Protein AF-A0A1Y4QBM7-F1 (afdb_monomer)

Sequence (518 aa):
MKKLLVIIVGLFSLLMVYLSVKEVNIIQGTNLYLADYTIADYFNEKNYSLSISGNNFKTIYNALVEFAGNEEITYVYSYEKNDDQLMYTILNRYIFSSRDDVMEAFDINIKDEIDFSCLDTDAYYSSAADDQSSGRIMILDNHFFDQYLQIFNFKTFNKIEECKSIDHYIHIVCKEKVFNKFIEFLYDYDESISVSNHTGNINEITILNESEGIIAQGKKLLQFNVIVFAVIIISMILKQNRNYMIRRMMGTSTIKIFINEFGKLFALLFGEFALINVLSFFILVKQESVTKWKVLGDIIKFDGYFLIILLGIGIISCLFIRLVGHVKYLNSHNQLSKLYYIQAIIKVIITVVLLVPFVNAYNYGKPYLINYLNVRAMKDEVGNLYSIDSNPEKSKEIFYEYIDKAVYCDFQTYFDNVDMLRYDDVSKDDVYPYPMIRTNAVYLKDHDIRDLDGNKIDIEKIKEDTILVPEEFKNGDLAKYQKRNEPVIYIKNNGKFYNYKLWQPYALDNPILYIQRT

Mean predicted aligned error: 12.13 Å

pLDDT: mean 83.06, std 10.23, range [50.31, 96.75]

Radius of gyration: 32.1 Å; Cα contacts (8 Å, |Δi|>4): 708; chains: 1; bounding box: 82×44×95 Å

Secondary structure (DSSP, 8-state):
-HHHHHHHHHHHHHHHHHHHHHHHHHHHHHHHHTHHHHHHHHHT-EEEEEEEE-S-HHHHHHHHHHHHTTS--EEEEEEEEE-TTSSSEEEEEEEEES-TTGGGGS-EEESS---TT-SS---EEESS--TTSSEEE--S-THHHHHHTEEEEEEEGGGGGG---SEEEEEEEE-HHHHHHHHHHHHHH-TT-EEEE-GGGS---PPPPHHHHHHHHHHHHHHHHHHHHHHHHHHHHHHTHHHHHHHHHTT--HHHHHIIIIIHHHHHHHHHHHHHHHHHHHHH--S--TTHHHHHHHHHHHHHHHHHHHHHHHHHHHHHHHHHT-GGGTT-HHHHHHHHHHHHHHHHHHHHHHHHHHHHHHHHHHHHHHHHHHHHHTHHHHTT--B-----TT-HHHHHHHTTTSB-EE-HHHHHHHHHTTSTT--TTTS-SS-EEEE-HHHHTT---BBTTSPBP-GGG--S-EEEEEGGGTTS--TTT-SS---EEEES---EEE---TTS--EEES-EEEE---

Structure (mmCIF, N/CA/C/O backbone):
data_AF-A0A1Y4QBM7-F1
#
_entry.id   AF-A0A1Y4QBM7-F1
#
loop_
_atom_site.group_PDB
_atom_site.id
_atom_site.type_symbol
_atom_site.label_atom_id
_atom_site.label_alt_id
_atom_site.label_comp_id
_atom_site.label_asym_id
_atom_site.label_entity_id
_atom_site.label_seq_id
_atom_site.pdbx_PDB_ins_code
_atom_site.Cartn_x
_atom_site.Cartn_y
_atom_site.Cartn_z
_atom_site.occupancy
_atom_site.B_iso_or_equiv
_atom_site.auth_seq_id
_atom_site.auth_comp_id
_atom_site.auth_asym_id
_atom_site.auth_atom_id
_atom_site.pdbx_PDB_model_num
ATOM 1 N N . MET A 1 1 ? -27.188 -5.589 26.157 1.00 75.50 1 MET A N 1
ATOM 2 C CA . MET A 1 1 ? -26.511 -4.272 26.120 1.00 75.50 1 MET A CA 1
ATOM 3 C C . MET A 1 1 ? -25.084 -4.364 26.646 1.00 75.50 1 MET A C 1
ATOM 5 O O . MET A 1 1 ? -24.206 -4.221 25.821 1.00 75.50 1 MET A O 1
ATOM 9 N N . LYS A 1 2 ? -24.821 -4.724 27.920 1.00 80.56 2 LYS A N 1
ATOM 10 C CA . LYS A 1 2 ? -23.434 -4.911 28.424 1.00 80.56 2 LYS A CA 1
ATOM 11 C C . LYS A 1 2 ? -22.604 -5.902 27.585 1.00 80.56 2 LYS A C 1
ATOM 13 O O . LYS A 1 2 ? -21.575 -5.521 27.061 1.00 80.56 2 LYS A O 1
ATOM 18 N N . LYS A 1 3 ? -23.111 -7.127 27.371 1.00 84.12 3 LYS A N 1
ATOM 19 C CA . LYS A 1 3 ? -22.447 -8.148 26.527 1.00 84.12 3 LYS A CA 1
ATOM 20 C C . LYS A 1 3 ? -22.224 -7.704 25.074 1.00 84.12 3 LYS A C 1
ATOM 22 O O . LYS A 1 3 ? -21.223 -8.051 24.480 1.00 84.12 3 LYS A O 1
ATOM 27 N N . LEU A 1 4 ? -23.164 -6.935 24.520 1.00 79.19 4 LEU A N 1
ATOM 28 C CA . LEU A 1 4 ? -23.049 -6.411 23.158 1.00 79.19 4 LEU A CA 1
ATOM 29 C C . LEU A 1 4 ? -21.914 -5.382 23.069 1.00 79.19 4 LEU A C 1
ATOM 31 O O . LEU A 1 4 ? -21.162 -5.402 22.111 1.00 79.19 4 LEU A O 1
ATOM 35 N N . LEU A 1 5 ? -21.779 -4.519 24.080 1.00 83.81 5 LEU A N 1
ATOM 36 C CA . LEU A 1 5 ? -20.723 -3.508 24.150 1.00 83.81 5 LEU A CA 1
ATOM 37 C C . LEU A 1 5 ? -19.325 -4.140 24.199 1.00 83.81 5 LEU A C 1
ATOM 39 O O . LEU A 1 5 ? -18.445 -3.698 23.481 1.00 83.81 5 LEU A O 1
ATOM 43 N N . VAL A 1 6 ? -19.172 -5.194 25.005 1.00 87.25 6 VAL A N 1
ATOM 44 C CA . VAL A 1 6 ? -17.959 -6.028 25.118 1.00 87.25 6 VAL A CA 1
ATOM 45 C C . VAL A 1 6 ? -17.570 -6.592 23.746 1.00 87.25 6 VAL A C 1
ATOM 47 O O . VAL A 1 6 ? -16.527 -6.244 23.210 1.00 87.25 6 VAL A O 1
ATOM 50 N N . ILE A 1 7 ? -18.491 -7.312 23.088 1.00 85.94 7 ILE A N 1
ATOM 51 C CA . ILE A 1 7 ? -18.264 -7.867 21.739 1.00 85.94 7 ILE A CA 1
ATOM 52 C C . ILE A 1 7 ? -17.868 -6.777 20.733 1.00 85.94 7 ILE A C 1
ATOM 54 O O . ILE A 1 7 ? -16.952 -6.965 19.940 1.00 85.94 7 ILE A O 1
ATOM 58 N N . ILE A 1 8 ? -18.557 -5.634 20.760 1.00 85.88 8 ILE A N 1
ATOM 59 C CA . ILE A 1 8 ? -18.278 -4.513 19.860 1.00 85.88 8 ILE A CA 1
ATOM 60 C C . ILE A 1 8 ? -16.867 -3.954 20.096 1.00 85.88 8 ILE A C 1
ATOM 62 O O . ILE A 1 8 ? -16.145 -3.719 19.130 1.00 85.88 8 ILE A O 1
ATOM 66 N N . VAL A 1 9 ? -16.454 -3.759 21.352 1.00 87.88 9 VAL A N 1
ATOM 67 C CA . VAL A 1 9 ? -15.099 -3.288 21.687 1.00 87.88 9 VAL A CA 1
ATOM 68 C C . VAL A 1 9 ? -14.044 -4.283 21.240 1.00 87.88 9 VAL A C 1
ATOM 70 O O . VAL A 1 9 ? -13.056 -3.861 20.642 1.00 87.88 9 VAL A O 1
ATOM 73 N N . GLY A 1 10 ? -14.268 -5.578 21.462 1.00 89.62 10 GLY A N 1
ATOM 74 C CA . GLY A 1 10 ? -13.336 -6.605 21.014 1.00 89.62 10 GLY A CA 1
ATOM 75 C C . GLY A 1 10 ? -13.174 -6.637 19.495 1.00 89.62 10 GLY A C 1
ATOM 76 O O . GLY A 1 10 ? -12.050 -6.670 19.000 1.00 89.62 10 GLY A O 1
ATOM 77 N N . LEU A 1 11 ? -14.273 -6.521 18.741 1.00 89.31 11 LEU A N 1
ATOM 78 C CA . LEU A 1 11 ? -14.218 -6.410 17.279 1.00 89.31 11 LEU A CA 1
ATOM 79 C C . LEU A 1 11 ? -13.486 -5.142 16.821 1.00 89.31 11 LEU A C 1
ATOM 81 O O . LEU A 1 11 ? -12.701 -5.207 15.878 1.00 89.31 11 LEU A O 1
ATOM 85 N N . PHE A 1 12 ? -13.708 -4.000 17.480 1.00 87.50 12 PHE A N 1
ATOM 86 C CA . PHE A 1 12 ? -13.003 -2.759 17.146 1.00 87.50 12 PHE A CA 1
ATOM 87 C C . PHE A 1 12 ? -11.510 -2.824 17.429 1.00 87.50 12 PHE A C 1
ATOM 89 O O . PHE A 1 12 ? -10.729 -2.338 16.619 1.00 87.50 12 PHE A O 1
ATOM 96 N N . SER A 1 13 ? -11.127 -3.408 18.561 1.00 90.50 13 SER A N 1
ATOM 97 C CA . SER A 1 13 ? -9.729 -3.630 18.925 1.00 90.50 13 SER A CA 1
ATOM 98 C C . SER A 1 13 ? -9.035 -4.507 17.879 1.00 90.50 13 SER A C 1
ATOM 100 O O . SER A 1 13 ? -8.034 -4.092 17.300 1.00 90.50 13 SER A O 1
ATOM 102 N N . LEU A 1 14 ? -9.640 -5.647 17.525 1.00 92.25 14 LEU A N 1
ATOM 103 C CA . LEU A 1 14 ? -9.122 -6.536 16.484 1.00 92.25 14 LEU A CA 1
ATOM 104 C C . LEU A 1 14 ? -8.983 -5.823 15.129 1.00 92.25 14 LEU A C 1
ATOM 106 O O . LEU A 1 14 ? -7.936 -5.909 14.493 1.00 92.25 14 LEU A O 1
ATOM 110 N N . LEU A 1 15 ? -10.025 -5.103 14.693 1.00 90.81 15 LEU A N 1
ATOM 111 C CA . LEU A 1 15 ? -10.011 -4.350 13.434 1.00 90.81 15 LEU A CA 1
ATOM 112 C C . LEU A 1 15 ? -8.943 -3.256 13.425 1.00 90.81 15 LEU A C 1
ATOM 114 O O . LEU A 1 15 ? -8.306 -3.046 12.397 1.00 90.81 15 LEU A O 1
ATOM 118 N N . MET A 1 16 ? -8.744 -2.566 14.549 1.00 89.25 16 MET A N 1
ATOM 119 C CA . MET A 1 16 ? -7.734 -1.519 14.673 1.00 89.25 16 MET A CA 1
ATOM 120 C C . MET A 1 16 ? -6.331 -2.089 14.498 1.00 89.25 16 MET A C 1
ATOM 122 O O . MET A 1 16 ? -5.576 -1.559 13.685 1.00 89.25 16 MET A O 1
ATOM 126 N N . VAL A 1 17 ? -6.008 -3.194 15.176 1.00 91.88 17 VAL A N 1
ATOM 127 C CA . VAL A 1 17 ? -4.703 -3.846 15.010 1.00 91.88 17 VAL A CA 1
ATOM 128 C C . VAL A 1 17 ? -4.534 -4.371 13.590 1.00 91.88 17 VAL A C 1
ATOM 130 O O . VAL A 1 17 ? -3.514 -4.098 12.967 1.00 91.88 17 VAL A O 1
ATOM 133 N N . TYR A 1 18 ? -5.535 -5.071 13.052 1.00 91.31 18 TYR A N 1
ATOM 134 C CA . TYR A 1 18 ? -5.472 -5.625 11.699 1.00 91.31 18 TYR A CA 1
ATOM 135 C C . TYR A 1 18 ? -5.220 -4.545 10.639 1.00 91.31 18 TYR A C 1
ATOM 137 O O . TYR A 1 18 ? -4.326 -4.691 9.808 1.00 91.31 18 TYR A O 1
ATOM 145 N N . LEU A 1 19 ? -5.978 -3.445 10.683 1.00 89.38 19 LEU A N 1
ATOM 146 C CA . LEU A 1 19 ? -5.816 -2.342 9.735 1.00 89.38 19 LEU A CA 1
ATOM 147 C C . LEU A 1 19 ? -4.486 -1.612 9.931 1.00 89.38 19 LEU A C 1
ATOM 149 O O . LEU A 1 19 ? -3.863 -1.251 8.942 1.00 89.38 19 LEU A O 1
ATOM 153 N N . SER A 1 20 ? -4.031 -1.447 11.175 1.00 89.69 20 SER A N 1
ATOM 154 C CA . SER A 1 20 ? -2.734 -0.826 11.473 1.00 89.69 20 SER A CA 1
ATOM 155 C C . SER A 1 20 ? -1.570 -1.657 10.932 1.00 89.69 20 SER A C 1
ATOM 157 O O . SER A 1 20 ? -0.719 -1.120 10.237 1.00 89.69 20 SER A O 1
ATOM 159 N N . VAL A 1 21 ? -1.558 -2.971 11.184 1.00 90.00 21 VAL A N 1
ATOM 160 C CA . VAL A 1 21 ? -0.526 -3.887 10.661 1.00 90.00 21 VAL A CA 1
ATOM 161 C C . VAL A 1 21 ? -0.531 -3.888 9.132 1.00 90.00 21 VAL A C 1
ATOM 163 O O . VAL A 1 21 ? 0.525 -3.807 8.512 1.00 90.00 21 VAL A O 1
ATOM 166 N N . LYS A 1 22 ? -1.718 -3.927 8.511 1.00 89.38 22 LYS A N 1
ATOM 167 C CA . LYS A 1 22 ? -1.847 -3.862 7.052 1.00 89.38 22 LYS A CA 1
ATOM 168 C C . LYS A 1 22 ? -1.290 -2.555 6.481 1.00 89.38 22 LYS A C 1
ATOM 170 O O . LYS A 1 22 ? -0.563 -2.601 5.497 1.00 89.38 22 LYS A O 1
ATOM 175 N N . GLU A 1 23 ? -1.634 -1.418 7.081 1.00 88.38 23 GLU A N 1
ATOM 176 C CA . GLU A 1 23 ? -1.151 -0.099 6.654 1.00 88.38 23 GLU A CA 1
ATOM 177 C C . GLU A 1 23 ? 0.375 -0.011 6.753 1.00 88.38 23 GLU A C 1
ATOM 179 O O . GLU A 1 23 ? 1.024 0.416 5.804 1.00 88.38 23 GLU A O 1
ATOM 184 N N . VAL A 1 24 ? 0.958 -0.483 7.860 1.00 90.38 24 VAL A N 1
ATOM 185 C CA . VAL A 1 24 ? 2.417 -0.499 8.040 1.00 90.38 24 VAL A CA 1
ATOM 186 C C . VAL A 1 24 ? 3.101 -1.354 6.976 1.00 90.38 24 VAL A C 1
ATOM 188 O O . VAL A 1 24 ? 4.071 -0.898 6.385 1.00 90.38 24 VAL A O 1
ATOM 191 N N . ASN A 1 25 ? 2.579 -2.545 6.670 1.00 90.50 25 ASN A N 1
ATOM 192 C CA . ASN A 1 25 ? 3.136 -3.375 5.598 1.00 90.50 25 ASN A CA 1
ATOM 193 C C . ASN A 1 25 ? 3.062 -2.689 4.227 1.00 90.50 25 ASN A C 1
ATOM 195 O O . ASN A 1 25 ? 4.013 -2.778 3.457 1.00 90.50 25 ASN A O 1
ATOM 199 N N . ILE A 1 26 ? 1.963 -1.984 3.927 1.00 88.81 26 ILE A N 1
ATOM 200 C CA . ILE A 1 26 ? 1.839 -1.200 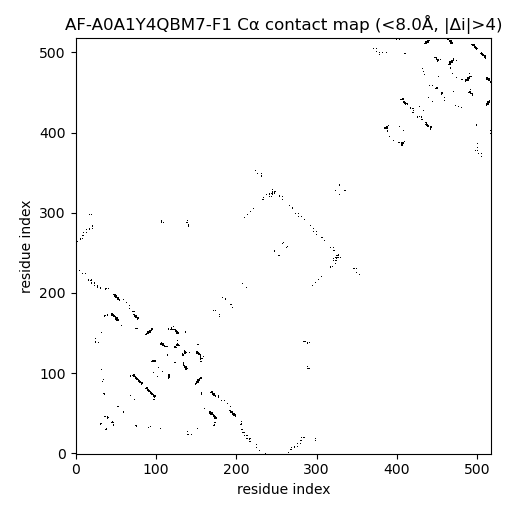2.688 1.00 88.81 26 ILE A CA 1
ATOM 201 C C . ILE A 1 26 ? 2.903 -0.100 2.652 1.00 88.81 26 ILE A C 1
ATOM 203 O O . ILE A 1 26 ? 3.574 0.052 1.635 1.00 88.81 26 ILE A O 1
ATOM 207 N N . ILE A 1 27 ? 3.079 0.639 3.749 1.00 89.06 27 ILE A N 1
ATOM 208 C CA . ILE A 1 27 ? 4.086 1.702 3.862 1.00 89.06 27 ILE A CA 1
ATOM 209 C C . ILE A 1 27 ? 5.495 1.132 3.659 1.00 89.06 27 ILE A C 1
ATOM 211 O O . ILE A 1 27 ? 6.222 1.601 2.791 1.00 89.06 27 ILE A O 1
ATOM 215 N N . GLN A 1 28 ? 5.859 0.078 4.389 1.00 89.94 28 GLN A N 1
ATOM 216 C CA . GLN A 1 28 ? 7.179 -0.547 4.290 1.00 89.94 28 GLN A CA 1
ATOM 217 C C . GLN A 1 28 ? 7.428 -1.146 2.896 1.00 89.94 28 GLN A C 1
ATOM 219 O O . GLN A 1 28 ? 8.493 -0.935 2.323 1.00 89.94 28 GLN A O 1
ATOM 224 N N . GLY A 1 29 ? 6.438 -1.820 2.302 1.00 90.81 29 GLY A N 1
ATOM 225 C CA . GLY A 1 29 ? 6.522 -2.317 0.926 1.00 90.81 29 GLY A CA 1
ATOM 226 C C . GLY A 1 29 ? 6.676 -1.194 -0.107 1.00 90.81 29 GLY A C 1
ATOM 227 O O . GLY A 1 29 ? 7.450 -1.329 -1.052 1.00 90.81 29 GLY A O 1
ATOM 228 N N . THR A 1 30 ? 6.002 -0.058 0.099 1.00 89.12 30 THR A N 1
ATOM 229 C CA . THR A 1 30 ? 6.149 1.137 -0.752 1.00 89.12 30 THR A CA 1
ATOM 230 C C . THR A 1 30 ? 7.552 1.731 -0.619 1.00 89.12 30 THR A C 1
ATOM 232 O O . THR A 1 30 ? 8.160 2.072 -1.629 1.00 89.12 30 THR A O 1
ATOM 235 N N . ASN A 1 31 ? 8.104 1.793 0.595 1.00 90.06 31 ASN A N 1
ATOM 236 C CA . ASN A 1 31 ? 9.461 2.289 0.837 1.00 90.06 31 ASN A CA 1
ATOM 237 C C . ASN A 1 31 ? 10.526 1.392 0.175 1.00 90.06 31 ASN A C 1
ATOM 239 O O . ASN A 1 31 ? 11.492 1.901 -0.386 1.00 90.06 31 ASN A O 1
ATOM 243 N N . LEU A 1 32 ? 10.323 0.068 0.142 1.00 92.38 32 LEU A N 1
ATOM 244 C CA . LEU A 1 32 ? 11.177 -0.848 -0.631 1.00 92.38 32 LEU A CA 1
ATOM 245 C C . LEU A 1 32 ? 11.059 -0.625 -2.145 1.00 92.38 32 LEU A C 1
ATOM 247 O O . LEU A 1 32 ? 12.052 -0.696 -2.869 1.00 92.38 32 LEU A O 1
ATOM 251 N N . TYR A 1 33 ? 9.848 -0.353 -2.638 1.00 90.25 33 TYR A N 1
ATOM 252 C CA . TYR A 1 33 ? 9.627 -0.023 -4.045 1.00 90.25 33 TYR A CA 1
ATOM 253 C C . TYR A 1 33 ? 10.329 1.282 -4.439 1.00 90.25 33 TYR A C 1
ATOM 255 O O . TYR A 1 33 ? 10.947 1.332 -5.506 1.00 90.25 33 TYR A O 1
ATOM 263 N N . LEU A 1 34 ? 10.296 2.277 -3.551 1.00 90.19 34 LEU A N 1
ATOM 264 C CA . LEU A 1 34 ? 10.933 3.593 -3.656 1.00 90.19 34 LEU A CA 1
ATOM 265 C C . LEU A 1 34 ? 12.261 3.639 -2.878 1.00 90.19 34 LEU A C 1
ATOM 267 O O . LEU A 1 34 ? 12.489 4.534 -2.058 1.00 90.19 34 LEU A O 1
ATOM 271 N N . ALA A 1 35 ? 13.115 2.633 -3.083 1.00 92.81 35 ALA A N 1
ATOM 272 C CA . ALA A 1 35 ? 14.360 2.470 -2.331 1.00 92.81 35 ALA A CA 1
ATOM 273 C C . ALA A 1 35 ? 15.262 3.716 -2.400 1.00 92.81 35 ALA A C 1
ATOM 275 O O . ALA A 1 35 ? 15.826 4.132 -1.394 1.00 92.81 35 ALA A O 1
ATOM 276 N N . ASP A 1 36 ? 15.341 4.350 -3.565 1.00 92.00 36 ASP A N 1
ATOM 277 C CA . ASP A 1 36 ? 16.053 5.601 -3.816 1.00 92.00 36 ASP A CA 1
ATOM 278 C C . ASP A 1 36 ? 15.576 6.751 -2.914 1.00 92.00 36 ASP A C 1
ATOM 280 O O . ASP A 1 36 ? 16.389 7.406 -2.261 1.00 92.00 36 ASP A O 1
ATOM 284 N N . TYR A 1 37 ? 14.262 6.960 -2.798 1.00 91.25 37 TYR A N 1
ATOM 285 C CA . TYR A 1 37 ? 13.712 7.984 -1.905 1.00 91.25 37 TYR A CA 1
ATOM 286 C C . TYR A 1 37 ? 13.898 7.627 -0.428 1.00 91.25 37 TYR A C 1
ATOM 288 O O . TYR A 1 37 ? 14.143 8.517 0.383 1.00 91.25 37 TYR A O 1
ATOM 296 N N . THR A 1 38 ? 13.813 6.342 -0.075 1.00 92.12 38 THR A N 1
ATOM 297 C CA . THR A 1 38 ? 14.016 5.881 1.309 1.00 92.12 38 THR A CA 1
ATOM 298 C C . THR A 1 38 ? 15.459 6.112 1.760 1.00 92.12 38 THR A C 1
ATOM 300 O O . THR A 1 38 ? 15.690 6.610 2.860 1.00 92.12 38 THR A O 1
ATOM 303 N N . ILE A 1 39 ? 16.433 5.831 0.889 1.00 93.69 39 ILE A N 1
ATOM 304 C CA . ILE A 1 39 ? 17.850 6.124 1.138 1.00 93.69 39 ILE A CA 1
ATOM 305 C C . ILE A 1 39 ? 18.065 7.641 1.259 1.00 93.69 39 ILE A C 1
ATOM 307 O O . ILE A 1 39 ? 18.751 8.094 2.175 1.00 93.69 39 ILE A O 1
ATOM 311 N N . ALA A 1 40 ? 17.462 8.436 0.369 1.00 92.00 40 ALA A N 1
ATOM 312 C CA . ALA A 1 40 ? 17.577 9.894 0.410 1.00 92.00 40 ALA A CA 1
ATOM 313 C C . ALA A 1 40 ? 17.037 10.493 1.718 1.00 92.00 40 ALA A C 1
ATOM 315 O O . ALA A 1 40 ? 17.695 11.352 2.303 1.00 92.00 40 ALA A O 1
ATOM 316 N N . ASP A 1 41 ? 15.889 10.015 2.204 1.00 90.94 41 ASP A N 1
ATOM 317 C CA . ASP A 1 41 ? 15.310 10.446 3.482 1.00 90.94 41 ASP A CA 1
ATOM 318 C C . ASP A 1 41 ? 16.213 10.070 4.669 1.00 90.94 41 ASP A C 1
ATOM 320 O O . ASP A 1 41 ? 16.520 10.927 5.500 1.00 90.94 41 ASP A O 1
ATOM 324 N N . TYR A 1 42 ? 16.731 8.834 4.697 1.00 91.56 42 TYR A N 1
ATOM 325 C CA . TYR A 1 42 ? 17.622 8.351 5.762 1.00 91.56 42 TYR A CA 1
ATOM 326 C C . TYR A 1 42 ? 18.880 9.219 5.918 1.00 91.56 42 TYR A C 1
ATOM 328 O O . TYR A 1 42 ? 19.243 9.602 7.032 1.00 91.56 42 TYR A O 1
ATOM 336 N N . PHE A 1 43 ? 19.516 9.588 4.802 1.00 91.88 43 PHE A N 1
ATOM 337 C CA . PHE A 1 43 ? 20.730 10.412 4.805 1.00 91.88 43 PHE A CA 1
ATOM 338 C C . PHE A 1 43 ? 20.467 11.926 4.765 1.00 91.88 43 PHE A C 1
ATOM 340 O O . PHE A 1 43 ? 21.420 12.711 4.813 1.00 91.88 43 PHE A O 1
ATOM 347 N N . ASN A 1 44 ? 19.200 12.358 4.716 1.00 90.75 44 ASN A N 1
ATOM 348 C CA . ASN A 1 44 ? 18.800 13.757 4.529 1.00 90.75 44 ASN A CA 1
ATOM 349 C C . ASN A 1 44 ? 19.446 14.385 3.272 1.00 90.75 44 ASN A C 1
ATOM 351 O O . ASN A 1 44 ? 20.080 15.447 3.310 1.00 90.75 44 ASN A O 1
ATOM 355 N N . GLU A 1 45 ? 19.295 13.691 2.146 1.00 91.31 45 GLU A N 1
ATOM 356 C CA . GLU A 1 45 ? 19.829 14.046 0.832 1.00 91.31 45 GLU A CA 1
ATOM 357 C C . GLU A 1 45 ? 18.727 14.185 -0.218 1.00 91.31 45 GLU A C 1
ATOM 359 O O . GLU A 1 45 ? 17.545 13.965 0.043 1.00 91.31 45 GLU A O 1
ATOM 364 N N . LYS A 1 46 ? 19.111 14.605 -1.427 1.00 90.50 46 LYS A N 1
ATOM 365 C CA . LYS A 1 46 ? 18.187 14.709 -2.555 1.00 90.50 46 LYS A CA 1
ATOM 366 C C . LYS A 1 46 ? 18.363 13.505 -3.469 1.00 90.50 46 LYS A C 1
ATOM 368 O O . LYS A 1 46 ? 19.486 13.087 -3.742 1.00 90.50 46 LYS A O 1
ATOM 373 N N . ASN A 1 47 ? 17.240 13.003 -3.961 1.00 91.06 47 ASN A N 1
ATOM 374 C CA . ASN A 1 47 ? 17.190 12.031 -5.038 1.00 91.06 47 ASN A CA 1
ATOM 375 C C . ASN A 1 47 ? 17.075 12.766 -6.380 1.00 91.06 47 ASN A C 1
ATOM 377 O O . ASN A 1 47 ? 16.179 13.594 -6.554 1.00 91.06 47 ASN A O 1
ATOM 381 N N . TYR A 1 48 ? 17.968 12.460 -7.313 1.00 90.94 48 TYR A N 1
ATOM 382 C CA . TYR A 1 48 ? 17.981 12.997 -8.666 1.00 90.94 48 TYR A CA 1
ATOM 383 C C . TYR A 1 48 ? 17.736 11.885 -9.670 1.00 90.94 48 TYR A C 1
ATOM 385 O O . TYR A 1 48 ? 18.434 10.874 -9.666 1.00 90.94 48 TYR A O 1
ATOM 393 N N . SER A 1 49 ? 16.784 12.089 -10.573 1.00 89.75 49 SER A N 1
ATOM 394 C CA . SER A 1 49 ? 16.445 11.096 -11.591 1.00 89.75 49 SER A CA 1
ATOM 395 C C . SER A 1 49 ? 17.037 11.486 -12.935 1.00 89.75 49 SER A C 1
ATOM 397 O O . SER A 1 49 ? 16.697 12.538 -13.487 1.00 89.75 49 SER A O 1
ATOM 399 N N . LEU A 1 50 ? 17.910 10.635 -13.467 1.00 88.69 50 LEU A N 1
ATOM 400 C CA . LEU A 1 50 ? 18.613 10.865 -14.722 1.00 88.69 50 LEU A CA 1
ATOM 401 C C . LEU A 1 50 ? 18.300 9.775 -15.737 1.00 88.69 50 LEU A C 1
ATOM 403 O O . LEU A 1 50 ? 18.350 8.592 -15.419 1.00 88.69 50 LEU A O 1
ATOM 407 N N . SER A 1 51 ? 18.066 10.174 -16.983 1.00 87.50 51 SER A N 1
ATOM 408 C CA . SER A 1 51 ? 18.215 9.277 -18.126 1.00 87.50 51 SER A CA 1
ATOM 409 C C . SER A 1 51 ? 19.619 9.455 -18.685 1.00 87.50 51 SER A C 1
ATOM 411 O O . SER A 1 51 ? 19.946 10.537 -19.178 1.00 87.50 51 SER A O 1
ATOM 413 N N . ILE A 1 52 ? 20.442 8.413 -18.595 1.00 84.94 52 ILE A N 1
ATOM 414 C CA . ILE A 1 52 ? 21.793 8.397 -19.159 1.00 84.94 52 ILE A CA 1
ATOM 415 C C . ILE A 1 52 ? 21.792 7.469 -20.371 1.00 84.94 52 ILE A C 1
ATOM 417 O O . ILE A 1 52 ? 21.417 6.298 -20.276 1.00 84.94 52 ILE A O 1
ATOM 421 N N . SER A 1 53 ? 22.200 8.013 -21.511 1.00 82.25 53 SER A N 1
ATOM 422 C CA . SER A 1 53 ? 22.304 7.299 -22.784 1.00 82.25 53 SER A CA 1
ATOM 423 C C . SER A 1 53 ? 23.717 7.435 -23.340 1.00 82.25 53 SER A C 1
ATOM 425 O O . SER A 1 53 ? 24.425 8.400 -23.045 1.00 82.25 53 SER A O 1
ATOM 427 N N . GLY A 1 54 ? 24.145 6.450 -24.122 1.00 75.12 54 GLY A N 1
ATOM 428 C CA . GLY A 1 54 ? 25.463 6.452 -24.743 1.00 75.12 54 GLY A CA 1
ATOM 429 C C . GLY A 1 54 ? 25.676 5.243 -25.639 1.00 75.12 54 GLY A C 1
ATOM 430 O O . GLY A 1 54 ? 24.872 4.312 -25.667 1.00 75.12 54 GLY A O 1
ATOM 431 N N . ASN A 1 55 ? 26.777 5.248 -26.388 1.00 71.56 55 ASN A N 1
ATOM 432 C CA . ASN A 1 55 ? 27.050 4.206 -27.385 1.00 71.56 55 ASN A CA 1
ATOM 433 C C . ASN A 1 55 ? 27.380 2.838 -26.762 1.00 71.56 55 ASN A C 1
ATOM 435 O O . ASN A 1 55 ? 27.259 1.810 -27.428 1.00 71.56 55 ASN A O 1
ATOM 439 N N . ASN A 1 56 ? 27.833 2.820 -25.505 1.00 74.44 56 ASN A N 1
ATOM 440 C CA . ASN A 1 56 ? 28.201 1.609 -24.784 1.00 74.44 56 ASN A CA 1
ATOM 441 C C . ASN A 1 56 ? 27.901 1.759 -23.289 1.00 74.44 56 ASN A C 1
ATOM 443 O O . ASN A 1 56 ? 28.456 2.635 -22.623 1.00 74.44 56 ASN A O 1
ATOM 447 N N . PHE A 1 57 ? 27.089 0.850 -22.750 1.00 74.19 57 PHE A N 1
ATOM 448 C CA . PHE A 1 57 ? 26.767 0.815 -21.328 1.00 74.19 57 PHE A CA 1
ATOM 449 C C . PHE A 1 57 ? 28.013 0.698 -20.439 1.00 74.19 57 PHE A C 1
ATOM 451 O O . PHE A 1 57 ? 28.090 1.346 -19.402 1.00 74.19 57 PHE A O 1
ATOM 458 N N . LYS A 1 58 ? 29.033 -0.052 -20.873 1.00 77.44 58 LYS A N 1
ATOM 459 C CA . LYS A 1 58 ? 30.281 -0.212 -20.116 1.00 77.44 58 LYS A CA 1
ATOM 460 C C . LYS A 1 58 ? 31.001 1.120 -19.878 1.00 77.44 58 LYS A C 1
ATOM 462 O O . LYS A 1 58 ? 31.608 1.301 -18.829 1.00 77.44 58 LYS A O 1
ATOM 467 N N . THR A 1 59 ? 30.925 2.048 -20.832 1.00 80.12 59 THR A N 1
ATOM 468 C CA . THR A 1 59 ? 31.511 3.389 -20.692 1.00 80.12 59 THR A CA 1
ATOM 469 C C . THR A 1 59 ? 30.763 4.198 -19.637 1.00 80.12 59 THR A C 1
ATOM 471 O O . THR A 1 59 ? 31.394 4.749 -18.741 1.00 80.12 59 THR A O 1
ATOM 474 N N . ILE A 1 60 ? 29.425 4.203 -19.698 1.00 79.69 60 ILE A N 1
ATOM 475 C CA . ILE A 1 60 ? 28.571 4.854 -18.692 1.00 79.69 60 ILE A CA 1
ATOM 476 C C . ILE A 1 60 ? 28.855 4.260 -17.311 1.00 79.69 60 ILE A C 1
ATOM 478 O O . ILE A 1 60 ? 29.129 4.985 -16.364 1.00 79.69 60 ILE A O 1
ATOM 482 N N . TYR A 1 61 ? 28.846 2.935 -17.210 1.00 78.94 61 TYR A N 1
ATOM 483 C CA . TYR A 1 61 ? 29.092 2.208 -15.974 1.00 78.94 61 TYR A CA 1
ATOM 484 C C . TYR A 1 61 ? 30.452 2.548 -15.349 1.00 78.94 61 TYR A C 1
ATOM 486 O O . TYR A 1 61 ? 30.512 2.878 -14.167 1.00 78.94 61 TYR A O 1
ATOM 494 N N . ASN A 1 62 ? 31.533 2.540 -16.136 1.00 82.62 62 ASN A N 1
ATOM 495 C CA . ASN A 1 62 ? 32.862 2.914 -15.648 1.00 82.62 62 ASN A CA 1
ATOM 496 C C . ASN A 1 62 ? 32.900 4.360 -15.130 1.00 82.62 62 ASN A C 1
ATOM 498 O O . ASN A 1 62 ? 33.496 4.601 -14.083 1.00 82.62 62 ASN A O 1
ATOM 502 N N . ALA A 1 63 ? 32.223 5.292 -15.810 1.00 86.50 63 ALA A N 1
ATOM 503 C CA . ALA A 1 63 ? 32.126 6.681 -15.366 1.00 86.50 63 ALA A CA 1
ATOM 504 C C . ALA A 1 63 ? 31.435 6.790 -13.993 1.00 86.50 63 ALA A C 1
ATOM 506 O O . ALA A 1 63 ? 31.932 7.468 -13.094 1.00 86.50 63 ALA A O 1
ATOM 507 N N . LEU A 1 64 ? 30.315 6.080 -13.801 1.00 86.75 64 LEU A N 1
ATOM 508 C CA . LEU A 1 64 ? 29.582 6.068 -12.529 1.00 86.75 64 LEU A CA 1
ATOM 509 C C . LEU A 1 64 ? 30.469 5.589 -11.373 1.00 86.75 64 LEU A C 1
ATOM 511 O O . LEU A 1 64 ? 30.524 6.233 -10.322 1.00 86.75 64 LEU A O 1
ATOM 515 N N . VAL A 1 65 ? 31.178 4.480 -11.589 1.00 81.69 65 VAL A N 1
ATOM 516 C CA . VAL A 1 65 ? 32.073 3.861 -10.602 1.00 81.69 65 VAL A CA 1
ATOM 517 C C . VAL A 1 65 ? 33.264 4.763 -10.280 1.00 81.69 65 VAL A C 1
ATOM 519 O O . VAL A 1 65 ? 33.599 4.947 -9.111 1.00 81.69 65 VAL A O 1
ATOM 522 N N . GLU A 1 66 ? 33.893 5.352 -11.298 1.00 87.75 66 GLU A N 1
ATOM 523 C CA . GLU A 1 66 ? 35.065 6.214 -11.127 1.00 87.75 66 GLU A CA 1
ATOM 524 C C . GLU A 1 66 ? 34.737 7.476 -10.324 1.00 87.75 66 GLU A C 1
ATOM 526 O O . GLU A 1 66 ? 35.487 7.851 -9.417 1.00 87.75 66 GLU A O 1
ATOM 531 N N . PHE A 1 67 ? 33.591 8.101 -10.601 1.00 89.38 67 PHE A N 1
ATOM 532 C CA . PHE A 1 67 ? 33.146 9.255 -9.827 1.00 89.38 67 PHE A CA 1
ATOM 533 C C . PHE A 1 67 ? 32.868 8.881 -8.368 1.00 89.38 67 PHE A C 1
ATOM 535 O O . PHE A 1 67 ? 33.287 9.581 -7.442 1.00 89.38 67 PHE A O 1
ATOM 542 N N . ALA A 1 68 ? 32.193 7.752 -8.161 1.00 85.56 68 ALA A N 1
ATOM 543 C CA . ALA A 1 68 ? 31.794 7.311 -6.838 1.00 85.56 68 ALA A CA 1
ATOM 544 C C . ALA A 1 68 ? 32.957 6.960 -5.902 1.0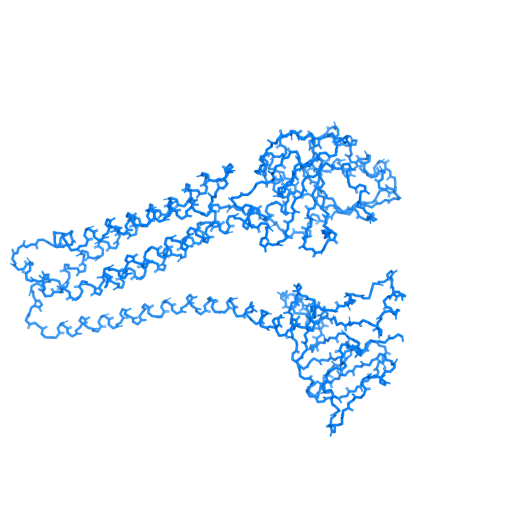0 85.56 68 ALA A C 1
ATOM 546 O O . ALA A 1 68 ? 32.819 7.101 -4.691 1.00 85.56 68 ALA A O 1
ATOM 547 N N . GLY A 1 69 ? 34.115 6.558 -6.432 1.00 77.81 69 GLY A N 1
ATOM 548 C CA . GLY A 1 69 ? 35.304 6.303 -5.612 1.00 77.81 69 GLY A CA 1
ATOM 549 C C . GLY A 1 69 ? 35.833 7.534 -4.856 1.00 77.81 69 GLY A C 1
ATOM 550 O O . GLY A 1 69 ? 36.677 7.383 -3.976 1.00 77.81 69 GLY A O 1
ATOM 551 N N . ASN A 1 70 ? 35.360 8.743 -5.186 1.00 79.88 70 ASN A N 1
ATOM 552 C CA . ASN A 1 70 ? 35.895 10.006 -4.669 1.00 79.88 70 ASN A CA 1
ATOM 553 C C . ASN A 1 70 ? 34.880 10.867 -3.899 1.00 79.88 70 ASN A C 1
ATOM 555 O O . ASN A 1 70 ? 35.266 11.885 -3.321 1.00 79.88 70 ASN A O 1
ATOM 559 N N . GLU A 1 71 ? 33.597 10.511 -3.901 1.00 87.50 71 GLU A N 1
ATOM 560 C CA . GLU A 1 71 ? 32.518 11.323 -3.329 1.00 87.50 71 GLU A CA 1
ATOM 561 C C . GLU A 1 71 ? 31.478 10.421 -2.648 1.00 87.50 71 GLU A C 1
ATOM 563 O O . GLU A 1 71 ? 31.285 9.274 -3.038 1.00 87.50 71 GLU A O 1
ATOM 568 N N . GLU A 1 72 ? 30.772 10.947 -1.643 1.00 90.06 72 GLU A N 1
ATOM 569 C CA . GLU A 1 72 ? 29.652 10.232 -1.023 1.00 90.06 72 GLU A CA 1
ATOM 570 C C . GLU A 1 72 ? 28.430 10.242 -1.951 1.00 90.06 72 GLU A C 1
ATOM 572 O O . GLU A 1 72 ? 27.760 11.272 -2.095 1.00 90.06 72 GLU A O 1
ATOM 577 N N . ILE A 1 73 ? 28.152 9.107 -2.592 1.00 92.88 73 ILE A N 1
ATOM 578 C CA . ILE A 1 73 ? 27.080 8.977 -3.580 1.00 92.88 73 ILE A CA 1
ATOM 579 C C . ILE A 1 73 ? 26.507 7.561 -3.600 1.00 92.88 73 ILE A C 1
ATOM 581 O O . ILE A 1 73 ? 27.225 6.564 -3.468 1.00 92.88 73 ILE A O 1
ATOM 585 N N . THR A 1 74 ? 25.197 7.480 -3.812 1.00 94.50 74 THR A N 1
ATOM 586 C CA . THR A 1 74 ? 24.487 6.216 -4.002 1.00 94.50 74 THR A CA 1
ATOM 587 C C . THR A 1 74 ? 23.745 6.249 -5.335 1.00 94.50 74 THR A C 1
ATOM 589 O O . THR A 1 74 ? 23.037 7.211 -5.641 1.00 94.50 74 THR A O 1
ATOM 592 N N . TYR A 1 75 ? 23.889 5.187 -6.124 1.00 93.19 75 TYR A N 1
ATOM 593 C CA . TYR A 1 75 ? 23.140 4.974 -7.359 1.00 93.19 75 TYR A CA 1
ATOM 594 C C . TYR A 1 75 ? 22.128 3.855 -7.157 1.00 93.19 75 TYR A C 1
ATOM 596 O O . TYR A 1 75 ? 22.462 2.799 -6.620 1.00 93.19 75 TYR A O 1
ATOM 604 N N . VAL A 1 76 ? 20.906 4.068 -7.632 1.00 93.19 76 VAL A N 1
ATOM 605 C CA . VAL A 1 76 ? 19.839 3.068 -7.615 1.00 93.19 76 VAL A CA 1
ATOM 606 C C . VAL A 1 76 ? 19.272 2.939 -9.021 1.00 93.19 76 VAL A C 1
ATOM 608 O O . VAL A 1 76 ? 18.775 3.901 -9.606 1.00 93.19 76 VAL A O 1
ATOM 611 N N . TYR A 1 77 ? 19.338 1.731 -9.569 1.00 90.50 77 TYR A N 1
ATOM 612 C CA . TYR A 1 77 ? 18.701 1.382 -10.832 1.00 90.50 77 TYR A CA 1
ATOM 613 C C . TYR A 1 77 ? 17.608 0.341 -10.592 1.00 90.50 77 TYR A C 1
ATOM 615 O O . TYR A 1 77 ? 17.849 -0.721 -10.011 1.00 90.50 77 TYR A O 1
ATOM 623 N N . SER A 1 78 ? 16.396 0.653 -11.042 1.00 90.06 78 SER A N 1
ATOM 624 C CA . SER A 1 78 ? 15.217 -0.191 -10.860 1.00 90.06 78 SER A CA 1
ATOM 625 C C . SER A 1 78 ? 14.949 -1.003 -12.117 1.00 90.06 78 SER A C 1
ATOM 627 O O . SER A 1 78 ? 14.820 -0.451 -13.207 1.00 90.06 78 SER A O 1
ATOM 629 N N . TYR A 1 79 ? 14.825 -2.319 -11.960 1.00 88.06 79 TYR A N 1
ATOM 630 C CA . TYR A 1 79 ? 14.484 -3.222 -13.053 1.00 88.06 79 TYR A CA 1
ATOM 631 C C . TYR A 1 79 ? 13.445 -4.240 -12.610 1.00 88.06 79 TYR A C 1
ATOM 633 O O . TYR A 1 79 ? 13.591 -4.903 -11.580 1.00 88.06 79 TYR A O 1
ATOM 641 N N . GLU A 1 80 ? 12.415 -4.395 -13.428 1.00 88.44 80 GLU A N 1
ATOM 642 C CA . GLU A 1 80 ? 11.285 -5.263 -13.143 1.00 88.44 80 GLU A CA 1
ATOM 643 C C . GLU A 1 80 ? 11.185 -6.329 -14.223 1.00 88.44 80 GLU A C 1
ATOM 645 O O . GLU A 1 80 ? 11.285 -6.050 -15.420 1.00 88.44 80 GLU A O 1
ATOM 650 N N . LYS A 1 81 ? 11.000 -7.571 -13.791 1.00 85.50 81 LYS A N 1
ATOM 651 C CA . LYS A 1 81 ? 10.724 -8.697 -14.680 1.00 85.50 81 LYS A CA 1
ATOM 652 C C . LYS A 1 81 ? 9.778 -9.661 -13.995 1.00 85.50 81 LYS A C 1
ATOM 654 O O . LYS A 1 81 ? 9.710 -9.687 -12.773 1.00 85.50 81 LYS A O 1
ATOM 659 N N . ASN A 1 82 ? 9.098 -10.495 -14.762 1.00 82.06 82 ASN A N 1
ATOM 660 C CA . ASN A 1 82 ? 8.401 -11.636 -14.182 1.00 82.06 82 ASN A CA 1
ATOM 661 C C . ASN A 1 82 ? 9.370 -12.811 -14.004 1.00 82.06 82 ASN A C 1
ATOM 663 O O . ASN A 1 82 ? 10.398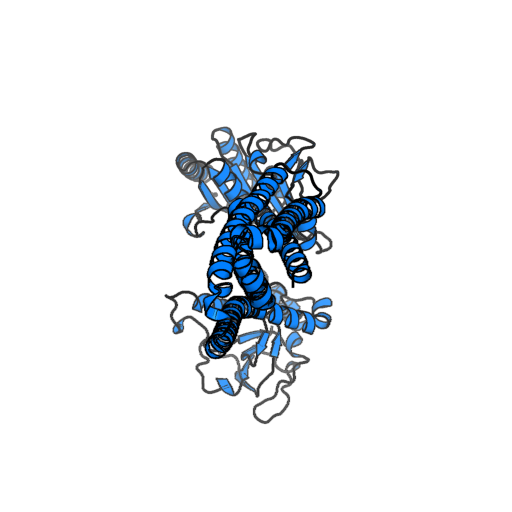 -12.888 -14.686 1.00 82.06 82 ASN A O 1
ATOM 667 N N . ASP A 1 83 ? 9.059 -13.697 -13.065 1.00 81.06 83 ASP A N 1
ATOM 668 C CA . ASP A 1 83 ? 9.714 -14.996 -12.964 1.00 81.06 83 ASP A CA 1
ATOM 669 C C . ASP A 1 83 ? 9.384 -15.881 -14.182 1.00 81.06 83 ASP A C 1
ATOM 671 O O . ASP A 1 83 ? 8.487 -15.586 -14.976 1.00 81.06 83 ASP A O 1
ATOM 675 N N . ASP A 1 84 ? 10.113 -16.988 -14.338 1.00 75.94 84 ASP A N 1
ATOM 676 C CA . ASP A 1 84 ? 9.974 -17.874 -15.504 1.00 75.94 84 ASP A CA 1
ATOM 677 C C . ASP A 1 84 ? 8.567 -18.488 -15.623 1.00 75.94 84 ASP A C 1
ATOM 679 O O . ASP A 1 84 ? 8.143 -18.885 -16.709 1.00 75.94 84 ASP A O 1
ATOM 683 N N . GLN A 1 85 ? 7.838 -18.569 -14.505 1.00 74.44 85 GLN A N 1
ATOM 684 C CA . GLN A 1 85 ? 6.473 -19.092 -14.440 1.00 74.44 85 GLN A CA 1
ATOM 685 C C . GLN A 1 85 ? 5.399 -18.007 -14.619 1.00 74.44 85 GLN A C 1
ATOM 687 O O . GLN A 1 85 ? 4.217 -18.348 -14.666 1.00 74.44 85 GLN A O 1
ATOM 692 N N . LEU A 1 86 ? 5.787 -16.730 -14.741 1.00 72.19 86 LEU A N 1
ATOM 693 C CA . LEU A 1 86 ? 4.899 -15.560 -14.791 1.00 72.19 86 LEU A CA 1
ATOM 694 C C . LEU A 1 86 ? 3.956 -15.445 -13.580 1.00 72.19 86 LEU A C 1
ATOM 696 O O . LEU A 1 86 ? 2.883 -14.848 -13.666 1.00 72.19 86 LEU A O 1
ATOM 700 N N . MET A 1 87 ? 4.354 -16.038 -12.459 1.00 76.56 87 MET A N 1
ATOM 701 C CA . MET A 1 87 ? 3.614 -16.055 -11.206 1.00 76.56 87 MET A CA 1
ATOM 702 C C . MET A 1 87 ? 3.992 -14.878 -10.319 1.00 76.56 87 MET A C 1
ATOM 704 O O . MET A 1 87 ? 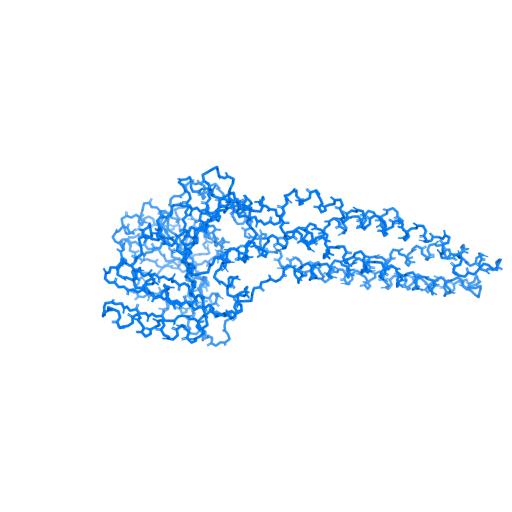3.107 -14.313 -9.685 1.00 76.56 87 MET A O 1
ATOM 708 N N . TYR A 1 88 ? 5.274 -14.516 -10.277 1.00 83.62 88 TYR A N 1
ATOM 709 C CA . TYR A 1 88 ? 5.790 -13.447 -9.428 1.00 83.62 88 TYR A CA 1
ATOM 710 C C . TYR A 1 88 ? 6.425 -12.334 -10.256 1.00 83.62 88 TYR A C 1
ATOM 712 O O . TYR A 1 88 ? 7.195 -12.586 -11.184 1.00 83.62 88 TYR A O 1
ATOM 720 N N . THR A 1 89 ? 6.177 -11.089 -9.860 1.00 88.75 89 THR A N 1
ATOM 721 C CA . THR A 1 89 ? 6.944 -9.939 -10.342 1.00 88.75 89 THR A CA 1
ATOM 722 C C . THR A 1 89 ? 8.189 -9.770 -9.473 1.00 88.75 89 THR A C 1
ATOM 724 O O . THR A 1 89 ? 8.109 -9.533 -8.266 1.00 88.75 89 THR A O 1
ATOM 727 N N . ILE A 1 90 ? 9.357 -9.896 -10.093 1.00 91.25 90 ILE A N 1
ATOM 728 C CA . ILE A 1 90 ? 10.669 -9.701 -9.484 1.00 91.25 90 ILE A CA 1
ATOM 729 C C . ILE A 1 90 ? 11.084 -8.240 -9.668 1.00 91.25 90 ILE A C 1
ATOM 731 O O . ILE A 1 90 ? 11.347 -7.778 -10.780 1.00 91.25 90 ILE A O 1
ATOM 735 N N . LEU A 1 91 ? 11.192 -7.540 -8.547 1.00 93.25 91 LEU A N 1
ATOM 736 C CA . LEU A 1 91 ? 11.565 -6.139 -8.424 1.00 93.25 91 LEU A CA 1
ATOM 73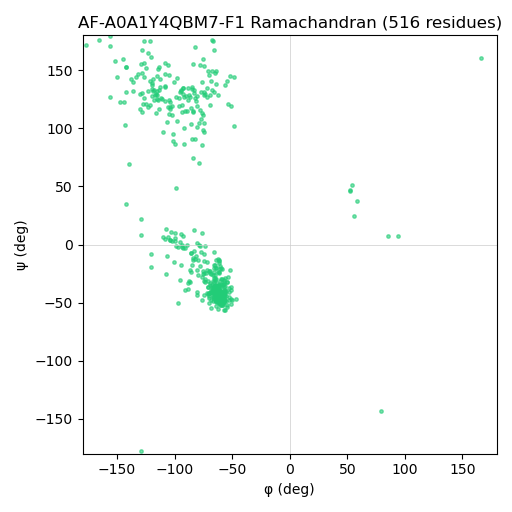7 C C . LEU A 1 91 ? 13.030 -6.066 -7.990 1.00 93.25 91 LEU A C 1
ATOM 739 O O . LEU A 1 91 ? 13.353 -6.163 -6.805 1.00 93.25 91 LEU A O 1
ATOM 743 N N . ASN A 1 92 ? 13.934 -5.927 -8.956 1.00 93.12 92 ASN A N 1
ATOM 744 C CA . ASN A 1 92 ? 15.355 -5.766 -8.671 1.00 93.12 92 ASN A CA 1
ATOM 745 C C . ASN A 1 92 ? 15.675 -4.281 -8.478 1.00 93.12 92 ASN A C 1
ATOM 747 O O . ASN A 1 92 ? 15.244 -3.423 -9.257 1.00 93.12 92 ASN A O 1
ATOM 751 N N . ARG A 1 93 ? 16.446 -3.988 -7.435 1.00 93.69 93 ARG A N 1
ATOM 752 C CA . ARG A 1 93 ? 17.125 -2.712 -7.227 1.00 93.69 93 ARG A CA 1
ATOM 753 C C . ARG A 1 93 ? 18.616 -2.998 -7.263 1.00 93.69 93 ARG A C 1
ATOM 755 O O . ARG A 1 93 ? 19.130 -3.723 -6.414 1.00 93.69 93 ARG A O 1
ATOM 762 N N . TYR A 1 94 ? 19.278 -2.479 -8.283 1.00 92.00 94 TYR A N 1
ATOM 763 C CA . TYR A 1 94 ? 20.724 -2.530 -8.409 1.00 92.00 94 TYR A CA 1
ATOM 764 C C . TYR A 1 94 ? 21.272 -1.287 -7.725 1.00 92.00 94 TYR A C 1
ATOM 766 O O . TYR A 1 94 ? 20.965 -0.169 -8.141 1.00 92.00 94 TYR A O 1
ATOM 774 N N . ILE A 1 95 ? 22.012 -1.492 -6.643 1.00 92.62 95 ILE A N 1
ATOM 775 C CA . ILE A 1 95 ? 22.473 -0.435 -5.753 1.00 92.62 95 ILE A CA 1
ATOM 776 C C . ILE A 1 95 ? 23.994 -0.398 -5.809 1.00 92.62 95 ILE A C 1
ATOM 778 O O . ILE A 1 95 ? 24.664 -1.423 -5.677 1.00 92.62 95 ILE A O 1
ATOM 782 N N . PHE A 1 96 ? 24.525 0.796 -6.025 1.00 91.88 96 PHE A N 1
ATOM 783 C CA . PHE A 1 96 ? 25.907 1.127 -5.718 1.00 91.88 96 PHE A CA 1
ATOM 784 C C . PHE A 1 96 ? 25.877 2.136 -4.584 1.00 91.88 96 PHE A C 1
ATOM 786 O O . PHE A 1 96 ? 25.116 3.100 -4.659 1.00 91.88 96 PHE A O 1
ATOM 793 N N . SER A 1 97 ? 26.723 1.978 -3.578 1.00 91.75 97 SER A N 1
ATOM 794 C CA . SER A 1 97 ? 26.891 2.998 -2.550 1.00 91.75 97 SER A CA 1
ATOM 795 C C . SER A 1 97 ? 28.344 3.084 -2.141 1.00 91.75 97 SER A C 1
ATOM 797 O O . SER A 1 97 ? 28.945 2.073 -1.805 1.00 91.75 97 SER A O 1
ATOM 799 N N . SER A 1 98 ? 28.890 4.297 -2.098 1.00 89.81 98 SER A N 1
ATOM 800 C CA . SER A 1 98 ? 30.195 4.547 -1.475 1.00 89.81 98 SER A CA 1
ATOM 801 C C . SER A 1 98 ? 30.135 4.493 0.063 1.00 89.81 98 SER A C 1
ATOM 803 O O . SER A 1 98 ? 31.139 4.751 0.721 1.00 89.81 98 SER A O 1
ATOM 805 N N . ARG A 1 99 ? 28.943 4.268 0.634 1.00 89.19 99 ARG A N 1
ATOM 806 C CA . ARG A 1 99 ? 28.680 4.184 2.075 1.00 89.19 99 ARG A CA 1
ATOM 807 C C . ARG A 1 99 ? 28.382 2.753 2.496 1.00 89.19 99 ARG A C 1
ATOM 809 O O . ARG A 1 99 ? 27.530 2.114 1.873 1.00 89.19 99 ARG A O 1
ATOM 816 N N . ASP A 1 100 ? 28.977 2.341 3.610 1.00 87.81 100 ASP A N 1
ATOM 817 C CA . ASP A 1 100 ? 28.791 1.011 4.203 1.00 87.81 100 ASP A CA 1
ATOM 818 C C . ASP A 1 100 ? 27.430 0.874 4.918 1.00 87.81 100 ASP A C 1
ATOM 820 O O . ASP A 1 100 ? 26.873 -0.215 5.013 1.00 87.81 100 ASP A O 1
ATOM 824 N N . ASP A 1 101 ? 26.840 1.984 5.370 1.00 90.19 101 ASP A N 1
ATOM 825 C CA . ASP A 1 101 ? 25.599 2.029 6.159 1.00 90.19 101 ASP A CA 1
ATOM 826 C C . ASP A 1 101 ? 24.320 2.189 5.315 1.00 90.19 101 ASP A C 1
ATOM 828 O O . ASP A 1 101 ? 23.224 2.333 5.853 1.00 90.19 101 ASP A O 1
ATOM 832 N N . VAL A 1 102 ? 24.410 2.129 3.980 1.00 91.94 102 VAL A N 1
ATOM 833 C CA . VAL A 1 102 ? 23.257 2.351 3.080 1.00 91.94 102 VAL A CA 1
ATOM 834 C C . VAL A 1 102 ? 22.085 1.403 3.350 1.00 91.94 102 VAL A C 1
ATOM 836 O O . VAL A 1 102 ? 20.924 1.765 3.156 1.00 91.94 102 VAL A O 1
ATOM 839 N N . MET A 1 103 ? 22.376 0.188 3.814 1.00 92.38 103 MET A N 1
ATOM 840 C CA . MET A 1 103 ? 21.362 -0.819 4.113 1.00 92.38 103 MET A CA 1
ATOM 841 C C . MET A 1 103 ? 20.668 -0.597 5.460 1.00 92.38 103 MET A C 1
ATOM 843 O O . MET A 1 103 ? 19.601 -1.169 5.665 1.00 92.38 103 MET A O 1
ATOM 847 N N . GLU A 1 104 ? 21.193 0.266 6.339 1.00 90.88 104 GLU A N 1
ATOM 848 C CA . GLU A 1 104 ? 20.521 0.643 7.593 1.00 90.88 104 GLU A CA 1
ATOM 849 C C . GLU A 1 104 ? 19.214 1.418 7.352 1.00 90.88 104 GLU A C 1
ATOM 851 O O . GLU A 1 104 ? 18.348 1.466 8.228 1.00 90.88 104 GLU A O 1
ATOM 856 N N . ALA A 1 105 ? 19.024 1.964 6.144 1.00 89.94 105 ALA A N 1
ATOM 857 C CA . ALA A 1 105 ? 17.758 2.547 5.705 1.00 89.94 105 ALA A CA 1
ATOM 858 C C . ALA A 1 105 ? 16.612 1.513 5.611 1.00 89.94 105 ALA A C 1
ATOM 860 O O . ALA A 1 105 ? 15.444 1.893 5.500 1.00 89.94 105 ALA A O 1
ATOM 861 N N . PHE A 1 106 ? 16.923 0.211 5.658 1.00 91.38 106 PHE A N 1
ATOM 862 C CA . PHE A 1 106 ? 15.969 -0.884 5.500 1.00 91.38 106 PHE A CA 1
ATOM 863 C C . PHE A 1 106 ? 16.077 -1.910 6.637 1.00 91.38 106 PHE A C 1
ATOM 865 O O . PHE A 1 106 ? 17.116 -2.087 7.266 1.00 91.38 106 PHE A O 1
ATOM 872 N N . ASP A 1 107 ? 14.987 -2.636 6.891 1.00 87.38 107 ASP A N 1
ATOM 873 C CA . ASP A 1 107 ? 14.978 -3.749 7.845 1.00 87.38 107 ASP A CA 1
ATOM 874 C C . ASP A 1 107 ? 15.440 -5.017 7.112 1.00 87.38 107 ASP A C 1
ATOM 876 O O . ASP A 1 107 ? 14.715 -5.576 6.287 1.00 87.38 107 ASP A O 1
ATOM 880 N N . ILE A 1 108 ? 16.681 -5.444 7.343 1.00 86.44 108 ILE A N 1
ATOM 881 C CA . ILE A 1 108 ? 17.273 -6.614 6.684 1.00 86.44 108 ILE A CA 1
ATOM 882 C C . ILE A 1 108 ? 17.806 -7.565 7.749 1.00 86.44 108 ILE A C 1
ATOM 884 O O . ILE A 1 108 ? 18.623 -7.202 8.593 1.00 86.44 108 ILE A O 1
ATOM 888 N N . ASN A 1 109 ? 17.372 -8.822 7.688 1.00 87.56 109 ASN A N 1
ATOM 889 C CA . ASN A 1 109 ? 17.969 -9.893 8.469 1.00 87.56 109 ASN A CA 1
ATOM 890 C C . ASN A 1 109 ? 19.220 -10.396 7.740 1.00 87.56 109 ASN A C 1
ATOM 892 O O . ASN A 1 109 ? 19.139 -11.267 6.865 1.00 87.56 109 ASN A O 1
ATOM 896 N N . ILE A 1 110 ? 20.357 -9.785 8.066 1.00 86.75 110 ILE A N 1
ATOM 897 C CA . ILE A 1 110 ? 21.648 -10.042 7.428 1.00 86.75 110 ILE A CA 1
ATOM 898 C C . ILE A 1 110 ? 22.179 -11.415 7.861 1.00 86.75 110 ILE A C 1
ATOM 900 O O . ILE A 1 110 ? 22.295 -11.704 9.053 1.00 86.75 110 ILE A O 1
ATOM 904 N N . LYS A 1 111 ? 22.522 -12.255 6.880 1.00 85.88 111 LYS A N 1
ATOM 905 C CA . LYS A 1 111 ? 23.284 -13.497 7.081 1.00 85.88 111 LYS A CA 1
ATOM 906 C C . LYS A 1 111 ? 24.762 -13.246 6.786 1.00 85.88 111 LYS A C 1
ATOM 908 O O . LYS A 1 111 ? 25.600 -13.546 7.628 1.00 85.88 111 LYS A O 1
ATOM 913 N N . ASP A 1 112 ? 25.034 -12.650 5.628 1.00 87.56 112 ASP A N 1
ATOM 914 C CA . ASP A 1 112 ? 26.344 -12.222 5.156 1.00 87.56 112 ASP A CA 1
ATOM 915 C C . ASP A 1 112 ? 26.237 -10.755 4.691 1.00 87.56 112 ASP A C 1
ATOM 917 O O . ASP A 1 112 ? 25.322 -10.379 3.951 1.00 87.56 112 ASP A O 1
ATOM 921 N N . GLU A 1 113 ? 27.134 -9.895 5.167 1.00 89.12 113 GLU A N 1
ATOM 922 C CA . GLU A 1 113 ? 27.138 -8.473 4.812 1.00 89.12 113 GLU A CA 1
ATOM 923 C C . GLU A 1 113 ? 27.607 -8.277 3.363 1.00 89.12 113 GLU A C 1
ATOM 925 O O . GLU A 1 113 ? 28.573 -8.905 2.923 1.00 89.12 113 GLU A O 1
ATOM 930 N N . ILE A 1 114 ? 26.897 -7.434 2.610 1.00 90.62 114 ILE A N 1
ATOM 931 C CA . ILE A 1 114 ? 27.232 -7.095 1.226 1.00 90.62 114 ILE A CA 1
ATOM 932 C C . ILE A 1 114 ? 27.859 -5.708 1.214 1.00 90.62 114 ILE A C 1
ATOM 934 O O . ILE A 1 114 ? 27.223 -4.733 1.603 1.00 90.62 114 ILE A O 1
ATOM 938 N N . ASP A 1 115 ? 29.073 -5.620 0.685 1.00 88.69 115 ASP A N 1
ATOM 939 C CA . ASP A 1 115 ? 29.692 -4.347 0.342 1.00 88.69 115 ASP A CA 1
ATOM 940 C C . ASP A 1 115 ? 29.119 -3.841 -0.995 1.00 88.69 115 ASP A C 1
ATOM 942 O O . ASP A 1 115 ? 29.454 -4.353 -2.065 1.00 88.69 115 ASP A O 1
ATOM 946 N N . PHE A 1 116 ? 28.238 -2.838 -0.929 1.00 89.50 116 PHE A N 1
ATOM 947 C CA . PHE A 1 116 ? 27.617 -2.207 -2.102 1.00 89.50 116 PHE A CA 1
ATOM 948 C C . PHE A 1 116 ? 28.534 -1.207 -2.827 1.00 89.50 116 PHE A C 1
ATOM 950 O O . PHE A 1 116 ? 28.131 -0.661 -3.859 1.00 89.50 116 PHE A O 1
ATOM 957 N N . SER A 1 117 ? 29.752 -0.981 -2.330 1.00 85.50 117 SER A N 1
ATOM 958 C CA . SER A 1 117 ? 30.817 -0.287 -3.062 1.00 85.50 117 SER A CA 1
ATOM 959 C C . SER A 1 117 ? 31.628 -1.261 -3.930 1.00 85.50 117 SER A C 1
ATOM 961 O O . SER A 1 117 ? 32.237 -0.860 -4.927 1.00 85.50 117 SER A O 1
ATOM 963 N N . CYS A 1 118 ? 31.602 -2.557 -3.592 1.00 77.25 118 CYS A N 1
ATOM 964 C CA . CYS A 1 118 ? 32.318 -3.605 -4.306 1.00 77.25 118 CYS A CA 1
ATOM 965 C C . CYS A 1 118 ? 31.521 -4.128 -5.509 1.00 77.25 118 CYS A C 1
ATOM 967 O O . CYS A 1 118 ? 30.327 -4.419 -5.444 1.00 77.25 118 CYS A O 1
ATOM 969 N N . LEU A 1 119 ? 32.221 -4.297 -6.629 1.00 72.19 119 LEU A N 1
ATOM 970 C CA . LEU A 1 119 ? 31.633 -4.650 -7.923 1.00 72.19 119 LEU A CA 1
ATOM 971 C C . LEU A 1 119 ? 31.940 -6.085 -8.362 1.00 72.19 119 LEU A C 1
ATOM 973 O O . LEU A 1 119 ? 31.557 -6.480 -9.460 1.00 72.19 119 LEU A O 1
ATOM 977 N N . ASP A 1 120 ? 32.600 -6.871 -7.513 1.00 75.25 120 ASP A N 1
ATOM 978 C CA . ASP A 1 120 ? 33.046 -8.235 -7.830 1.00 75.25 120 ASP A CA 1
ATOM 979 C C . ASP A 1 120 ? 32.225 -9.314 -7.104 1.00 75.25 120 ASP A C 1
ATOM 981 O O . ASP A 1 120 ? 32.611 -10.482 -7.059 1.00 75.25 120 ASP A O 1
ATOM 985 N N . THR A 1 121 ? 31.085 -8.934 -6.521 1.00 79.88 121 THR A N 1
ATOM 986 C CA . THR A 1 121 ? 30.197 -9.853 -5.806 1.00 79.88 121 THR A CA 1
ATOM 987 C C . THR A 1 121 ? 28.866 -10.040 -6.526 1.00 79.88 121 THR A C 1
ATOM 989 O O . THR A 1 121 ? 28.300 -9.103 -7.094 1.00 79.88 121 THR A O 1
ATOM 992 N N . ASP A 1 122 ? 28.373 -11.277 -6.468 1.00 82.88 122 ASP A N 1
ATOM 993 C CA . ASP A 1 122 ? 27.060 -11.702 -6.963 1.00 82.88 122 ASP A CA 1
ATOM 994 C C . ASP A 1 122 ? 26.026 -11.800 -5.828 1.00 82.88 122 ASP A C 1
ATOM 996 O O . ASP A 1 122 ? 24.907 -12.273 -6.032 1.00 82.88 122 ASP A O 1
ATOM 1000 N N . ALA A 1 123 ? 26.411 -11.384 -4.621 1.00 88.38 123 ALA A N 1
ATOM 1001 C CA . ALA A 1 123 ? 25.565 -11.404 -3.442 1.00 88.38 123 ALA A CA 1
ATOM 1002 C C . ALA A 1 123 ? 24.366 -10.451 -3.576 1.00 88.38 123 ALA A C 1
ATOM 1004 O O . ALA A 1 123 ? 24.443 -9.388 -4.195 1.00 88.38 123 ALA A O 1
ATOM 1005 N N . TYR A 1 124 ? 23.246 -10.831 -2.964 1.00 93.25 124 TYR A N 1
ATOM 1006 C CA . TYR A 1 124 ? 22.040 -10.009 -2.916 1.00 93.25 124 TYR A CA 1
ATOM 1007 C C . TYR A 1 124 ? 21.212 -10.303 -1.670 1.00 93.25 124 TYR A C 1
ATOM 1009 O O . TYR A 1 124 ? 21.286 -11.389 -1.086 1.00 93.25 124 TYR A O 1
ATOM 1017 N N . TYR A 1 125 ? 20.376 -9.338 -1.303 1.00 95.00 125 TYR A N 1
ATOM 1018 C CA . TYR A 1 125 ? 19.298 -9.532 -0.340 1.00 95.00 125 TYR A CA 1
ATOM 1019 C C . TYR A 1 125 ? 17.982 -9.764 -1.065 1.00 95.00 125 TYR A C 1
ATOM 1021 O O . TYR A 1 125 ? 17.735 -9.147 -2.100 1.00 95.00 125 TYR A O 1
ATOM 1029 N N . SER A 1 126 ? 17.131 -10.638 -0.524 1.00 94.81 126 SER A N 1
ATOM 1030 C CA . SER A 1 126 ? 15.820 -10.943 -1.109 1.00 94.81 126 SER A CA 1
ATOM 1031 C C . SER A 1 126 ? 14.704 -10.904 -0.074 1.00 94.81 126 SER A C 1
ATOM 1033 O O . SER A 1 126 ? 14.908 -11.265 1.081 1.00 94.81 126 SER A O 1
ATOM 1035 N N . SER A 1 127 ? 13.497 -10.499 -0.465 1.00 93.12 127 SER A N 1
ATOM 1036 C CA . SER A 1 127 ? 12.314 -10.637 0.394 1.00 93.12 127 SER A CA 1
ATOM 1037 C C . SER A 1 127 ? 11.788 -12.078 0.463 1.00 93.12 127 SER A C 1
ATOM 1039 O O . SER A 1 127 ? 11.113 -12.452 1.439 1.00 93.12 127 SER A O 1
ATOM 1041 N N . ALA A 1 128 ? 12.108 -12.890 -0.551 1.00 90.62 128 ALA A N 1
ATOM 1042 C CA . ALA A 1 128 ? 11.765 -14.303 -0.617 1.00 90.62 128 ALA A CA 1
ATOM 1043 C C . ALA A 1 128 ? 12.649 -15.130 0.327 1.00 90.62 128 ALA A C 1
ATOM 1045 O O . ALA A 1 128 ? 13.773 -14.758 0.660 1.00 90.62 128 ALA A O 1
ATOM 1046 N N . ALA A 1 129 ? 12.127 -16.270 0.782 1.00 82.81 129 ALA A N 1
ATOM 1047 C CA . ALA A 1 129 ? 12.942 -17.247 1.491 1.00 82.81 129 ALA A CA 1
ATOM 1048 C C . ALA A 1 129 ? 13.838 -17.964 0.471 1.00 82.81 129 ALA A C 1
ATOM 1050 O O . ALA A 1 129 ? 13.386 -18.879 -0.213 1.00 82.81 129 ALA A O 1
ATOM 1051 N N . ASP A 1 130 ? 15.079 -17.503 0.354 1.00 80.69 130 ASP A N 1
ATOM 1052 C CA . ASP A 1 130 ? 16.061 -18.003 -0.602 1.00 80.69 130 ASP A CA 1
ATOM 1053 C C . ASP A 1 130 ? 17.387 -18.306 0.106 1.00 80.69 130 ASP A C 1
ATOM 1055 O O . ASP A 1 130 ? 18.044 -17.405 0.635 1.00 80.69 130 ASP A O 1
ATOM 1059 N N . ASP A 1 131 ? 17.784 -19.579 0.095 1.00 81.06 131 ASP A N 1
ATOM 1060 C CA . ASP A 1 131 ? 19.012 -20.061 0.734 1.00 81.06 131 ASP A CA 1
ATOM 1061 C C . ASP A 1 131 ? 20.287 -19.495 0.080 1.00 81.06 131 ASP A C 1
ATOM 1063 O O . ASP A 1 131 ? 21.353 -19.500 0.709 1.00 81.06 131 ASP A O 1
ATOM 1067 N N . GLN A 1 132 ? 20.182 -19.010 -1.164 1.00 87.12 132 GLN A N 1
ATOM 1068 C CA . GLN A 1 132 ? 21.282 -18.402 -1.915 1.00 87.12 132 GLN A CA 1
ATOM 1069 C C . GLN A 1 132 ? 21.466 -16.914 -1.606 1.00 87.12 132 GLN A C 1
ATOM 1071 O O . GLN A 1 132 ? 22.539 -16.374 -1.871 1.00 87.12 132 GLN A O 1
ATOM 1076 N N . SER A 1 133 ? 20.460 -16.259 -1.021 1.00 91.88 133 SER A N 1
ATOM 1077 C CA . SER A 1 133 ? 20.569 -14.855 -0.631 1.00 91.88 133 SER A CA 1
ATOM 1078 C C . SER A 1 133 ? 21.517 -14.674 0.563 1.00 91.88 133 SER A C 1
ATOM 1080 O O . SER A 1 133 ? 21.631 -15.529 1.452 1.00 91.88 133 SER A O 1
ATOM 1082 N N . SER A 1 134 ? 22.182 -13.523 0.611 1.00 92.31 134 SER A N 1
ATOM 1083 C CA . SER A 1 134 ? 23.055 -13.118 1.723 1.00 92.31 134 SER A CA 1
ATOM 1084 C C . SER A 1 134 ? 22.268 -12.563 2.911 1.00 92.31 134 SER A C 1
ATOM 1086 O O . SER A 1 134 ? 22.832 -12.169 3.926 1.00 92.31 134 SER A O 1
ATOM 1088 N N . GLY A 1 135 ? 20.944 -12.527 2.822 1.00 92.38 135 GLY A N 1
ATOM 1089 C CA . GLY A 1 135 ? 20.088 -11.966 3.851 1.00 92.38 135 GLY A CA 1
ATOM 1090 C C . GLY A 1 135 ? 18.678 -11.751 3.336 1.00 92.38 135 GLY A C 1
ATOM 1091 O O . GLY A 1 135 ? 18.429 -11.684 2.127 1.00 92.38 135 GLY A O 1
ATOM 1092 N N . ARG A 1 136 ? 17.750 -11.642 4.282 1.00 92.00 136 ARG A N 1
ATOM 1093 C CA . ARG A 1 136 ? 16.332 -11.495 3.979 1.00 92.00 136 ARG A CA 1
ATOM 1094 C C . ARG A 1 136 ? 15.883 -10.061 4.209 1.00 92.00 136 ARG A C 1
ATOM 1096 O O . ARG A 1 136 ? 16.017 -9.560 5.320 1.00 92.00 136 ARG A O 1
ATOM 1103 N N . ILE A 1 137 ? 15.308 -9.431 3.190 1.00 93.12 137 ILE A N 1
ATOM 1104 C CA . ILE A 1 137 ? 14.623 -8.142 3.324 1.00 93.12 137 ILE A CA 1
ATOM 1105 C C . ILE A 1 137 ? 13.353 -8.385 4.138 1.00 93.12 137 ILE A C 1
ATOM 1107 O O . ILE A 1 137 ? 12.498 -9.190 3.752 1.00 93.12 137 ILE A O 1
ATOM 1111 N N . MET A 1 138 ? 13.245 -7.715 5.277 1.00 90.62 138 MET A N 1
ATOM 1112 C CA . MET A 1 138 ? 12.159 -7.874 6.231 1.00 90.62 138 MET A CA 1
ATOM 1113 C C . MET A 1 138 ? 11.200 -6.690 6.148 1.00 90.62 138 MET A C 1
ATOM 1115 O O . MET A 1 138 ? 11.585 -5.544 5.937 1.00 90.62 138 MET A O 1
ATOM 1119 N N . ILE A 1 139 ? 9.926 -6.985 6.362 1.00 90.31 139 ILE A N 1
ATOM 1120 C CA . ILE A 1 139 ? 8.922 -6.007 6.772 1.00 90.31 139 ILE A CA 1
ATOM 1121 C C . ILE A 1 139 ? 8.194 -6.575 7.997 1.00 90.31 139 ILE A C 1
ATOM 1123 O O . ILE A 1 139 ? 8.519 -7.662 8.480 1.00 90.31 139 ILE A O 1
ATOM 1127 N N . LEU A 1 140 ? 7.198 -5.863 8.518 1.00 90.31 140 LEU A N 1
ATOM 1128 C CA . LEU A 1 140 ? 6.451 -6.283 9.701 1.00 90.31 140 LEU A CA 1
ATOM 1129 C C . LEU A 1 140 ? 5.817 -7.681 9.520 1.00 90.31 140 LEU A C 1
ATOM 1131 O O . LEU A 1 140 ? 5.832 -8.488 10.450 1.00 90.31 140 LEU A O 1
ATOM 1135 N N . ASP A 1 141 ? 5.294 -7.994 8.332 1.00 89.31 141 ASP A N 1
ATOM 1136 C CA . ASP A 1 141 ? 4.883 -9.348 7.940 1.00 89.31 141 ASP A CA 1
ATOM 1137 C C . ASP A 1 141 ? 5.176 -9.635 6.456 1.00 89.31 141 ASP A C 1
ATOM 1139 O O . ASP A 1 141 ? 4.414 -9.239 5.572 1.00 89.31 141 ASP A O 1
ATOM 1143 N N . ASN A 1 142 ? 6.244 -10.391 6.168 1.00 88.31 142 ASN A N 1
ATOM 1144 C CA . ASN A 1 142 ? 6.624 -10.748 4.795 1.00 88.31 142 ASN A CA 1
ATOM 1145 C C . ASN A 1 142 ? 5.569 -11.567 4.025 1.00 88.31 142 ASN A C 1
ATOM 1147 O O . ASN A 1 142 ? 5.678 -11.640 2.802 1.00 88.31 142 ASN A O 1
ATOM 1151 N N . HIS A 1 143 ? 4.539 -12.145 4.666 1.00 87.81 143 HIS A N 1
ATOM 1152 C CA . HIS A 1 143 ? 3.416 -12.740 3.918 1.00 87.81 143 HIS A CA 1
ATOM 1153 C C . HIS A 1 143 ? 2.661 -11.716 3.065 1.00 87.81 143 HIS A C 1
ATOM 1155 O O . HIS A 1 143 ? 1.921 -12.091 2.157 1.00 87.81 143 HIS A O 1
ATOM 1161 N N . PHE A 1 144 ? 2.852 -10.424 3.328 1.00 88.56 144 PHE A N 1
ATOM 1162 C CA . PHE A 1 144 ? 2.436 -9.356 2.434 1.00 88.56 144 PHE A CA 1
ATOM 1163 C C . PHE A 1 144 ? 2.938 -9.583 1.002 1.00 88.56 144 PHE A C 1
ATOM 1165 O O . PHE A 1 144 ? 2.143 -9.514 0.073 1.00 88.56 144 PHE A O 1
ATOM 1172 N N . PHE A 1 145 ? 4.212 -9.930 0.807 1.00 89.12 145 PHE A N 1
ATOM 1173 C CA . PHE A 1 145 ? 4.785 -10.112 -0.530 1.00 89.12 145 PHE A CA 1
ATOM 1174 C C . PHE A 1 145 ? 4.115 -11.248 -1.312 1.00 89.12 145 PHE A C 1
ATOM 1176 O O . PHE A 1 145 ? 3.856 -11.102 -2.506 1.00 89.12 145 PHE A O 1
ATOM 1183 N N . ASP A 1 146 ? 3.728 -12.326 -0.625 1.00 86.00 146 ASP A N 1
ATOM 1184 C CA . ASP A 1 146 ? 2.988 -13.443 -1.220 1.00 86.00 146 ASP A CA 1
ATOM 1185 C C . ASP A 1 146 ? 1.584 -13.024 -1.692 1.00 86.00 146 ASP A C 1
ATOM 1187 O O . ASP A 1 146 ? 1.080 -13.541 -2.686 1.00 86.00 146 ASP A O 1
ATOM 1191 N N . GLN A 1 147 ? 0.940 -12.069 -1.008 1.00 84.69 147 GLN A N 1
ATOM 1192 C CA . GLN A 1 147 ? -0.389 -11.568 -1.395 1.00 84.69 147 GLN A CA 1
ATOM 1193 C C . GLN A 1 147 ? -0.349 -10.729 -2.673 1.00 84.69 147 GLN A C 1
ATOM 1195 O O . GLN A 1 147 ? -1.330 -10.713 -3.418 1.00 84.69 147 GLN A O 1
ATOM 1200 N N . TYR A 1 148 ? 0.764 -10.032 -2.908 1.00 83.38 148 TYR A N 1
ATOM 1201 C CA . TYR A 1 148 ? 0.979 -9.207 -4.097 1.00 83.38 148 TYR A CA 1
ATOM 1202 C C . TYR A 1 148 ? 1.772 -9.930 -5.187 1.00 83.38 148 TYR A C 1
ATOM 1204 O O . TYR A 1 148 ? 1.954 -9.362 -6.259 1.00 83.38 148 TYR A O 1
ATOM 1212 N N . LEU A 1 149 ? 2.202 -11.172 -4.932 1.00 87.44 149 LEU A N 1
ATOM 1213 C CA . LEU A 1 149 ? 3.044 -11.964 -5.827 1.00 87.44 149 LEU A CA 1
ATOM 1214 C C . LEU A 1 149 ? 4.303 -11.192 -6.254 1.00 87.44 149 LEU A C 1
ATOM 1216 O O . LEU A 1 149 ? 4.661 -11.139 -7.428 1.00 87.44 149 LEU A O 1
ATOM 1220 N N . GLN A 1 150 ? 4.972 -10.565 -5.287 1.00 91.19 150 GLN A N 1
ATOM 1221 C CA . GLN A 1 150 ? 6.153 -9.737 -5.525 1.00 91.19 150 GLN A CA 1
ATOM 1222 C C . GLN A 1 150 ? 7.377 -10.288 -4.804 1.00 91.19 150 GLN A C 1
ATOM 1224 O O . GLN A 1 150 ? 7.288 -10.748 -3.669 1.00 91.19 150 GLN A O 1
ATOM 1229 N N . ILE A 1 151 ? 8.538 -10.192 -5.446 1.00 93.81 151 ILE A N 1
ATOM 1230 C CA . ILE A 1 151 ? 9.835 -10.510 -4.844 1.00 93.81 151 ILE A CA 1
ATOM 1231 C C . ILE A 1 151 ? 10.732 -9.289 -5.000 1.00 93.81 151 ILE A C 1
ATOM 1233 O O . ILE A 1 151 ? 10.996 -8.860 -6.119 1.00 93.81 151 ILE A O 1
ATOM 1237 N N . PHE A 1 152 ? 11.212 -8.742 -3.888 1.00 94.81 152 PHE A N 1
ATOM 1238 C CA . PHE A 1 152 ? 12.171 -7.642 -3.881 1.00 94.81 152 PHE A CA 1
ATOM 1239 C C . PHE A 1 152 ? 13.576 -8.198 -3.763 1.00 94.81 152 PHE A C 1
ATOM 1241 O O . PHE A 1 152 ? 13.825 -9.027 -2.889 1.00 94.81 152 PHE A O 1
ATOM 1248 N N . ASN A 1 153 ? 14.488 -7.708 -4.599 1.00 94.94 153 ASN A N 1
ATOM 1249 C CA . ASN A 1 153 ? 15.904 -8.030 -4.504 1.00 94.94 153 ASN A CA 1
ATOM 1250 C C . ASN A 1 153 ? 16.742 -6.756 -4.490 1.00 94.94 153 ASN A C 1
ATOM 1252 O O . ASN A 1 153 ? 16.599 -5.920 -5.384 1.00 94.94 153 ASN A O 1
ATOM 1256 N N . PHE A 1 154 ? 17.661 -6.654 -3.534 1.00 94.75 154 PHE A N 1
ATOM 1257 C CA . PHE A 1 154 ? 18.716 -5.642 -3.528 1.00 94.75 154 PHE A CA 1
ATOM 1258 C C . PHE A 1 154 ? 20.012 -6.300 -3.973 1.00 94.75 154 PHE A C 1
ATOM 1260 O O . PHE A 1 154 ? 20.545 -7.168 -3.284 1.00 94.75 154 PHE A O 1
ATOM 1267 N N . LYS A 1 155 ? 20.467 -5.916 -5.162 1.00 92.44 155 LYS A N 1
ATOM 1268 C CA . LYS A 1 155 ? 21.642 -6.464 -5.835 1.00 92.44 155 LYS A CA 1
ATOM 1269 C C . LYS A 1 155 ? 22.721 -5.398 -5.930 1.00 92.44 155 LYS A C 1
ATOM 1271 O O . LYS A 1 155 ? 22.412 -4.211 -6.017 1.00 92.44 155 LYS A O 1
ATOM 1276 N N . THR A 1 156 ? 23.970 -5.823 -5.984 1.00 89.81 156 THR A N 1
ATOM 1277 C CA . THR A 1 156 ? 25.090 -4.950 -6.331 1.00 89.81 156 THR A CA 1
ATOM 1278 C C . THR A 1 156 ? 24.970 -4.422 -7.762 1.00 89.81 156 THR A C 1
ATOM 1280 O O . THR A 1 156 ? 24.375 -5.044 -8.650 1.00 89.81 156 THR A O 1
ATOM 1283 N N . PHE A 1 157 ? 25.498 -3.219 -7.984 1.00 85.12 157 PHE A N 1
ATOM 1284 C CA . PHE A 1 157 ? 25.291 -2.465 -9.222 1.00 85.12 157 PHE A CA 1
ATOM 1285 C C . PHE A 1 157 ? 25.924 -3.103 -10.463 1.00 85.12 157 PHE A C 1
ATOM 1287 O O . PHE A 1 157 ? 25.412 -2.916 -11.559 1.00 85.12 157 PHE A O 1
ATOM 1294 N N . ASN A 1 158 ? 26.981 -3.904 -10.310 1.00 77.75 158 ASN A N 1
ATOM 1295 C CA . ASN A 1 158 ? 27.650 -4.645 -11.392 1.00 77.75 158 ASN A CA 1
ATOM 1296 C C . ASN A 1 158 ? 26.708 -5.527 -12.229 1.00 77.75 158 ASN A C 1
ATOM 1298 O O . ASN A 1 158 ? 26.936 -5.737 -13.419 1.00 77.75 158 ASN A O 1
ATOM 1302 N N . LYS A 1 159 ? 25.612 -6.009 -11.638 1.00 73.81 159 LYS A N 1
ATOM 1303 C CA . LYS A 1 159 ? 24.629 -6.867 -12.309 1.00 73.81 159 LYS A CA 1
ATOM 1304 C C . LYS A 1 159 ? 23.647 -6.120 -13.212 1.00 73.81 159 LYS A C 1
ATOM 1306 O O . LYS A 1 159 ? 22.815 -6.754 -13.859 1.00 73.81 159 LYS A O 1
ATOM 1311 N N . ILE A 1 160 ? 23.750 -4.799 -13.316 1.00 74.56 160 ILE A N 1
ATOM 1312 C CA . ILE A 1 160 ? 22.958 -4.005 -14.260 1.00 74.56 160 ILE A CA 1
ATOM 1313 C C . ILE A 1 160 ? 23.215 -4.400 -15.729 1.00 74.56 160 ILE A C 1
ATOM 1315 O O . ILE A 1 160 ? 22.339 -4.192 -16.560 1.00 74.56 160 ILE A O 1
ATOM 1319 N N . GLU A 1 161 ? 24.347 -5.043 -16.061 1.00 66.19 161 GLU A N 1
ATOM 1320 C CA . GLU A 1 161 ? 24.613 -5.584 -17.410 1.00 66.19 161 GLU A CA 1
ATOM 1321 C C . GLU A 1 161 ? 23.566 -6.623 -17.865 1.00 66.19 161 GLU A C 1
ATOM 1323 O O . GLU A 1 161 ? 23.375 -6.842 -19.063 1.00 66.19 161 GLU A O 1
ATOM 1328 N N . GLU A 1 162 ? 22.836 -7.239 -16.927 1.00 67.69 162 GLU A N 1
ATOM 1329 C CA . GLU A 1 162 ? 21.686 -8.102 -17.227 1.00 67.69 162 GLU A CA 1
ATOM 1330 C C . GLU A 1 162 ? 20.535 -7.326 -17.904 1.00 67.69 162 GLU A C 1
ATOM 1332 O O . GLU A 1 162 ? 19.679 -7.919 -18.570 1.00 67.69 162 GLU A O 1
ATOM 1337 N N . CYS A 1 163 ? 20.515 -5.998 -17.766 1.00 68.81 163 CYS A N 1
ATOM 1338 C CA . CYS A 1 163 ? 19.467 -5.111 -18.250 1.00 68.81 163 CYS A CA 1
ATOM 1339 C C . CYS A 1 163 ? 19.805 -4.614 -19.663 1.00 68.81 163 CYS A C 1
ATOM 1341 O O . CYS A 1 163 ? 20.581 -3.682 -19.861 1.00 68.81 163 CYS A O 1
ATOM 1343 N N . LYS A 1 164 ? 19.187 -5.223 -20.681 1.00 59.25 164 LYS A N 1
ATOM 1344 C CA . LYS A 1 164 ? 19.337 -4.822 -22.091 1.00 59.25 164 LYS A CA 1
ATOM 1345 C C . LYS A 1 164 ? 18.489 -3.582 -22.417 1.00 59.25 164 LYS A C 1
ATOM 1347 O O . LYS A 1 164 ? 17.490 -3.699 -23.125 1.00 59.25 164 LYS A O 1
ATOM 1352 N N . SER A 1 165 ? 18.865 -2.414 -21.900 1.00 61.62 165 SER A N 1
ATOM 1353 C CA . SER A 1 165 ? 18.263 -1.125 -22.279 1.00 61.62 165 SER A CA 1
ATOM 1354 C C . SER A 1 165 ? 19.279 -0.227 -22.986 1.00 61.62 165 SER A C 1
ATOM 1356 O O . SER A 1 165 ? 20.474 -0.348 -22.751 1.00 61.62 165 SER A O 1
ATOM 1358 N N . ILE A 1 166 ? 18.793 0.641 -23.878 1.00 56.25 166 ILE A N 1
ATOM 1359 C CA . ILE A 1 166 ? 19.593 1.689 -24.540 1.00 56.25 166 ILE A CA 1
ATOM 1360 C C . ILE A 1 166 ? 19.634 2.952 -23.664 1.00 56.25 166 ILE A C 1
ATOM 1362 O O . ILE A 1 166 ? 20.644 3.649 -23.634 1.00 56.25 166 ILE A O 1
ATOM 1366 N N . ASP A 1 167 ? 18.554 3.198 -22.917 1.00 63.84 167 ASP A N 1
ATOM 1367 C CA . ASP A 1 167 ? 18.427 4.313 -21.984 1.00 63.84 167 ASP A CA 1
ATOM 1368 C C . ASP A 1 167 ? 18.395 3.773 -20.552 1.00 63.84 167 ASP A C 1
ATOM 1370 O O . ASP A 1 167 ? 17.590 2.891 -20.218 1.00 63.84 167 ASP A O 1
ATOM 1374 N N . HIS A 1 168 ? 19.280 4.289 -19.700 1.00 75.38 168 HIS A N 1
ATOM 1375 C CA . HIS A 1 168 ? 19.374 3.883 -18.304 1.00 75.38 168 HIS A CA 1
ATOM 1376 C C . HIS A 1 168 ? 18.804 4.981 -17.420 1.00 75.38 168 HIS A C 1
ATOM 1378 O O . HIS A 1 168 ? 19.425 6.025 -17.219 1.00 75.38 168 HIS A O 1
ATOM 1384 N N . TYR A 1 169 ? 17.606 4.729 -16.896 1.00 85.31 169 TYR A N 1
ATOM 1385 C CA . TYR A 1 169 ? 16.987 5.591 -15.901 1.00 85.31 169 TYR A CA 1
ATOM 1386 C C . TYR A 1 169 ? 17.570 5.275 -14.521 1.00 85.31 169 TYR A C 1
ATOM 1388 O O . TYR A 1 169 ? 17.237 4.255 -13.917 1.00 85.31 169 TYR A O 1
ATOM 1396 N N . ILE A 1 170 ? 18.498 6.110 -14.063 1.00 88.94 170 ILE A N 1
ATOM 1397 C CA . ILE A 1 170 ? 19.259 5.921 -12.827 1.00 88.94 170 ILE A CA 1
ATOM 1398 C C . ILE A 1 170 ? 18.867 7.014 -11.837 1.00 88.94 170 ILE A C 1
ATOM 1400 O O . ILE A 1 170 ? 18.836 8.201 -12.169 1.00 88.94 170 ILE A O 1
ATOM 1404 N N . HIS A 1 171 ? 18.598 6.595 -10.607 1.00 92.06 171 HIS A N 1
ATOM 1405 C CA . HIS A 1 171 ? 18.393 7.480 -9.474 1.00 92.06 171 HIS A CA 1
ATOM 1406 C C . HIS A 1 171 ? 19.707 7.688 -8.732 1.00 92.06 171 HIS A C 1
ATOM 1408 O O . HIS A 1 171 ? 20.455 6.738 -8.491 1.00 92.06 171 HIS A O 1
ATOM 1414 N N . ILE A 1 172 ? 19.990 8.937 -8.385 1.00 93.31 172 ILE A N 1
ATOM 1415 C CA . ILE A 1 172 ? 21.224 9.357 -7.734 1.00 93.31 172 ILE A CA 1
ATOM 1416 C C . ILE A 1 172 ? 20.870 10.050 -6.435 1.00 93.31 172 ILE A C 1
ATOM 1418 O O . ILE A 1 172 ? 20.226 11.097 -6.439 1.00 93.31 172 ILE A O 1
ATOM 1422 N N . VAL A 1 173 ? 21.334 9.487 -5.330 1.00 93.88 173 VAL A N 1
ATOM 1423 C CA . VAL A 1 173 ? 21.139 10.049 -4.000 1.00 93.88 173 VAL A CA 1
ATOM 1424 C C . VAL A 1 173 ? 22.449 10.667 -3.541 1.00 93.88 173 VAL A C 1
ATOM 1426 O O . VAL A 1 173 ? 23.443 9.963 -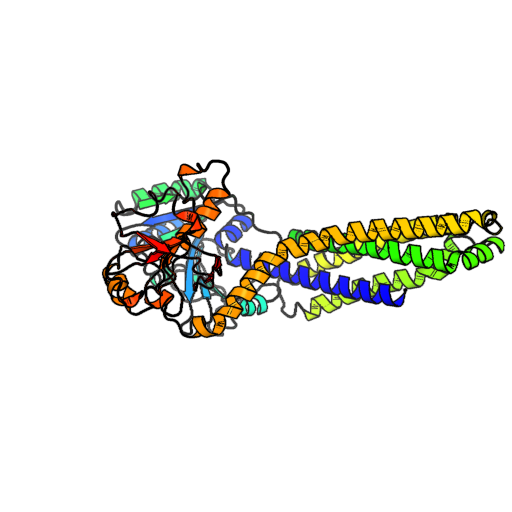3.350 1.00 93.88 173 VAL A O 1
ATOM 1429 N N . CYS A 1 174 ? 22.459 11.997 -3.431 1.00 94.19 174 CYS A N 1
ATOM 1430 C CA . CYS A 1 174 ? 23.596 12.753 -2.912 1.00 94.19 174 CYS A CA 1
ATOM 1431 C C . CYS A 1 174 ? 23.221 14.202 -2.558 1.00 94.19 174 CYS A C 1
ATOM 1433 O O . CYS A 1 174 ? 22.112 14.698 -2.796 1.00 94.19 174 CYS A O 1
ATOM 1435 N N . LYS A 1 175 ? 24.186 14.941 -2.004 1.00 93.31 175 LYS A N 1
ATOM 1436 C CA . LYS A 1 175 ? 24.074 16.396 -1.826 1.00 93.31 175 LYS A CA 1
ATOM 1437 C C . LYS A 1 175 ? 24.133 17.113 -3.173 1.00 93.31 175 LYS A C 1
ATOM 1439 O O . LYS A 1 175 ? 24.919 16.771 -4.047 1.00 93.31 175 LYS A O 1
ATOM 1444 N N . GLU A 1 176 ? 23.401 18.217 -3.288 1.00 91.25 176 GLU A N 1
ATOM 1445 C CA . GLU A 1 176 ? 23.323 19.037 -4.511 1.00 91.25 176 GLU A CA 1
ATOM 1446 C C . GLU A 1 176 ? 24.686 19.465 -5.073 1.00 91.25 176 GLU A C 1
ATOM 1448 O O . GLU A 1 176 ? 24.907 19.442 -6.280 1.00 91.25 176 GLU A O 1
ATOM 1453 N N . LYS A 1 177 ? 25.647 19.785 -4.200 1.00 92.69 177 LYS A N 1
ATOM 1454 C CA . LYS A 1 177 ? 27.012 20.119 -4.625 1.00 92.69 177 LYS A CA 1
ATOM 1455 C C . LYS A 1 177 ? 27.719 18.941 -5.310 1.00 92.69 177 LYS A C 1
ATOM 1457 O O . LYS A 1 177 ? 28.474 19.168 -6.248 1.00 92.69 177 LYS A O 1
ATOM 1462 N N . VAL A 1 178 ? 27.507 17.718 -4.822 1.00 93.88 178 VAL A N 1
ATOM 1463 C CA . VAL A 1 178 ? 28.083 16.493 -5.398 1.00 93.88 178 VAL A CA 1
ATOM 1464 C C . VAL A 1 178 ? 27.401 16.186 -6.726 1.00 93.88 178 VAL A C 1
ATOM 1466 O O . VAL A 1 178 ? 28.084 15.933 -7.711 1.00 93.88 178 VAL A O 1
ATOM 1469 N N . PHE A 1 179 ? 26.074 16.322 -6.787 1.00 92.56 179 PHE A N 1
ATOM 1470 C CA . PHE A 1 179 ? 25.308 16.144 -8.018 1.00 92.56 179 PHE A CA 1
ATOM 1471 C C . PHE A 1 179 ? 25.776 17.068 -9.152 1.00 92.56 179 PHE A C 1
ATOM 1473 O O . PHE A 1 179 ? 26.002 16.610 -10.267 1.00 92.56 179 PHE A O 1
ATOM 1480 N N . ASN A 1 180 ? 25.989 18.358 -8.877 1.00 91.38 180 ASN A N 1
ATOM 1481 C CA . ASN A 1 180 ? 26.453 19.290 -9.910 1.00 91.38 180 ASN A CA 1
ATOM 1482 C C . ASN A 1 180 ? 27.838 18.900 -10.455 1.00 91.38 180 ASN A C 1
ATOM 1484 O O . ASN A 1 180 ? 28.031 18.894 -11.667 1.00 91.38 180 ASN A O 1
ATOM 1488 N N . LYS A 1 181 ? 28.767 18.490 -9.577 1.00 93.88 181 LYS A N 1
ATOM 1489 C CA . LYS A 1 181 ? 30.075 17.960 -9.999 1.00 93.88 181 LYS A CA 1
ATOM 1490 C C . LYS A 1 181 ? 29.944 16.679 -10.821 1.00 93.88 181 LYS A C 1
ATOM 1492 O O . LYS A 1 181 ? 30.709 16.478 -11.752 1.00 93.88 181 LYS A O 1
ATOM 1497 N N . PHE A 1 182 ? 29.008 15.808 -10.454 1.00 92.56 182 PHE A N 1
ATOM 1498 C CA . PHE A 1 182 ? 28.757 14.554 -11.154 1.00 92.56 182 PHE A CA 1
ATOM 1499 C C . PHE A 1 182 ? 28.287 14.797 -12.591 1.00 92.56 182 PHE A C 1
ATOM 1501 O O . PHE A 1 182 ? 28.787 14.170 -13.520 1.00 92.56 182 PHE A O 1
ATOM 1508 N N . ILE A 1 183 ? 27.368 15.746 -12.786 1.00 90.94 183 ILE A N 1
ATOM 1509 C CA . ILE A 1 183 ? 26.892 16.125 -14.121 1.00 90.94 183 ILE A CA 1
ATOM 1510 C C . ILE A 1 183 ? 28.029 16.700 -14.971 1.00 90.94 183 ILE A C 1
ATOM 1512 O O . ILE A 1 183 ? 28.178 16.299 -16.122 1.00 90.94 183 ILE A O 1
ATOM 1516 N N . GLU A 1 184 ? 28.843 17.600 -14.411 1.00 90.69 184 GLU A N 1
ATOM 1517 C CA . GLU A 1 184 ? 30.031 18.135 -15.094 1.00 90.69 184 GLU A CA 1
ATOM 1518 C C . GLU A 1 184 ? 31.006 17.010 -15.474 1.00 90.69 184 GLU A C 1
ATOM 1520 O O . GLU A 1 184 ? 31.416 16.914 -16.628 1.00 90.69 184 GLU A O 1
ATOM 1525 N N . PHE A 1 185 ? 31.290 16.098 -14.539 1.00 92.88 185 PHE A N 1
ATOM 1526 C CA . PHE A 1 185 ? 32.158 14.947 -14.771 1.00 92.88 185 PHE A CA 1
ATOM 1527 C C . PHE A 1 185 ? 31.660 14.053 -15.912 1.00 92.88 185 PHE A C 1
ATOM 1529 O O . PHE A 1 185 ? 32.459 13.671 -16.760 1.00 92.88 185 PHE A O 1
ATOM 1536 N N . LEU A 1 186 ? 30.362 13.730 -15.970 1.00 89.81 186 LEU A N 1
ATOM 1537 C CA . LEU A 1 186 ? 29.824 12.877 -17.034 1.00 89.81 186 LEU A CA 1
ATOM 1538 C C . LEU A 1 186 ? 29.983 13.495 -18.427 1.00 89.81 186 LEU A C 1
ATOM 1540 O O . LEU A 1 186 ? 30.274 12.763 -19.371 1.00 89.81 186 LEU A O 1
ATOM 1544 N N . TYR A 1 187 ? 29.802 14.813 -18.557 1.00 86.88 187 TYR A N 1
ATOM 1545 C CA . TYR A 1 187 ? 29.997 15.505 -19.834 1.00 86.88 187 TYR A CA 1
ATOM 1546 C C . TYR A 1 187 ? 31.468 15.559 -20.257 1.00 86.88 187 TYR A C 1
ATOM 1548 O O . TYR A 1 187 ? 31.754 15.485 -21.451 1.00 86.88 187 TYR A O 1
ATOM 1556 N N . ASP A 1 188 ? 32.387 15.656 -19.295 1.00 89.88 188 ASP A N 1
ATOM 1557 C CA . ASP A 1 188 ? 33.829 15.670 -19.556 1.00 89.88 188 ASP A CA 1
ATOM 1558 C C . ASP A 1 188 ? 34.409 14.260 -19.792 1.00 89.88 188 ASP A C 1
ATOM 1560 O O . ASP A 1 188 ? 35.474 14.128 -20.398 1.00 89.88 188 ASP A O 1
ATOM 1564 N N . TYR A 1 189 ? 33.733 13.206 -19.319 1.00 90.06 189 TYR A N 1
ATOM 1565 C CA . TYR A 1 189 ? 34.236 11.830 -19.363 1.00 90.06 189 TYR A CA 1
ATOM 1566 C C . TYR A 1 189 ? 34.288 11.245 -20.780 1.00 90.06 189 TYR A C 1
ATOM 1568 O O . TYR A 1 189 ? 35.308 10.688 -21.187 1.00 90.06 189 TYR A O 1
ATOM 1576 N N . ASP A 1 190 ? 33.183 11.341 -21.526 1.00 86.25 190 ASP A N 1
ATOM 1577 C CA . ASP A 1 190 ? 33.068 10.823 -22.891 1.00 86.25 190 ASP A CA 1
ATOM 1578 C C . ASP A 1 190 ? 31.973 11.583 -23.659 1.00 86.25 190 ASP A C 1
ATOM 1580 O O . ASP A 1 190 ? 30.825 11.649 -23.221 1.00 86.25 190 ASP A O 1
ATOM 1584 N N . GLU A 1 191 ? 32.313 12.115 -24.839 1.00 84.94 191 GLU A N 1
ATOM 1585 C CA . GLU A 1 191 ? 31.401 12.911 -25.680 1.00 84.94 191 GLU A CA 1
ATOM 1586 C C . GLU A 1 191 ? 30.138 12.146 -26.125 1.00 84.94 191 GLU A C 1
ATOM 1588 O O . GLU A 1 191 ? 29.157 12.757 -26.551 1.00 84.94 191 GLU A O 1
ATOM 1593 N N . SER A 1 192 ? 30.149 10.810 -26.062 1.00 83.75 192 SER A N 1
ATOM 1594 C CA . SER A 1 192 ? 28.993 9.975 -26.395 1.00 83.75 192 SER A CA 1
ATOM 1595 C C . SER A 1 192 ? 27.968 9.855 -25.268 1.00 83.75 192 SER A C 1
ATOM 1597 O O . SER A 1 192 ? 26.878 9.340 -25.523 1.00 83.75 192 SER A O 1
ATOM 1599 N N . ILE A 1 193 ? 28.280 10.313 -24.051 1.00 85.25 193 ILE A N 1
ATOM 1600 C CA . ILE A 1 193 ? 27.350 10.285 -22.920 1.00 85.25 193 ILE A CA 1
ATOM 1601 C C . ILE A 1 193 ? 26.403 11.483 -23.014 1.00 85.25 193 ILE A C 1
ATOM 1603 O O . ILE A 1 193 ? 26.813 12.642 -23.022 1.00 85.25 193 ILE A O 1
ATOM 1607 N N . SER A 1 194 ? 25.102 11.202 -23.035 1.00 84.44 194 SER A N 1
ATOM 1608 C CA . SER A 1 194 ? 24.053 12.214 -22.949 1.00 84.44 194 SER A CA 1
ATOM 1609 C C . SER A 1 194 ? 23.209 11.994 -21.701 1.00 84.44 194 SER A C 1
ATOM 1611 O O . SER A 1 194 ? 22.779 10.873 -21.416 1.00 84.44 194 SER A O 1
ATOM 1613 N N . VAL A 1 195 ? 22.965 13.081 -20.965 1.00 85.75 195 VAL A N 1
ATOM 1614 C CA . VAL A 1 195 ? 22.238 13.077 -19.696 1.00 85.75 195 VAL A CA 1
ATOM 1615 C C . VAL A 1 195 ? 20.990 13.946 -19.814 1.00 85.75 195 VAL A C 1
ATOM 1617 O O . VAL A 1 195 ? 21.066 15.119 -20.177 1.00 85.75 195 VAL A O 1
ATOM 1620 N N . SER A 1 196 ? 19.835 13.389 -19.456 1.00 84.19 196 SER A N 1
ATOM 1621 C CA . SER A 1 196 ? 18.586 14.136 -19.286 1.00 84.19 196 SER A CA 1
ATOM 1622 C C . SER A 1 196 ? 18.157 14.110 -17.822 1.00 84.19 196 SER A C 1
ATOM 1624 O O . SER A 1 196 ? 18.024 13.039 -17.231 1.00 84.19 196 SER A O 1
ATOM 1626 N N . ASN A 1 197 ? 17.964 15.287 -17.221 1.00 84.31 197 ASN A N 1
ATOM 1627 C CA . ASN A 1 197 ? 17.559 15.417 -15.822 1.00 84.31 197 ASN A CA 1
ATOM 1628 C C . ASN A 1 197 ? 16.033 15.526 -15.705 1.00 84.31 197 ASN A C 1
ATOM 1630 O O . ASN A 1 197 ? 15.429 16.475 -16.206 1.00 84.31 197 ASN A O 1
ATOM 1634 N N . HIS A 1 198 ? 15.426 14.578 -14.993 1.00 79.94 198 HIS A N 1
ATOM 1635 C CA . HIS A 1 198 ? 13.981 14.472 -14.787 1.00 79.94 198 HIS A CA 1
ATOM 1636 C C . HIS A 1 198 ? 13.536 14.779 -13.349 1.00 79.94 198 HIS A C 1
ATOM 1638 O O . HIS A 1 198 ? 12.353 14.649 -13.043 1.00 79.94 198 HIS A O 1
ATOM 1644 N N . THR A 1 199 ? 14.447 15.229 -12.480 1.00 73.38 199 THR A N 1
ATOM 1645 C CA . THR A 1 199 ? 14.197 15.443 -11.039 1.00 73.38 199 THR A CA 1
ATOM 1646 C C . THR A 1 199 ? 12.991 16.353 -10.756 1.00 73.38 199 THR A C 1
ATOM 1648 O O . THR A 1 199 ? 12.288 16.148 -9.776 1.00 73.38 199 THR A O 1
ATOM 1651 N N . GLY A 1 200 ? 12.710 17.338 -11.621 1.00 58.62 200 GLY A N 1
ATOM 1652 C CA . GLY A 1 200 ? 11.593 18.284 -11.456 1.00 58.62 200 GLY A CA 1
ATOM 1653 C C . GLY A 1 200 ? 10.229 17.820 -11.988 1.00 58.62 200 GLY A C 1
ATOM 1654 O O . GLY A 1 200 ? 9.239 18.508 -11.759 1.00 58.62 200 GLY A O 1
ATOM 1655 N N . ASN A 1 201 ? 10.160 16.686 -12.694 1.00 52.25 201 ASN A N 1
ATOM 1656 C CA . ASN A 1 201 ? 8.907 16.153 -13.255 1.00 52.25 201 ASN A CA 1
ATOM 1657 C C . ASN A 1 201 ? 8.205 15.160 -12.320 1.00 52.25 201 ASN A C 1
ATOM 1659 O O . ASN A 1 201 ? 7.129 14.659 -12.644 1.00 52.25 201 ASN A O 1
ATOM 1663 N N . ILE A 1 202 ? 8.814 14.858 -11.176 1.00 54.75 202 ILE A N 1
ATOM 1664 C CA . ILE A 1 202 ? 8.263 13.959 -10.173 1.00 54.75 202 ILE A CA 1
ATOM 1665 C C . ILE A 1 202 ? 7.738 14.846 -9.043 1.00 54.75 202 ILE A C 1
ATOM 1667 O O . ILE A 1 202 ? 8.508 15.585 -8.433 1.00 54.75 202 ILE A O 1
ATOM 1671 N N . ASN A 1 203 ? 6.423 14.816 -8.793 1.00 50.31 203 ASN A N 1
ATOM 1672 C CA . ASN A 1 203 ? 5.824 15.468 -7.619 1.00 50.31 203 ASN A CA 1
ATOM 1673 C C . ASN A 1 203 ? 6.622 15.080 -6.364 1.00 50.31 203 ASN A C 1
ATOM 1675 O O . ASN A 1 203 ? 7.058 13.936 -6.296 1.00 50.31 203 ASN A O 1
ATOM 1679 N N . GLU A 1 204 ? 6.791 15.980 -5.384 1.00 55.62 204 GLU A N 1
ATOM 1680 C CA . GLU A 1 204 ? 7.476 15.664 -4.117 1.00 55.62 204 GLU A CA 1
ATOM 1681 C C . GLU A 1 204 ? 6.931 14.350 -3.531 1.00 55.62 204 GLU A C 1
ATOM 1683 O O . GLU A 1 204 ? 5.827 14.295 -2.980 1.00 55.62 204 GLU A O 1
ATOM 1688 N N . ILE A 1 205 ? 7.688 13.262 -3.699 1.00 64.31 205 ILE A N 1
ATOM 1689 C CA . ILE A 1 205 ? 7.309 11.953 -3.186 1.00 64.31 205 ILE A CA 1
ATOM 1690 C C . ILE A 1 205 ? 7.602 11.987 -1.695 1.00 64.31 205 ILE A C 1
ATOM 1692 O O . ILE A 1 205 ? 8.752 12.016 -1.267 1.00 64.31 205 ILE A O 1
ATOM 1696 N N . THR A 1 206 ? 6.540 12.034 -0.898 1.00 60.25 206 THR A N 1
ATOM 1697 C CA . THR A 1 206 ? 6.651 11.998 0.558 1.00 60.25 206 THR A CA 1
ATOM 1698 C C . THR A 1 206 ? 6.841 10.551 1.000 1.00 60.25 206 THR A C 1
ATOM 1700 O O . THR A 1 206 ? 5.959 9.722 0.766 1.00 60.25 206 THR A O 1
ATOM 1703 N N . ILE A 1 207 ? 7.965 10.247 1.656 1.00 70.50 207 ILE A N 1
ATOM 1704 C CA . ILE A 1 207 ? 8.133 8.969 2.354 1.00 70.50 207 ILE A CA 1
ATOM 1705 C C . ILE A 1 207 ? 7.083 8.875 3.459 1.00 70.50 207 ILE A C 1
ATOM 1707 O O . ILE A 1 207 ? 6.892 9.794 4.258 1.00 70.50 207 ILE A O 1
ATOM 1711 N N . LEU A 1 208 ? 6.358 7.760 3.475 1.00 68.81 208 LEU A N 1
ATOM 1712 C CA . LEU A 1 208 ? 5.255 7.565 4.402 1.00 68.81 208 LEU A CA 1
ATOM 1713 C C . LEU A 1 208 ? 5.789 7.079 5.749 1.00 68.81 208 LEU A C 1
ATOM 1715 O O . LEU A 1 208 ? 6.534 6.103 5.834 1.00 68.81 208 LEU A O 1
ATOM 1719 N N . ASN A 1 209 ? 5.360 7.739 6.823 1.00 78.94 209 ASN A N 1
ATOM 1720 C CA . ASN A 1 209 ? 5.693 7.326 8.178 1.00 78.94 209 ASN A CA 1
ATOM 1721 C C . ASN A 1 209 ? 4.661 6.317 8.703 1.00 78.94 209 ASN A C 1
ATOM 1723 O O . ASN A 1 209 ? 3.464 6.605 8.793 1.00 78.94 209 ASN A O 1
ATOM 1727 N N . GLU A 1 210 ? 5.148 5.153 9.129 1.00 80.06 210 GLU A N 1
ATOM 1728 C CA . GLU A 1 210 ? 4.372 4.079 9.760 1.00 80.06 210 GLU A CA 1
ATOM 1729 C C . GLU A 1 210 ? 3.438 4.606 10.861 1.00 80.06 210 GLU A C 1
ATOM 1731 O O . GLU A 1 210 ? 2.246 4.289 10.887 1.00 80.06 210 GLU A O 1
ATOM 1736 N N . SER A 1 211 ? 3.955 5.460 11.753 1.00 80.44 211 SER A N 1
ATOM 1737 C CA . SER A 1 211 ? 3.195 5.996 12.883 1.00 80.44 211 SER A CA 1
ATOM 1738 C C . SER A 1 211 ? 2.030 6.873 12.422 1.00 80.44 211 SER A C 1
ATOM 1740 O O . SER A 1 211 ? 0.967 6.861 13.045 1.00 80.44 211 SER A O 1
ATOM 1742 N N . GLU A 1 212 ? 2.185 7.621 11.327 1.00 80.00 212 GLU A N 1
ATOM 1743 C CA . GLU A 1 212 ? 1.117 8.468 10.787 1.00 80.00 212 GLU A CA 1
ATOM 1744 C C . GLU A 1 212 ? -0.028 7.636 10.211 1.00 80.00 212 GLU A C 1
ATOM 1746 O O . GLU A 1 212 ? -1.196 7.935 10.491 1.00 80.00 212 GLU A O 1
ATOM 1751 N N . GLY A 1 213 ? 0.298 6.551 9.500 1.00 74.75 213 GLY A N 1
ATOM 1752 C CA . GLY A 1 213 ? -0.680 5.584 8.995 1.00 74.75 213 GLY A CA 1
ATOM 1753 C C . GLY A 1 213 ? -1.510 4.969 10.126 1.00 74.75 213 GLY A C 1
ATOM 1754 O O . GLY A 1 213 ? -2.746 5.035 10.112 1.00 74.75 213 GLY A O 1
ATOM 1755 N N . ILE A 1 214 ? -0.844 4.472 11.176 1.00 81.31 214 ILE A N 1
ATOM 1756 C CA . ILE A 1 214 ? -1.507 3.922 12.374 1.00 81.31 214 ILE A CA 1
ATOM 1757 C C . ILE A 1 214 ? -2.393 4.995 13.036 1.00 81.31 214 ILE A C 1
ATOM 1759 O O . ILE A 1 214 ? -3.560 4.743 13.362 1.00 81.31 214 ILE A O 1
ATOM 1763 N N . ILE A 1 215 ? -1.875 6.219 13.205 1.00 82.62 215 ILE A N 1
ATOM 1764 C CA . ILE A 1 215 ? -2.608 7.334 13.819 1.00 82.62 215 ILE A CA 1
ATOM 1765 C C . ILE A 1 215 ? -3.878 7.673 13.032 1.00 82.62 215 ILE A C 1
ATOM 1767 O O . ILE A 1 215 ? -4.940 7.876 13.637 1.00 82.62 215 ILE A O 1
ATOM 1771 N N . ALA A 1 216 ? -3.796 7.734 11.705 1.00 77.31 216 ALA A N 1
ATOM 1772 C CA . ALA A 1 216 ? -4.921 8.066 10.841 1.00 77.31 216 ALA A CA 1
ATOM 1773 C C . ALA A 1 216 ? -6.049 7.026 10.943 1.00 77.31 216 ALA A C 1
ATOM 1775 O O . ALA A 1 216 ? -7.216 7.400 11.130 1.00 77.31 216 ALA A O 1
ATOM 1776 N N . GLN A 1 217 ? -5.716 5.732 10.880 1.00 75.31 217 GLN A N 1
ATOM 1777 C CA . GLN A 1 217 ? -6.707 4.654 10.962 1.00 75.31 217 GLN A CA 1
ATOM 1778 C C . GLN A 1 217 ? -7.307 4.537 12.367 1.00 75.31 217 GLN A C 1
ATOM 1780 O O . GLN A 1 217 ? -8.533 4.498 12.536 1.00 75.31 217 GLN A O 1
ATOM 1785 N N . GLY A 1 218 ? -6.462 4.568 13.398 1.00 79.50 218 GLY A N 1
ATOM 1786 C CA . GLY A 1 218 ? -6.909 4.453 14.780 1.00 79.50 218 GLY A CA 1
ATOM 1787 C C . GLY A 1 218 ? -7.808 5.616 15.218 1.00 79.50 218 GLY A C 1
ATOM 1788 O O . GLY A 1 218 ? -8.806 5.391 15.908 1.00 79.50 218 GLY A O 1
ATOM 1789 N N . LYS A 1 219 ? -7.547 6.853 14.762 1.00 79.38 219 LYS A N 1
ATOM 1790 C CA . LYS A 1 219 ? -8.427 8.012 15.029 1.00 79.38 219 LYS A CA 1
ATOM 1791 C C . LYS A 1 219 ? -9.840 7.803 14.478 1.00 79.38 219 LYS A C 1
ATOM 1793 O O . LYS A 1 219 ? -10.806 8.042 15.205 1.00 79.38 219 LYS A O 1
ATOM 1798 N N . LYS A 1 220 ? -9.973 7.342 13.228 1.00 75.56 220 LYS A N 1
ATOM 1799 C CA . LYS A 1 220 ? -11.282 7.091 12.593 1.00 75.56 220 LYS A CA 1
ATOM 1800 C C . LYS A 1 220 ? -12.080 6.030 13.361 1.00 75.56 220 LYS A C 1
ATOM 1802 O O . LYS A 1 220 ? -13.263 6.229 13.642 1.00 75.56 220 LYS A O 1
ATOM 1807 N N . LEU A 1 221 ? -11.429 4.936 13.759 1.00 77.50 221 LEU A N 1
ATOM 1808 C CA . LEU A 1 221 ? -12.066 3.852 14.516 1.00 77.50 221 LEU A CA 1
ATOM 1809 C C . LEU A 1 221 ? -12.464 4.277 15.935 1.00 77.50 221 LEU A C 1
ATOM 1811 O O . LEU A 1 221 ? -13.572 3.968 16.383 1.00 77.50 221 LEU A O 1
ATOM 1815 N N . LEU A 1 222 ? -11.609 5.031 16.632 1.00 81.50 222 LEU A N 1
ATOM 1816 C CA . LEU A 1 222 ? -11.926 5.558 17.961 1.00 81.50 222 LEU A CA 1
ATOM 1817 C C . LEU A 1 222 ? -13.122 6.516 17.931 1.00 81.50 222 LEU A C 1
ATOM 1819 O O . LEU A 1 222 ? -13.991 6.417 18.797 1.00 81.50 222 LEU A O 1
ATOM 1823 N N . GLN A 1 223 ? -13.211 7.404 16.935 1.00 76.75 223 GLN A N 1
ATOM 1824 C CA . GLN A 1 223 ? -14.357 8.310 16.778 1.00 76.75 223 GLN A CA 1
ATOM 1825 C C . GLN A 1 223 ? -15.680 7.540 16.663 1.00 76.75 223 GLN A C 1
ATOM 1827 O O . GLN A 1 223 ? -16.654 7.871 17.343 1.00 76.75 223 GLN A O 1
ATOM 1832 N N . PHE A 1 224 ? -15.705 6.476 15.856 1.00 74.38 224 PHE A N 1
ATOM 1833 C CA . PHE A 1 224 ? -16.881 5.617 15.723 1.00 74.38 224 PHE A CA 1
ATOM 1834 C C . PHE A 1 224 ? -17.231 4.922 17.046 1.00 74.38 224 PHE A C 1
ATOM 1836 O O . PHE A 1 224 ? -18.398 4.890 17.452 1.00 74.38 224 PHE A O 1
ATOM 1843 N N . ASN A 1 225 ? -16.218 4.410 17.751 1.00 77.88 225 ASN A N 1
ATOM 1844 C CA . ASN A 1 225 ? -16.395 3.731 19.031 1.00 77.88 225 ASN A CA 1
ATOM 1845 C C . ASN A 1 225 ? -17.019 4.667 20.082 1.00 77.88 225 ASN A C 1
ATOM 1847 O O . ASN A 1 225 ? -18.015 4.293 20.701 1.00 77.88 225 ASN A O 1
ATOM 1851 N N . VAL A 1 226 ? -16.535 5.913 20.200 1.00 80.88 226 VAL A N 1
ATOM 1852 C CA . VAL A 1 226 ? -17.087 6.945 21.106 1.00 80.88 226 VAL A CA 1
ATOM 1853 C C . VAL A 1 226 ? -18.591 7.123 20.903 1.00 80.88 226 VAL A C 1
ATOM 1855 O O . VAL A 1 226 ? -19.351 7.135 21.878 1.00 80.88 226 VAL A O 1
ATOM 1858 N N . ILE A 1 227 ? -19.027 7.240 19.644 1.00 75.50 227 ILE A N 1
ATOM 1859 C CA . ILE A 1 227 ? -20.436 7.447 19.302 1.00 75.50 227 ILE A CA 1
ATOM 1860 C C . ILE A 1 227 ? -21.254 6.253 19.783 1.00 75.50 227 ILE A C 1
ATOM 1862 O O . ILE A 1 227 ? -22.168 6.444 20.585 1.00 75.50 227 ILE A O 1
ATOM 1866 N N . VAL A 1 228 ? -20.892 5.032 19.364 1.00 76.88 228 VAL A N 1
ATOM 1867 C CA . VAL A 1 228 ? -21.587 3.783 19.731 1.00 76.88 228 VAL A CA 1
ATOM 1868 C C . VAL A 1 228 ? -21.660 3.610 21.251 1.00 76.88 228 VAL A C 1
ATOM 1870 O O . VAL A 1 228 ? -22.719 3.266 21.795 1.00 76.88 228 VAL A O 1
ATOM 1873 N N . PHE A 1 229 ? -20.567 3.909 21.952 1.00 81.44 229 PHE A N 1
ATOM 1874 C CA . PHE A 1 229 ? -20.501 3.848 23.407 1.00 81.44 229 PHE A CA 1
ATOM 1875 C C . PHE A 1 229 ? -21.498 4.780 24.078 1.00 81.44 229 PHE A C 1
ATOM 1877 O O . PHE A 1 229 ? -22.263 4.348 24.948 1.00 81.44 229 PHE A O 1
ATOM 1884 N N . ALA A 1 230 ? -21.507 6.050 23.667 1.00 77.81 230 ALA A N 1
ATOM 1885 C CA . ALA A 1 230 ? -22.400 7.052 24.225 1.00 77.81 230 ALA A CA 1
ATOM 1886 C C . ALA A 1 230 ? -23.862 6.602 24.082 1.00 77.81 230 ALA A C 1
ATOM 1888 O O . ALA A 1 230 ? -24.617 6.657 25.054 1.00 77.81 230 ALA A O 1
ATOM 1889 N N . VAL A 1 231 ? -24.245 6.044 22.926 1.00 76.81 231 VAL A N 1
ATOM 1890 C CA . VAL A 1 231 ? -25.607 5.528 22.685 1.00 76.81 231 VAL A CA 1
ATOM 1891 C C . VAL A 1 231 ? -25.995 4.443 23.677 1.00 76.81 231 VAL A C 1
ATOM 1893 O O . VAL A 1 231 ? -27.079 4.482 24.274 1.00 76.81 231 VAL A O 1
ATOM 1896 N N . ILE A 1 232 ? -25.135 3.430 23.805 1.00 80.81 232 ILE A N 1
ATOM 1897 C CA . ILE A 1 232 ? -25.444 2.225 24.568 1.00 80.81 232 ILE A CA 1
ATOM 1898 C C . ILE A 1 232 ? -25.488 2.572 26.053 1.00 80.81 232 ILE A C 1
ATOM 1900 O O . ILE A 1 232 ? -26.418 2.150 26.745 1.00 80.81 232 ILE A O 1
ATOM 1904 N N . ILE A 1 233 ? -24.548 3.387 26.534 1.00 83.81 233 ILE A N 1
ATOM 1905 C CA . ILE A 1 233 ? -24.506 3.814 27.932 1.00 83.81 233 ILE A CA 1
ATOM 1906 C C . ILE A 1 233 ? -25.698 4.712 28.277 1.00 83.81 233 ILE A C 1
ATOM 1908 O O . ILE A 1 233 ? -26.377 4.442 29.270 1.00 83.81 233 ILE A O 1
ATOM 1912 N N . ILE A 1 234 ? -26.040 5.699 27.440 1.00 79.81 234 ILE A N 1
ATOM 1913 C CA . ILE A 1 234 ? -27.241 6.531 27.638 1.00 79.81 234 ILE A CA 1
ATOM 1914 C C . ILE A 1 234 ? -28.497 5.652 27.681 1.00 79.81 234 ILE A C 1
ATOM 1916 O O . ILE A 1 234 ? -29.313 5.768 28.598 1.00 79.81 234 ILE A O 1
ATOM 1920 N N . SER A 1 235 ? -28.631 4.712 26.742 1.00 77.62 235 SER A N 1
ATOM 1921 C CA . SER A 1 235 ? -29.767 3.782 26.692 1.00 77.62 235 SER A CA 1
ATOM 1922 C C . SER A 1 235 ? -29.845 2.891 27.936 1.00 77.62 235 SER A C 1
ATOM 1924 O O . SER A 1 235 ? -30.932 2.640 28.464 1.00 77.62 235 SER A O 1
ATOM 1926 N N . MET A 1 236 ? -28.700 2.432 28.443 1.00 82.88 236 MET A N 1
ATOM 1927 C CA . MET A 1 236 ? -28.619 1.668 29.686 1.00 82.88 236 MET A CA 1
ATOM 1928 C C . MET A 1 236 ? -29.016 2.497 30.907 1.00 82.88 236 MET A C 1
ATOM 1930 O O . MET A 1 236 ? -29.723 1.977 31.773 1.00 82.88 236 MET A O 1
ATOM 1934 N N . ILE A 1 237 ? -28.590 3.761 30.978 1.00 83.25 237 ILE A N 1
ATOM 1935 C CA . ILE A 1 237 ? -28.946 4.662 32.078 1.00 83.25 237 ILE A CA 1
ATOM 1936 C C . ILE A 1 237 ? -30.455 4.910 32.091 1.00 83.25 237 ILE A C 1
ATOM 1938 O O . ILE A 1 237 ? -31.088 4.778 33.138 1.00 83.25 237 ILE A O 1
ATOM 1942 N N . LEU A 1 238 ? -31.043 5.196 30.926 1.00 76.31 238 LEU A N 1
ATOM 1943 C CA . LEU A 1 238 ? -32.482 5.423 30.788 1.00 76.31 238 LEU A CA 1
ATOM 1944 C C . LEU A 1 238 ? -33.302 4.197 31.197 1.00 76.31 238 LEU A C 1
ATOM 1946 O O . LEU A 1 238 ? -34.284 4.342 31.922 1.00 76.31 238 LEU A O 1
ATOM 1950 N N . LYS A 1 239 ? -32.877 2.987 30.808 1.00 79.81 239 LYS A N 1
ATOM 1951 C CA . LYS A 1 239 ? -33.570 1.740 31.175 1.00 79.81 239 LYS A CA 1
ATOM 1952 C C . LYS A 1 239 ? -33.652 1.523 32.693 1.00 79.81 239 LYS A C 1
ATOM 1954 O O . LYS A 1 239 ? -34.589 0.886 33.164 1.00 79.81 239 LYS A O 1
ATOM 1959 N N . GLN A 1 240 ? -32.683 2.030 33.452 1.00 81.25 240 GLN A N 1
ATOM 1960 C CA . GLN A 1 240 ? -32.616 1.882 34.908 1.00 81.25 240 GLN A CA 1
ATOM 1961 C C . GLN A 1 240 ? -33.032 3.149 35.680 1.00 81.25 240 GLN A C 1
ATOM 1963 O O . GLN A 1 240 ? -32.857 3.208 36.899 1.00 81.25 240 GLN A O 1
ATOM 1968 N N . ASN A 1 241 ? -33.611 4.150 35.008 1.00 78.12 241 ASN A N 1
ATOM 1969 C CA . ASN A 1 241 ? -33.908 5.458 35.598 1.00 78.12 241 ASN A CA 1
ATOM 1970 C C . ASN A 1 241 ? -34.656 5.385 36.944 1.00 78.12 241 ASN A C 1
ATOM 1972 O O . ASN A 1 241 ? -34.217 5.997 37.917 1.00 78.12 241 ASN A O 1
ATOM 1976 N N . ARG A 1 242 ? -35.726 4.585 37.040 1.00 75.69 242 ARG A N 1
ATOM 1977 C CA . ARG A 1 242 ? -36.529 4.411 38.260 1.00 75.69 242 ARG A CA 1
ATOM 1978 C C . ARG A 1 242 ? -35.698 3.854 39.413 1.00 75.69 242 ARG A C 1
ATOM 1980 O O . ARG A 1 242 ? -35.777 4.372 40.522 1.00 75.69 242 ARG A O 1
ATOM 1987 N N . ASN A 1 243 ? -34.851 2.860 39.147 1.00 81.62 243 ASN A N 1
ATOM 1988 C CA . ASN A 1 243 ? -33.973 2.277 40.163 1.00 81.62 243 ASN A CA 1
ATOM 1989 C C . ASN A 1 243 ? -32.969 3.309 40.688 1.00 81.62 243 ASN A C 1
ATOM 1991 O O . ASN A 1 243 ? -32.711 3.368 41.890 1.00 81.62 243 ASN A O 1
ATOM 1995 N N . TYR A 1 244 ? -32.430 4.156 39.808 1.00 85.69 244 TYR A N 1
ATOM 1996 C CA . TYR A 1 244 ? -31.504 5.214 40.210 1.00 85.69 244 TYR A CA 1
ATOM 1997 C C . TYR A 1 244 ? -32.197 6.297 41.035 1.00 85.69 244 TYR A C 1
ATOM 1999 O O . TYR A 1 244 ? -31.634 6.735 42.036 1.00 85.69 244 TYR A O 1
ATOM 2007 N N . MET A 1 245 ? -33.428 6.676 40.682 1.00 78.62 245 MET A N 1
ATOM 2008 C CA . MET A 1 245 ? -34.234 7.604 41.482 1.00 78.62 245 MET A CA 1
ATOM 2009 C C . MET A 1 245 ? -34.502 7.051 42.884 1.00 78.62 245 MET A C 1
ATOM 2011 O O . MET A 1 245 ? -34.292 7.765 43.860 1.00 78.62 245 MET A O 1
ATOM 2015 N N . ILE A 1 246 ? -34.893 5.775 43.000 1.00 80.94 246 ILE A N 1
ATOM 2016 C CA . ILE A 1 246 ? -35.131 5.115 44.296 1.00 80.94 246 ILE A CA 1
ATOM 2017 C C . ILE A 1 246 ? -33.860 5.108 45.150 1.00 80.94 246 ILE A C 1
ATOM 2019 O O . ILE A 1 246 ? -33.883 5.560 46.294 1.00 80.94 246 ILE A O 1
ATOM 2023 N N . ARG A 1 247 ? -32.721 4.684 44.590 1.00 84.12 247 ARG A N 1
ATOM 2024 C CA . ARG A 1 247 ? -31.434 4.679 45.311 1.00 84.12 247 ARG A CA 1
ATOM 2025 C C . ARG A 1 247 ? -31.003 6.080 45.750 1.00 84.12 247 ARG A C 1
ATOM 2027 O O . ARG A 1 247 ? -30.423 6.231 46.826 1.00 84.12 247 ARG A O 1
ATOM 2034 N N . ARG A 1 248 ? -31.300 7.105 44.945 1.00 85.50 248 ARG A N 1
ATOM 2035 C CA . ARG A 1 248 ? -31.050 8.507 45.300 1.00 85.50 248 ARG A CA 1
ATOM 2036 C C . ARG A 1 248 ? -31.979 9.025 46.396 1.00 85.50 248 ARG A C 1
ATOM 2038 O O . ARG A 1 248 ? -31.507 9.780 47.238 1.00 85.50 248 ARG A O 1
ATOM 2045 N N . MET A 1 249 ? -33.248 8.612 46.423 1.00 80.94 249 MET A N 1
ATOM 2046 C CA . MET A 1 249 ? -34.164 8.916 47.536 1.00 80.94 249 MET A CA 1
ATOM 2047 C C . MET A 1 249 ? -33.675 8.299 48.850 1.00 80.94 249 MET A C 1
ATOM 2049 O O . MET A 1 249 ? -33.779 8.927 49.895 1.00 80.94 249 MET A O 1
ATOM 2053 N N . MET A 1 250 ? -33.064 7.116 48.781 1.00 86.12 250 MET A N 1
ATOM 2054 C CA . MET A 1 250 ? -32.427 6.446 49.921 1.00 86.12 250 MET A CA 1
ATOM 2055 C C . MET A 1 250 ? -31.054 7.042 50.307 1.00 86.12 250 MET A C 1
ATOM 2057 O O . MET A 1 250 ? -30.331 6.445 51.097 1.00 86.12 250 MET A O 1
ATOM 2061 N N . GLY A 1 251 ? -30.652 8.190 49.742 1.00 84.56 251 GLY A N 1
ATOM 2062 C CA . GLY A 1 251 ? -29.419 8.900 50.111 1.00 84.56 251 GLY A CA 1
ATOM 2063 C C . GLY A 1 251 ? -28.141 8.439 49.397 1.00 84.56 251 GLY A C 1
ATOM 2064 O O . GLY A 1 251 ? -27.052 8.911 49.721 1.00 84.56 251 GLY A O 1
ATOM 2065 N N . THR A 1 252 ? -28.226 7.550 48.401 1.00 89.31 252 THR A N 1
ATOM 2066 C CA . THR A 1 252 ? -27.032 7.113 47.654 1.00 89.31 252 THR A CA 1
ATOM 2067 C C . THR A 1 252 ? -26.551 8.216 46.707 1.00 89.31 252 THR A C 1
ATOM 2069 O O . THR A 1 252 ? -27.327 8.737 45.903 1.00 89.31 252 THR A O 1
ATOM 2072 N N . SER A 1 253 ? -25.257 8.552 46.752 1.00 89.31 253 SER A N 1
ATOM 2073 C CA . SER A 1 253 ? -24.668 9.540 45.839 1.00 89.31 253 SER A CA 1
ATOM 2074 C C . SER A 1 253 ? -24.638 9.036 44.390 1.00 89.31 253 SER A C 1
ATOM 2076 O O . SER A 1 253 ? -24.484 7.842 44.126 1.00 89.31 253 SER A O 1
ATOM 2078 N N . THR A 1 254 ? -24.735 9.956 43.426 1.00 87.06 254 THR A N 1
ATOM 2079 C CA . THR A 1 254 ? -24.686 9.634 41.988 1.00 87.06 254 THR A CA 1
ATOM 2080 C C . THR A 1 254 ? -23.414 8.877 41.605 1.00 87.06 254 THR A C 1
ATOM 2082 O O . THR A 1 254 ? -23.479 7.907 40.856 1.00 87.06 254 THR A O 1
ATOM 2085 N N . ILE A 1 255 ? -22.269 9.281 42.163 1.00 88.44 255 ILE A N 1
ATOM 2086 C CA . ILE A 1 255 ? -20.970 8.644 41.910 1.00 88.44 255 ILE A CA 1
ATOM 2087 C C . ILE A 1 255 ? -20.994 7.186 42.379 1.00 88.44 255 ILE A C 1
ATOM 2089 O O . ILE A 1 255 ? -20.577 6.295 41.644 1.00 88.44 255 ILE A O 1
ATOM 2093 N N . LYS A 1 256 ? -21.551 6.918 43.567 1.00 90.50 256 LYS A N 1
ATOM 2094 C CA . LYS A 1 256 ? -21.653 5.555 44.105 1.00 90.50 256 LYS A CA 1
ATOM 2095 C C . LYS A 1 256 ? -22.594 4.680 43.269 1.00 90.50 256 LYS A C 1
ATOM 2097 O O . LYS A 1 256 ? -22.302 3.506 43.062 1.00 90.50 256 LYS A O 1
ATOM 2102 N N . ILE A 1 257 ? -23.680 5.249 42.733 1.00 87.94 257 ILE A N 1
ATOM 2103 C CA . ILE A 1 257 ? -24.558 4.555 41.772 1.00 87.94 257 ILE A CA 1
ATOM 2104 C C . ILE A 1 257 ? -23.785 4.215 40.492 1.00 87.94 257 ILE A C 1
ATOM 2106 O O . ILE A 1 257 ? -23.841 3.073 40.042 1.00 87.94 257 ILE A O 1
ATOM 2110 N N . PHE A 1 258 ? -23.044 5.175 39.931 1.00 90.44 258 PHE A N 1
ATOM 2111 C CA . PHE A 1 258 ? -22.256 4.968 38.717 1.00 90.44 258 PHE A CA 1
ATOM 2112 C C . PHE A 1 258 ? -21.198 3.871 38.893 1.00 90.44 258 PHE A C 1
ATOM 2114 O O . PHE A 1 258 ? -21.174 2.928 38.104 1.00 90.44 258 PHE A O 1
ATOM 2121 N N . ILE A 1 259 ? -20.370 3.950 39.940 1.00 90.44 259 ILE A N 1
ATOM 2122 C CA . ILE A 1 259 ? -19.298 2.974 40.196 1.00 90.44 259 ILE A CA 1
ATOM 2123 C C . ILE A 1 259 ? -19.876 1.560 40.333 1.00 90.44 259 ILE A C 1
ATOM 2125 O O . ILE A 1 259 ? -19.366 0.627 39.713 1.00 90.44 259 ILE A O 1
ATOM 2129 N N . ASN A 1 260 ? -20.976 1.403 41.075 1.00 89.00 260 ASN A N 1
ATOM 2130 C CA . ASN A 1 260 ? -21.598 0.094 41.278 1.00 89.00 260 ASN A CA 1
ATOM 2131 C C . ASN A 1 260 ? -22.212 -0.491 39.995 1.00 89.00 260 ASN A C 1
ATOM 2133 O O . ASN A 1 260 ? -22.182 -1.705 39.805 1.00 89.00 260 ASN A O 1
ATOM 2137 N N . GLU A 1 261 ? -22.764 0.343 39.111 1.00 88.12 261 GLU A N 1
ATOM 2138 C CA . GLU A 1 261 ? -23.432 -0.128 37.889 1.00 88.12 261 GLU A CA 1
ATOM 2139 C C . GLU A 1 261 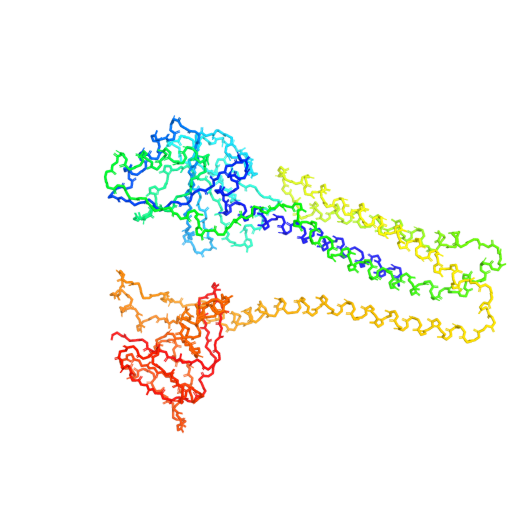? -22.490 -0.301 36.691 1.00 88.12 261 GLU A C 1
ATOM 2141 O O . GLU A 1 261 ? -22.649 -1.245 35.901 1.00 88.12 261 GLU A O 1
ATOM 2146 N N . PHE A 1 262 ? -21.523 0.607 36.545 1.00 90.56 262 PHE A N 1
ATOM 2147 C CA . PHE A 1 262 ? -20.690 0.754 35.350 1.00 90.56 262 PHE A CA 1
ATOM 2148 C C . PHE A 1 262 ? -19.192 0.585 35.613 1.00 90.56 262 PHE A C 1
ATOM 2150 O O . PHE A 1 262 ? -18.478 0.256 34.672 1.00 90.56 262 PHE A O 1
ATOM 2157 N N . GLY A 1 263 ? -18.705 0.716 36.852 1.00 88.00 263 GLY A N 1
ATOM 2158 C CA . GLY A 1 263 ? -17.267 0.643 37.153 1.00 88.00 263 GLY A CA 1
ATOM 2159 C C . GLY A 1 263 ? -16.625 -0.672 36.699 1.00 88.00 263 GLY A C 1
ATOM 2160 O O . GLY A 1 263 ? -15.649 -0.662 35.955 1.00 88.00 263 GLY A O 1
ATOM 2161 N N . LYS A 1 264 ? -17.241 -1.814 37.046 1.00 90.81 264 LYS A N 1
ATOM 2162 C CA . LYS A 1 264 ? -16.784 -3.139 36.577 1.00 90.81 264 LYS A CA 1
ATOM 2163 C C . LYS A 1 264 ? -16.855 -3.289 35.058 1.00 90.81 264 LYS A C 1
ATOM 2165 O O . LYS A 1 264 ? -16.015 -3.959 34.477 1.00 90.81 264 LYS A O 1
ATOM 2170 N N . LEU A 1 265 ? -17.868 -2.691 34.427 1.00 91.12 265 LEU A N 1
ATOM 2171 C CA . LEU A 1 265 ? -18.026 -2.744 32.977 1.00 91.12 265 LEU A CA 1
ATOM 2172 C C . LEU A 1 265 ? -16.879 -1.985 32.305 1.00 91.12 265 LEU A C 1
ATOM 2174 O O . LEU A 1 265 ? -16.250 -2.537 31.421 1.00 91.12 265 LEU A O 1
ATOM 2178 N N . PHE A 1 266 ? -16.573 -0.766 32.751 1.00 93.00 266 PHE A N 1
ATOM 2179 C CA . PHE A 1 266 ? -15.514 0.063 32.166 1.00 93.00 266 PHE A CA 1
ATOM 2180 C C . PHE A 1 266 ? -14.133 -0.566 32.341 1.00 93.00 266 PHE A C 1
ATOM 2182 O O . PHE A 1 266 ? -13.366 -0.602 31.385 1.00 93.00 266 PHE A O 1
ATOM 2189 N N . ALA A 1 267 ? -13.848 -1.124 33.522 1.00 92.81 267 ALA A N 1
ATOM 2190 C CA . ALA A 1 267 ? -12.613 -1.869 33.754 1.00 92.81 267 ALA A CA 1
ATOM 2191 C C . ALA A 1 267 ? -12.497 -3.087 32.822 1.00 92.81 267 ALA A C 1
ATOM 2193 O O . ALA A 1 267 ? -11.437 -3.323 32.253 1.00 92.81 267 ALA A O 1
ATOM 2194 N N . LEU A 1 268 ? -13.597 -3.826 32.628 1.00 93.56 268 LEU A N 1
ATOM 2195 C CA . LEU A 1 268 ? -13.632 -4.974 31.722 1.00 93.56 268 LEU A CA 1
ATOM 2196 C C . LEU A 1 268 ? -13.421 -4.560 30.262 1.00 93.56 268 LEU A C 1
ATOM 2198 O O . LEU A 1 268 ? -12.654 -5.212 29.574 1.00 93.56 268 LEU A O 1
ATOM 2202 N N . LEU A 1 269 ? -14.045 -3.472 29.808 1.00 92.75 269 LEU A N 1
ATOM 2203 C CA . LEU A 1 269 ? -13.894 -2.969 28.438 1.00 92.75 269 LEU A CA 1
ATOM 2204 C C . LEU A 1 269 ? -12.464 -2.510 28.154 1.00 92.75 269 LEU A C 1
ATOM 2206 O O . LEU A 1 269 ? -11.937 -2.793 27.087 1.00 92.75 269 LEU A O 1
ATOM 2210 N N . PHE A 1 270 ? -11.842 -1.803 29.101 1.00 94.44 270 PHE A N 1
ATOM 2211 C CA . PHE A 1 270 ? -10.445 -1.396 28.973 1.00 94.44 270 PHE A CA 1
ATOM 2212 C C . PHE A 1 270 ? -9.514 -2.612 28.942 1.00 94.44 270 PHE A C 1
ATOM 2214 O O . PHE A 1 270 ? -8.677 -2.717 28.052 1.00 94.44 270 PHE A O 1
ATOM 2221 N N . GLY A 1 271 ? -9.697 -3.550 29.879 1.00 94.69 271 GLY A N 1
ATOM 2222 C CA . GLY A 1 271 ? -8.896 -4.772 29.932 1.00 94.69 271 GLY A CA 1
ATOM 2223 C C . GLY A 1 271 ? -9.047 -5.633 28.678 1.00 94.69 271 GLY A C 1
ATOM 2224 O O . GLY A 1 271 ? -8.056 -6.138 28.171 1.00 94.69 271 GLY A O 1
ATOM 2225 N N . GLU A 1 272 ? -10.265 -5.763 28.151 1.00 94.00 272 GLU A N 1
ATOM 2226 C CA . GLU A 1 272 ? -10.546 -6.472 26.900 1.00 94.00 272 GLU A CA 1
ATOM 2227 C C . GLU A 1 272 ? -9.894 -5.788 25.695 1.00 94.00 272 GLU A C 1
ATOM 2229 O O . GLU A 1 272 ? -9.247 -6.464 24.902 1.00 94.00 272 GLU A O 1
ATOM 2234 N N . PHE A 1 273 ? -10.014 -4.462 25.581 1.00 93.44 273 PHE A N 1
ATOM 2235 C CA . PHE A 1 273 ? -9.404 -3.693 24.495 1.00 93.44 273 PHE A CA 1
ATOM 2236 C C . PHE A 1 273 ? -7.876 -3.841 24.481 1.00 93.44 273 PHE A C 1
ATOM 2238 O O . PHE A 1 273 ? -7.308 -4.214 23.459 1.00 93.44 273 PHE A O 1
ATOM 2245 N N . ALA A 1 274 ? -7.220 -3.636 25.626 1.00 95.00 274 ALA A N 1
ATOM 2246 C CA . ALA A 1 274 ? -5.768 -3.768 25.735 1.00 95.00 274 ALA A CA 1
ATOM 2247 C C . ALA A 1 274 ? -5.302 -5.215 25.487 1.00 95.00 274 ALA A C 1
ATOM 2249 O O . ALA A 1 274 ? -4.336 -5.455 24.765 1.00 95.00 274 ALA A O 1
ATOM 2250 N N . LEU A 1 275 ? -6.017 -6.202 26.042 1.00 95.69 275 LEU A N 1
ATOM 2251 C CA . LEU A 1 275 ? -5.679 -7.613 25.862 1.00 95.69 275 LEU A CA 1
ATOM 2252 C C . LEU A 1 275 ? -5.803 -8.043 24.397 1.00 95.69 275 LEU A C 1
ATOM 2254 O O . LEU A 1 275 ? -4.905 -8.706 23.883 1.00 95.69 275 LEU A O 1
ATOM 2258 N N . ILE A 1 276 ? -6.895 -7.675 23.721 1.00 95.56 276 ILE A N 1
ATOM 2259 C CA . ILE A 1 276 ? -7.098 -8.018 22.310 1.00 95.56 276 ILE A CA 1
ATOM 2260 C C . ILE A 1 276 ? -6.082 -7.290 21.436 1.00 95.56 276 ILE A C 1
ATOM 2262 O O . ILE A 1 276 ? -5.577 -7.918 20.509 1.00 95.56 276 ILE A O 1
ATOM 2266 N N . ASN A 1 277 ? -5.716 -6.041 21.745 1.00 93.69 277 ASN A N 1
ATOM 2267 C CA . ASN A 1 277 ? -4.678 -5.331 21.000 1.00 93.69 277 ASN A CA 1
ATOM 2268 C C . ASN A 1 277 ? -3.351 -6.102 21.020 1.00 93.69 277 ASN A C 1
ATOM 2270 O O . ASN A 1 277 ? -2.798 -6.420 19.967 1.00 93.69 277 ASN A O 1
ATOM 2274 N N . VAL A 1 278 ? -2.887 -6.473 22.216 1.00 94.50 278 VAL A N 1
ATOM 2275 C CA . VAL A 1 278 ? -1.630 -7.212 22.395 1.00 94.50 278 VAL A CA 1
ATOM 2276 C C . VAL A 1 278 ? -1.702 -8.598 21.752 1.00 94.50 278 VAL A C 1
ATOM 2278 O O . VAL A 1 278 ? -0.820 -8.961 20.976 1.00 94.50 278 VAL A O 1
ATOM 2281 N N . LEU A 1 279 ? -2.755 -9.376 22.027 1.00 95.44 279 LEU A N 1
ATOM 2282 C CA . LEU A 1 279 ? -2.887 -10.733 21.485 1.00 95.44 279 LEU A CA 1
ATOM 2283 C C . LEU A 1 279 ? -2.989 -10.732 19.959 1.00 95.44 279 LEU A C 1
ATOM 2285 O O . LEU A 1 279 ? -2.309 -11.515 19.301 1.00 95.44 279 LEU A O 1
ATOM 2289 N N . SER A 1 280 ? -3.815 -9.852 19.393 1.00 94.69 280 SER A N 1
ATOM 2290 C CA . SER A 1 280 ? -3.996 -9.766 17.941 1.00 94.69 280 SER A CA 1
ATOM 2291 C C . SER A 1 280 ? -2.701 -9.356 17.253 1.00 94.69 280 SER A C 1
ATOM 2293 O O . SER A 1 280 ? -2.389 -9.898 16.196 1.00 94.69 280 SER A O 1
ATOM 2295 N N . PHE A 1 281 ? -1.922 -8.456 17.863 1.00 94.12 281 PHE A N 1
ATOM 2296 C CA . PHE A 1 281 ? -0.633 -8.046 17.318 1.00 94.12 281 PHE A CA 1
ATOM 2297 C C . PHE A 1 281 ? 0.327 -9.231 17.212 1.00 94.12 281 PHE A C 1
ATOM 2299 O O . PHE A 1 281 ? 0.837 -9.487 16.131 1.00 94.12 281 PHE A O 1
ATOM 2306 N N . PHE A 1 282 ? 0.509 -10.012 18.281 1.00 92.88 282 PHE A N 1
ATOM 2307 C CA . PHE A 1 282 ? 1.398 -11.183 18.248 1.00 92.88 282 PHE A CA 1
ATOM 2308 C C . PHE A 1 282 ? 0.880 -12.334 17.371 1.00 92.88 282 PHE A C 1
ATOM 2310 O O . PHE A 1 282 ? 1.667 -13.160 16.915 1.00 92.88 282 PHE A O 1
ATOM 2317 N N . ILE A 1 283 ? -0.431 -12.409 17.120 1.00 92.56 283 ILE A N 1
ATOM 2318 C CA . ILE A 1 283 ? -1.004 -13.373 16.169 1.00 92.56 283 ILE A CA 1
ATOM 2319 C C . ILE A 1 283 ? -0.678 -12.977 14.722 1.00 92.56 283 ILE A C 1
ATOM 2321 O O . ILE A 1 283 ? -0.376 -13.856 13.910 1.00 92.56 283 ILE A O 1
ATOM 2325 N N . LEU A 1 284 ? -0.766 -11.682 14.404 1.00 90.44 284 LEU A N 1
ATOM 2326 C CA . LEU A 1 284 ? -0.536 -11.148 13.060 1.00 90.44 284 LEU A CA 1
ATOM 2327 C C . LEU A 1 284 ? 0.959 -10.997 12.748 1.00 90.44 284 LEU A C 1
ATOM 2329 O O . LEU A 1 284 ? 1.402 -11.382 11.674 1.00 90.44 284 LEU A O 1
ATOM 2333 N N . VAL A 1 285 ? 1.741 -10.493 13.699 1.00 89.69 285 VAL A N 1
ATOM 2334 C CA . VAL A 1 285 ? 3.169 -10.192 13.549 1.00 89.69 285 VAL A CA 1
ATOM 2335 C C . VAL A 1 285 ? 3.990 -11.296 14.204 1.00 89.69 285 VAL A C 1
ATOM 2337 O O . VAL A 1 285 ? 4.323 -11.250 15.392 1.00 89.69 285 VAL A O 1
ATOM 2340 N N . LYS A 1 286 ? 4.295 -12.330 13.418 1.00 84.25 286 LYS A N 1
ATOM 2341 C CA . LYS A 1 286 ? 5.053 -13.502 13.889 1.00 84.25 286 LYS A CA 1
ATOM 2342 C C . LYS A 1 286 ? 6.560 -13.327 13.778 1.00 84.25 286 LYS A C 1
ATOM 2344 O O . LYS A 1 286 ? 7.295 -13.911 14.568 1.00 84.25 286 LYS A O 1
ATOM 2349 N N . GLN A 1 287 ? 7.006 -12.570 12.783 1.00 80.56 287 GLN A N 1
ATOM 2350 C CA . GLN A 1 287 ? 8.422 -12.402 12.485 1.00 80.56 287 GLN A CA 1
ATOM 2351 C C . GLN A 1 287 ? 9.050 -11.416 13.480 1.00 80.56 287 GLN A C 1
ATOM 2353 O O . GLN A 1 287 ? 8.351 -10.616 14.111 1.00 80.56 287 GLN A O 1
ATOM 2358 N N . GLU A 1 288 ? 10.355 -11.543 13.704 1.00 80.94 288 GLU A N 1
ATOM 2359 C CA . GLU A 1 288 ? 11.130 -10.520 14.405 1.00 80.94 288 GLU A CA 1
ATOM 2360 C C . GLU A 1 288 ? 11.665 -9.546 13.359 1.00 80.94 288 GLU A C 1
ATOM 2362 O O . GLU A 1 288 ? 12.252 -9.969 12.366 1.00 80.94 288 GLU A O 1
ATOM 2367 N N . SER A 1 289 ? 11.407 -8.262 13.583 1.00 77.19 289 SER A N 1
ATOM 2368 C CA . SER A 1 289 ? 11.836 -7.151 12.738 1.00 77.19 289 SER A CA 1
ATOM 2369 C C . SER A 1 289 ? 12.217 -5.987 13.655 1.00 77.19 289 SER A C 1
ATOM 2371 O O . SER A 1 289 ? 11.684 -5.870 14.769 1.00 77.19 289 SER A O 1
ATOM 2373 N N . VAL A 1 290 ? 13.124 -5.115 13.220 1.00 75.19 290 VAL A N 1
ATOM 2374 C CA . VAL A 1 290 ? 13.550 -3.937 14.002 1.00 75.19 290 VAL A CA 1
ATOM 2375 C C . VAL A 1 290 ? 12.350 -3.026 14.295 1.00 75.19 290 VAL A C 1
ATOM 2377 O O . VAL A 1 290 ? 12.219 -2.446 15.378 1.00 75.19 290 VAL A O 1
ATOM 2380 N N . THR A 1 291 ? 11.411 -2.965 13.354 1.00 81.75 291 THR A N 1
ATOM 2381 C CA . THR A 1 291 ? 10.204 -2.126 13.412 1.00 81.75 291 THR A CA 1
ATOM 2382 C C . THR A 1 291 ? 9.086 -2.683 14.306 1.00 81.75 291 THR A C 1
ATOM 2384 O O . THR A 1 291 ? 8.235 -1.919 14.776 1.00 81.75 291 THR A O 1
ATOM 2387 N N . LYS A 1 292 ? 9.099 -3.982 14.636 1.00 88.50 292 LYS A N 1
ATOM 2388 C CA . LYS A 1 292 ? 8.044 -4.669 15.407 1.00 88.50 292 LYS A CA 1
ATOM 2389 C C . LYS A 1 292 ? 7.673 -3.961 16.709 1.00 88.50 292 LYS A C 1
ATOM 2391 O O . LYS A 1 292 ? 6.498 -3.704 16.978 1.00 88.50 292 LYS A O 1
ATOM 2396 N N . TRP A 1 293 ? 8.667 -3.643 17.534 1.00 88.69 293 TRP A N 1
ATOM 2397 C CA . TRP A 1 293 ? 8.436 -3.069 18.863 1.00 88.69 293 TRP A CA 1
ATOM 2398 C C . TRP A 1 293 ? 7.985 -1.612 18.804 1.00 88.69 293 TRP A C 1
ATOM 2400 O O . TRP A 1 293 ? 7.174 -1.190 19.631 1.00 88.69 293 TRP A O 1
ATOM 2410 N N . LYS A 1 294 ? 8.451 -0.863 17.799 1.00 88.44 294 LYS A N 1
ATOM 2411 C CA . LYS A 1 294 ? 7.987 0.501 17.522 1.00 88.44 294 LYS A CA 1
ATOM 2412 C C . LYS A 1 294 ? 6.498 0.493 17.167 1.00 88.44 294 LYS A C 1
ATOM 2414 O O . LYS A 1 294 ? 5.723 1.208 17.802 1.00 88.44 294 LYS A O 1
ATOM 2419 N N . VAL A 1 295 ? 6.086 -0.383 16.249 1.00 91.00 295 VAL A N 1
ATOM 2420 C CA . VAL A 1 295 ? 4.679 -0.534 15.838 1.00 91.00 295 VAL A CA 1
ATOM 2421 C C . VAL A 1 295 ? 3.801 -0.981 17.008 1.00 91.00 295 VAL A C 1
ATOM 2423 O O . VAL A 1 295 ? 2.728 -0.415 17.223 1.00 91.00 295 VAL A O 1
ATOM 2426 N N . LEU A 1 296 ? 4.258 -1.944 17.818 1.00 92.19 296 LEU A N 1
ATOM 2427 C CA . LEU A 1 296 ? 3.536 -2.344 19.029 1.00 92.19 296 LEU A CA 1
ATOM 2428 C C . LEU A 1 296 ? 3.377 -1.166 20.000 1.00 92.19 296 LEU A C 1
ATOM 2430 O O . LEU A 1 296 ? 2.291 -0.955 20.540 1.00 92.19 296 LEU A O 1
ATOM 2434 N N . GLY A 1 297 ? 4.435 -0.378 20.202 1.00 91.00 297 GLY A N 1
ATOM 2435 C CA . GLY A 1 297 ? 4.392 0.834 21.017 1.00 91.00 297 GLY A CA 1
ATOM 2436 C C . GLY A 1 297 ? 3.359 1.842 20.509 1.00 91.00 297 GLY A C 1
ATOM 2437 O O . GLY A 1 297 ? 2.603 2.399 21.307 1.00 91.00 297 GLY A O 1
ATOM 2438 N N . ASP A 1 298 ? 3.271 2.034 19.194 1.00 91.25 298 ASP A N 1
ATOM 2439 C CA . ASP A 1 298 ? 2.276 2.912 18.577 1.00 91.25 298 ASP A CA 1
ATOM 2440 C C . ASP A 1 298 ? 0.843 2.394 18.732 1.00 91.25 298 ASP A C 1
ATOM 2442 O O . ASP A 1 298 ? -0.058 3.178 19.034 1.00 91.25 298 ASP A O 1
ATOM 2446 N N . ILE A 1 299 ? 0.629 1.082 18.628 1.00 91.50 299 ILE A N 1
ATOM 2447 C CA . ILE A 1 299 ? -0.670 0.448 18.894 1.00 91.50 299 ILE A CA 1
ATOM 2448 C C . ILE A 1 299 ? -1.062 0.609 20.371 1.00 91.50 299 ILE A C 1
ATOM 2450 O O . ILE A 1 299 ? -2.195 0.985 20.666 1.00 91.50 299 ILE A O 1
ATOM 2454 N N . ILE A 1 300 ? -0.136 0.411 21.314 1.00 91.75 300 ILE A N 1
ATOM 2455 C CA . ILE A 1 300 ? -0.409 0.539 22.759 1.00 91.75 300 ILE A CA 1
ATOM 2456 C C . ILE A 1 300 ? -0.776 1.981 23.148 1.00 91.75 300 ILE A C 1
ATOM 2458 O O . ILE A 1 300 ? -1.571 2.189 24.068 1.00 91.75 300 ILE A O 1
ATOM 2462 N N . LYS A 1 301 ? -0.294 3.009 22.431 1.00 91.56 301 LYS A N 1
ATOM 2463 C CA . LYS A 1 301 ? -0.744 4.401 22.662 1.00 91.56 301 LYS A CA 1
ATOM 2464 C C . LYS A 1 301 ? -2.270 4.540 22.536 1.00 91.56 301 LYS A C 1
ATOM 2466 O O . LYS A 1 301 ? -2.866 5.362 23.239 1.00 91.56 301 LYS A O 1
ATOM 2471 N N . PHE A 1 302 ? -2.922 3.705 21.721 1.00 90.50 302 PHE A N 1
ATOM 2472 C CA . PHE A 1 302 ? -4.381 3.684 21.606 1.00 90.50 302 PHE A CA 1
ATOM 2473 C C . PHE A 1 302 ? -5.094 3.167 22.848 1.00 90.50 302 PHE A C 1
ATOM 2475 O O . PHE A 1 302 ? -6.218 3.605 23.095 1.00 90.50 302 PHE A O 1
ATOM 2482 N N . ASP A 1 303 ? -4.457 2.335 23.672 1.00 91.56 303 ASP A N 1
ATOM 2483 C CA . ASP A 1 303 ? -5.008 1.963 24.978 1.00 91.56 303 ASP A CA 1
ATOM 2484 C C . ASP A 1 303 ? -5.132 3.208 25.862 1.00 91.56 303 ASP A C 1
ATOM 2486 O O . ASP A 1 303 ? -6.171 3.445 26.482 1.00 91.56 303 ASP A O 1
ATOM 2490 N N . GLY A 1 304 ? -4.112 4.073 25.843 1.00 91.38 304 GLY A N 1
ATOM 2491 C CA . GLY A 1 304 ? -4.136 5.366 26.527 1.00 91.38 304 GLY A CA 1
ATOM 2492 C C . GLY A 1 304 ? -5.259 6.277 26.023 1.00 91.38 304 GLY A C 1
ATOM 2493 O O . GLY A 1 304 ? -6.037 6.808 26.822 1.00 91.38 304 GLY A O 1
ATOM 2494 N N . TYR A 1 305 ? -5.404 6.421 24.702 1.00 90.88 305 TYR A N 1
ATOM 2495 C CA . TYR A 1 305 ? -6.498 7.205 24.115 1.00 90.88 305 TYR A CA 1
ATOM 2496 C C . TYR A 1 305 ? -7.876 6.635 24.466 1.00 90.88 305 TYR A C 1
ATOM 2498 O O . TYR A 1 305 ? -8.788 7.387 24.822 1.00 90.88 305 TYR A O 1
ATOM 2506 N N . PHE A 1 306 ? -8.028 5.312 24.427 1.00 91.12 306 PHE A N 1
ATOM 2507 C CA . PHE A 1 306 ? -9.270 4.642 24.787 1.00 91.12 306 PHE A CA 1
ATOM 2508 C C . PHE A 1 306 ? -9.607 4.822 26.273 1.00 91.12 306 PHE A C 1
ATOM 2510 O O . PHE A 1 306 ? -10.761 5.090 26.612 1.00 91.12 306 PHE A O 1
ATOM 2517 N N . LEU A 1 307 ? -8.612 4.782 27.164 1.00 92.38 307 LEU A N 1
ATOM 2518 C CA . LEU A 1 307 ? -8.798 5.065 28.588 1.00 92.38 307 LEU A CA 1
ATOM 2519 C C . LEU A 1 307 ? -9.309 6.493 28.823 1.00 92.38 307 LEU A C 1
ATOM 2521 O O . LEU A 1 307 ? -10.268 6.684 29.574 1.00 92.38 307 LEU A O 1
ATOM 2525 N N . ILE A 1 308 ? -8.716 7.490 28.159 1.00 91.19 308 ILE A N 1
ATOM 2526 C CA . ILE A 1 308 ? -9.158 8.892 28.243 1.00 91.19 308 ILE A CA 1
ATOM 2527 C C . ILE A 1 308 ? -10.613 9.024 27.770 1.00 91.19 308 ILE A C 1
ATOM 2529 O O . ILE A 1 308 ? -11.430 9.669 28.434 1.00 91.19 308 ILE A O 1
ATOM 2533 N N . ILE A 1 309 ? -10.961 8.365 26.662 1.00 89.44 309 ILE A N 1
ATOM 2534 C CA . ILE A 1 309 ? -12.329 8.317 26.133 1.00 89.44 309 ILE A CA 1
ATOM 2535 C C . ILE A 1 309 ? -13.296 7.698 27.153 1.00 89.44 309 ILE A C 1
ATOM 2537 O O . ILE A 1 309 ? -14.353 8.275 27.428 1.00 89.44 309 ILE A O 1
ATOM 2541 N N . LEU A 1 310 ? -12.937 6.561 27.756 1.00 90.25 310 LEU A N 1
ATOM 2542 C CA . LEU A 1 310 ? -13.750 5.904 28.781 1.00 90.25 310 LEU A CA 1
ATOM 2543 C C . LEU A 1 310 ? -13.960 6.807 29.999 1.00 90.25 310 LEU A C 1
ATOM 2545 O O . LEU A 1 310 ? -15.086 6.913 30.488 1.00 90.25 310 LEU A O 1
ATOM 2549 N N . LEU A 1 311 ? -12.920 7.498 30.470 1.00 91.19 311 LEU A N 1
ATOM 2550 C CA . LEU A 1 311 ? -13.035 8.456 31.573 1.00 91.19 311 LEU A CA 1
ATOM 2551 C C . LEU A 1 311 ? -13.997 9.599 31.220 1.00 91.19 311 LEU A C 1
ATOM 2553 O O . LEU A 1 311 ? -14.899 9.903 32.007 1.00 91.19 311 LEU A O 1
ATOM 2557 N N . GLY A 1 312 ? -13.878 10.169 30.018 1.00 89.69 312 GLY A N 1
ATOM 2558 C CA . GLY A 1 312 ? -14.786 11.205 29.519 1.00 89.69 312 GLY A CA 1
ATOM 2559 C C . GLY A 1 312 ? -16.245 10.740 29.472 1.00 89.69 312 GLY A C 1
ATOM 2560 O O . GLY A 1 312 ? -17.136 11.400 30.016 1.00 89.69 312 GLY A O 1
ATOM 2561 N N . ILE A 1 313 ? -16.500 9.554 28.911 1.00 89.00 313 ILE A N 1
ATOM 2562 C CA . ILE A 1 313 ? -17.844 8.960 28.870 1.00 89.00 313 ILE A CA 1
ATOM 2563 C C . ILE A 1 313 ? -18.357 8.670 30.286 1.00 89.00 313 ILE A C 1
ATOM 2565 O O . ILE A 1 313 ? -19.546 8.850 30.558 1.00 89.00 313 ILE A O 1
ATOM 2569 N N . GLY A 1 314 ? -17.488 8.264 31.211 1.00 89.81 314 GLY A N 1
ATOM 2570 C CA . GLY A 1 314 ? -17.835 8.030 32.613 1.00 89.81 314 GLY A CA 1
ATOM 2571 C C . GLY A 1 314 ? -18.316 9.297 33.316 1.00 89.81 314 GLY A C 1
ATOM 2572 O O . GLY A 1 314 ? -19.351 9.277 33.990 1.00 89.81 314 GLY A O 1
ATOM 2573 N N . ILE A 1 315 ? -17.631 10.421 33.092 1.00 89.56 315 ILE A N 1
ATOM 2574 C CA . ILE A 1 315 ? -18.033 11.736 33.611 1.00 89.56 315 ILE A CA 1
ATOM 2575 C C . ILE A 1 315 ? -19.406 12.128 33.051 1.00 89.56 315 ILE A C 1
ATOM 2577 O O . ILE A 1 315 ? -20.317 12.439 33.826 1.00 89.56 315 ILE A O 1
ATOM 2581 N N . ILE A 1 316 ? -19.592 12.042 31.729 1.00 87.06 316 ILE A N 1
ATOM 2582 C CA . ILE A 1 316 ? -20.872 12.345 31.062 1.00 87.06 316 ILE A CA 1
ATOM 2583 C C . ILE A 1 316 ? -21.993 11.456 31.615 1.00 87.06 316 ILE A C 1
ATOM 2585 O O . ILE A 1 316 ? -23.083 11.935 31.929 1.00 87.06 316 ILE A O 1
ATOM 2589 N N . SER A 1 317 ? -21.715 10.168 31.807 1.00 87.50 317 SER A N 1
ATOM 2590 C CA . SER A 1 317 ? -22.658 9.199 32.368 1.00 87.50 317 SER A CA 1
ATOM 2591 C C . SER A 1 317 ? -23.076 9.567 33.789 1.00 87.50 317 SER A C 1
ATOM 2593 O O . SER A 1 317 ? -24.261 9.517 34.119 1.00 87.50 317 SER A O 1
ATOM 2595 N N . CYS A 1 318 ? -22.129 9.981 34.632 1.00 88.38 318 CYS A N 1
ATOM 2596 C CA . CYS A 1 318 ? -22.410 10.424 35.995 1.00 88.38 318 CYS A CA 1
ATOM 2597 C C . CYS A 1 318 ? -23.290 11.687 36.004 1.00 88.38 318 CYS A C 1
ATOM 2599 O O . CYS A 1 318 ? -24.298 11.739 36.718 1.00 88.38 318 CYS A O 1
ATOM 2601 N N . LEU A 1 319 ? -22.978 12.675 35.157 1.00 85.69 319 LEU A N 1
ATOM 2602 C CA . LEU A 1 319 ? -23.805 13.875 34.978 1.00 85.69 319 LEU A CA 1
ATOM 2603 C C . LEU A 1 319 ? -25.221 13.517 34.508 1.00 85.69 319 LEU A C 1
ATOM 2605 O O . LEU A 1 319 ? -26.207 14.032 35.042 1.00 85.69 319 LEU A O 1
ATOM 2609 N N . PHE A 1 320 ? -25.339 12.575 33.577 1.00 83.06 320 PHE A N 1
ATOM 2610 C CA . PHE A 1 320 ? -26.627 12.140 33.053 1.00 83.06 320 PHE A CA 1
ATOM 2611 C C . PHE A 1 320 ? -27.465 11.383 34.098 1.00 83.06 320 PHE A C 1
ATOM 2613 O O . PHE A 1 320 ? -28.656 11.661 34.244 1.00 83.06 320 PHE A O 1
ATOM 2620 N N . ILE A 1 321 ? -26.860 10.508 34.914 1.00 84.94 321 ILE A N 1
ATOM 2621 C CA . ILE A 1 321 ? -27.547 9.869 36.057 1.00 84.94 321 ILE A CA 1
ATOM 2622 C C . ILE A 1 321 ? -28.014 10.930 37.064 1.00 84.94 321 ILE A C 1
ATOM 2624 O O . ILE A 1 321 ? -29.115 10.815 37.609 1.00 84.94 321 ILE A O 1
ATOM 2628 N N . ARG A 1 322 ? -27.223 11.985 37.311 1.00 83.38 322 ARG A N 1
ATOM 2629 C CA . ARG A 1 322 ? -27.625 13.088 38.205 1.00 83.38 322 ARG A CA 1
ATOM 2630 C C . ARG A 1 322 ? -28.881 13.796 37.696 1.00 83.38 322 ARG A C 1
ATOM 2632 O O . ARG A 1 322 ? -29.749 14.104 38.515 1.00 83.38 322 ARG A O 1
ATOM 2639 N N . LEU A 1 323 ? -28.960 14.034 36.387 1.00 77.69 323 LEU A N 1
ATOM 2640 C CA . LEU A 1 323 ? -30.102 14.667 35.727 1.00 77.69 323 LEU A CA 1
ATOM 2641 C C . LEU A 1 323 ? -31.338 13.762 35.758 1.00 77.69 323 LEU A C 1
ATOM 2643 O O . LEU A 1 323 ? -32.377 14.167 36.266 1.00 77.69 323 LEU A O 1
ATOM 2647 N N . VAL A 1 324 ? -31.224 12.523 35.278 1.00 72.25 324 VAL A N 1
ATOM 2648 C CA . VAL A 1 324 ? -32.366 11.604 35.128 1.00 72.25 324 VAL A CA 1
ATOM 2649 C C . VAL A 1 324 ? -32.844 11.042 36.477 1.00 72.25 324 VAL A C 1
ATOM 2651 O O . VAL A 1 324 ? -34.033 10.801 36.666 1.00 72.25 324 VAL A O 1
ATOM 2654 N N . GLY A 1 325 ? -31.942 10.865 37.445 1.00 64.62 325 GLY A N 1
ATOM 2655 C CA . GLY A 1 325 ? -32.225 10.295 38.767 1.00 64.62 325 GLY A CA 1
ATOM 2656 C C . GLY A 1 325 ? -32.782 11.278 39.806 1.00 64.62 325 GLY A C 1
ATOM 2657 O O . GLY A 1 325 ? -32.752 10.976 40.998 1.00 64.62 325 GLY A O 1
ATOM 2658 N N . HIS A 1 326 ? -33.211 12.480 39.415 1.00 70.19 326 HIS A N 1
ATOM 2659 C CA . HIS A 1 326 ? -33.648 13.504 40.365 1.00 70.19 326 HIS A CA 1
ATOM 2660 C C . HIS A 1 326 ? -35.064 13.231 40.910 1.00 70.19 326 HIS A C 1
ATOM 2662 O O . HIS A 1 326 ? -36.010 13.041 40.151 1.00 70.19 326 HIS A O 1
ATOM 2668 N N . VAL A 1 327 ? -35.232 13.290 42.237 1.00 62.88 327 VAL A N 1
ATOM 2669 C CA . VAL A 1 327 ? -36.469 12.907 42.958 1.00 62.88 327 VAL A CA 1
ATOM 2670 C C . VAL A 1 327 ? -37.712 13.673 42.485 1.00 62.88 327 VAL A C 1
ATOM 2672 O O . VAL A 1 327 ? -38.794 13.100 42.391 1.00 62.88 327 VAL A O 1
ATOM 2675 N N . LYS A 1 328 ? -37.543 14.944 42.088 1.00 62.28 328 LYS A N 1
ATOM 2676 C CA . LYS A 1 328 ? -38.603 15.802 41.514 1.00 62.28 328 LYS A CA 1
ATOM 2677 C C . LYS A 1 328 ? -39.357 15.161 40.335 1.00 62.28 328 LYS A C 1
ATOM 2679 O O . LYS A 1 328 ? -40.480 15.559 40.049 1.00 62.28 328 LYS A O 1
ATOM 2684 N N . TYR A 1 329 ? -38.769 14.175 39.659 1.00 61.91 329 TYR A N 1
ATOM 2685 C CA . TYR A 1 329 ? -39.339 13.585 38.449 1.00 61.91 329 TYR A CA 1
ATOM 2686 C C . TYR A 1 329 ? -40.203 12.340 38.695 1.00 61.91 329 TYR A C 1
ATOM 2688 O O . TYR A 1 329 ? -40.799 11.837 37.745 1.00 61.91 329 TYR A O 1
ATOM 2696 N N . LEU A 1 330 ? -40.329 11.865 39.945 1.00 58.00 330 LEU A N 1
ATOM 2697 C CA . LEU A 1 330 ? -41.027 10.609 40.269 1.00 58.00 330 LEU A CA 1
ATOM 2698 C C . LEU A 1 330 ? -42.543 10.679 39.988 1.00 58.00 330 LEU A C 1
ATOM 2700 O O . LEU A 1 330 ? -43.133 9.686 39.577 1.00 58.00 330 LEU A O 1
ATOM 2704 N N . ASN A 1 331 ? -43.143 11.868 40.136 1.00 57.19 331 ASN A N 1
ATOM 2705 C CA . ASN A 1 331 ? -44.593 12.092 40.027 1.00 57.19 331 ASN A CA 1
ATOM 2706 C C . ASN A 1 331 ? -45.040 12.790 38.728 1.00 57.19 331 ASN A C 1
ATOM 2708 O O . ASN A 1 331 ? -46.211 13.134 38.593 1.00 57.19 331 ASN A O 1
ATOM 2712 N N . SER A 1 332 ? -44.147 13.022 37.759 1.00 59.75 332 SER A N 1
ATOM 2713 C CA . SER A 1 332 ? -44.495 13.776 36.542 1.00 59.75 332 SER A CA 1
ATOM 2714 C C . SER A 1 332 ? -44.543 12.884 35.298 1.00 59.75 332 SER A C 1
ATOM 2716 O O . SER A 1 332 ? -43.528 12.629 34.649 1.00 59.75 332 SER A O 1
ATOM 2718 N N . HIS A 1 333 ? -45.748 12.441 34.924 1.00 56.78 333 HIS A N 1
ATOM 2719 C CA . HIS A 1 333 ? -45.994 11.671 33.691 1.00 56.78 333 HIS A CA 1
ATOM 2720 C C . HIS A 1 333 ? -45.455 12.401 32.438 1.00 56.78 333 HIS A C 1
ATOM 2722 O O . HIS A 1 333 ? -44.921 11.785 31.519 1.00 56.78 333 HIS A O 1
ATOM 2728 N N . ASN A 1 334 ? -45.484 13.739 32.468 1.00 57.75 334 ASN A N 1
ATOM 2729 C CA . ASN A 1 334 ? -45.065 14.633 31.386 1.00 57.75 334 ASN A CA 1
ATOM 2730 C C . ASN A 1 334 ? -43.535 14.754 31.186 1.00 57.75 334 ASN A C 1
ATOM 2732 O O . ASN A 1 334 ? -43.089 15.291 30.177 1.00 57.75 334 ASN A O 1
ATOM 2736 N N . GLN A 1 335 ? -42.706 14.302 32.137 1.00 60.38 335 GLN A N 1
ATOM 2737 C CA . GLN A 1 335 ? -41.245 14.271 31.958 1.00 60.38 335 GLN A CA 1
ATOM 2738 C C . GLN A 1 335 ? -40.728 12.914 31.478 1.00 60.38 335 GLN A C 1
ATOM 2740 O O . GLN A 1 335 ? -39.751 12.860 30.733 1.00 60.38 335 GLN A O 1
ATOM 2745 N N . LEU A 1 336 ? -41.403 11.824 31.847 1.00 59.25 336 LEU A N 1
ATOM 2746 C CA . LEU A 1 336 ? -41.095 10.493 31.321 1.00 59.25 336 LEU A CA 1
ATOM 2747 C C . LEU A 1 336 ? -41.307 10.435 29.799 1.00 59.25 336 LEU A C 1
ATOM 2749 O O . LEU A 1 336 ? -40.482 9.854 29.097 1.00 59.25 336 LEU A O 1
ATOM 2753 N N . SER A 1 337 ? -42.340 11.110 29.280 1.00 63.88 337 SER A N 1
ATOM 2754 C CA . SER A 1 337 ? -42.553 11.282 27.836 1.00 63.88 337 SER A CA 1
ATOM 2755 C C . SER A 1 337 ? -41.439 12.105 27.170 1.00 63.88 337 SER A C 1
ATOM 2757 O O . SER A 1 337 ? -40.931 11.708 26.124 1.00 63.88 337 SER A O 1
ATOM 2759 N N . LYS A 1 338 ? -40.969 13.196 27.797 1.00 67.88 338 LYS A N 1
ATOM 2760 C CA . LYS A 1 338 ? -39.826 13.993 27.302 1.00 67.88 338 LYS A CA 1
ATOM 2761 C C . LYS A 1 338 ? -38.530 13.181 27.214 1.00 67.88 338 LYS A C 1
ATOM 2763 O O . LYS A 1 338 ? -37.794 13.337 26.245 1.00 67.88 338 LYS A O 1
ATOM 2768 N N . LEU A 1 339 ? -38.264 12.287 28.170 1.00 67.56 339 LEU A N 1
ATOM 2769 C CA . LEU A 1 339 ? -37.104 11.386 28.116 1.00 67.56 339 LEU A CA 1
ATOM 2770 C C . LEU A 1 339 ? -37.184 10.397 26.940 1.00 67.56 339 LEU A C 1
ATOM 2772 O O . LEU A 1 339 ? -36.159 10.115 26.321 1.00 67.56 339 LEU A O 1
ATOM 2776 N N . TYR A 1 340 ? -38.385 9.923 26.589 1.00 69.06 340 TYR A N 1
ATOM 2777 C CA . TYR A 1 340 ? -38.602 9.108 25.387 1.00 69.06 340 TYR A CA 1
ATOM 2778 C C . TYR A 1 340 ? -38.333 9.893 24.093 1.00 69.06 340 TYR A C 1
ATOM 2780 O O . TYR A 1 340 ? -37.666 9.372 23.200 1.00 69.06 340 TYR A O 1
ATOM 2788 N N . TYR A 1 341 ? -38.774 11.153 23.999 1.00 71.06 341 TYR A N 1
ATOM 2789 C CA . TYR A 1 341 ? -38.467 12.009 22.843 1.00 71.06 341 TYR A CA 1
ATOM 2790 C C . TYR A 1 341 ? -36.971 12.308 22.720 1.00 71.06 341 TYR A C 1
ATOM 2792 O O . TYR A 1 341 ? -36.417 12.194 21.630 1.00 71.06 341 TYR A O 1
ATOM 2800 N N . ILE A 1 342 ? -36.291 12.606 23.833 1.00 69.50 342 ILE A N 1
ATOM 2801 C CA . ILE A 1 342 ? -34.831 12.782 23.853 1.00 69.50 342 ILE A CA 1
ATOM 2802 C C . ILE A 1 342 ? -34.133 11.508 23.359 1.00 69.50 342 ILE A C 1
ATOM 2804 O O . ILE A 1 342 ? -33.207 11.588 22.557 1.00 69.50 342 ILE A O 1
ATOM 2808 N N . GLN A 1 343 ? -34.602 10.324 23.767 1.00 68.75 343 GLN A N 1
ATOM 2809 C CA . GLN A 1 343 ? -34.057 9.055 23.283 1.00 68.75 343 GLN A CA 1
ATOM 2810 C C . GLN A 1 343 ? -34.256 8.872 21.772 1.00 68.75 343 GLN A C 1
ATOM 2812 O O . GLN A 1 343 ? -33.340 8.410 21.091 1.00 68.75 343 GLN A O 1
ATOM 2817 N N . ALA A 1 344 ? -35.437 9.205 21.248 1.00 74.31 344 ALA A N 1
ATOM 2818 C CA . ALA A 1 344 ? -35.718 9.118 19.819 1.00 74.31 344 ALA A CA 1
ATOM 2819 C C . ALA A 1 344 ? -34.823 10.075 19.015 1.00 74.31 344 ALA A C 1
ATOM 2821 O O . ALA A 1 344 ? -34.195 9.645 18.052 1.00 74.31 344 ALA A O 1
ATOM 2822 N N . ILE A 1 345 ? -34.683 11.327 19.465 1.00 76.44 345 ILE A N 1
ATOM 2823 C CA . ILE A 1 345 ? -33.816 12.333 18.833 1.00 76.44 345 ILE A CA 1
ATOM 2824 C C . ILE A 1 345 ? -32.359 11.866 18.832 1.00 76.44 345 ILE A C 1
ATOM 2826 O O . ILE A 1 345 ? -31.717 11.887 17.786 1.00 76.44 345 ILE A O 1
ATOM 2830 N N . ILE A 1 346 ? -31.851 11.379 19.971 1.00 70.62 346 ILE A N 1
ATOM 2831 C CA . ILE A 1 346 ? -30.487 10.845 20.071 1.00 70.62 346 ILE A CA 1
ATOM 2832 C C . ILE A 1 346 ? -30.292 9.712 19.056 1.00 70.62 346 ILE A C 1
ATOM 2834 O O . ILE A 1 346 ? -29.341 9.760 18.280 1.00 70.62 346 ILE A O 1
ATOM 2838 N N . LYS A 1 347 ? -31.213 8.738 18.986 1.00 69.06 347 LYS A N 1
ATOM 2839 C CA . LYS A 1 347 ? -31.145 7.634 18.011 1.00 69.06 347 LYS A CA 1
ATOM 2840 C C . LYS A 1 347 ? -31.132 8.119 16.559 1.00 69.06 347 LYS A C 1
ATOM 2842 O O . LYS A 1 347 ? -30.377 7.567 15.763 1.00 69.06 347 LYS A O 1
ATOM 2847 N N . VAL A 1 348 ? -31.935 9.126 16.214 1.00 79.31 348 VAL A N 1
ATOM 2848 C CA . VAL A 1 348 ? -31.952 9.711 14.862 1.00 79.31 348 VAL A CA 1
ATOM 2849 C C . VAL A 1 348 ? -30.613 10.374 14.547 1.00 79.31 348 VAL A C 1
ATOM 2851 O O . VAL A 1 348 ? -30.026 10.056 13.518 1.00 79.31 348 VAL A O 1
ATOM 2854 N N . ILE A 1 349 ? -30.088 11.211 15.451 1.00 73.94 349 ILE A N 1
ATOM 2855 C CA . ILE A 1 349 ? -28.779 11.867 15.282 1.00 73.94 349 ILE A CA 1
ATOM 2856 C C . ILE A 1 349 ? -27.689 10.819 15.053 1.00 73.94 349 ILE A C 1
ATOM 2858 O O . ILE A 1 349 ? -26.927 10.921 14.100 1.00 73.94 349 ILE A O 1
ATOM 2862 N N . ILE A 1 350 ? -27.653 9.775 15.879 1.00 68.75 350 ILE A N 1
ATOM 2863 C CA . ILE A 1 350 ? -26.694 8.675 15.733 1.00 68.75 350 ILE A CA 1
ATOM 2864 C C . ILE A 1 350 ? -26.852 7.987 14.380 1.00 68.75 350 ILE A C 1
ATOM 2866 O O . ILE A 1 350 ? -25.855 7.733 13.720 1.00 68.75 350 ILE A O 1
ATOM 2870 N N . THR A 1 351 ? -28.083 7.679 13.964 1.00 73.94 351 THR A N 1
ATOM 2871 C CA . THR A 1 351 ? -28.333 7.003 12.682 1.00 73.94 351 THR A CA 1
ATOM 2872 C C . THR A 1 351 ? -27.790 7.835 11.526 1.00 73.94 351 THR A C 1
ATOM 2874 O O . THR A 1 351 ? -27.097 7.290 10.677 1.00 73.94 351 THR A O 1
ATOM 2877 N N . VAL A 1 352 ? -28.024 9.152 11.535 1.00 77.19 352 VAL A N 1
ATOM 2878 C CA . VAL A 1 352 ? -27.490 10.084 10.528 1.00 77.19 352 VAL A CA 1
ATOM 2879 C C . VAL A 1 352 ? -25.960 10.126 10.567 1.00 77.19 352 VAL A C 1
ATOM 2881 O O . VAL A 1 352 ? -25.324 10.012 9.523 1.00 77.19 352 VAL A O 1
ATOM 2884 N N . VAL A 1 353 ? -25.359 10.220 11.758 1.00 71.31 353 VAL A N 1
ATOM 2885 C CA . VAL A 1 353 ? -23.895 10.251 11.9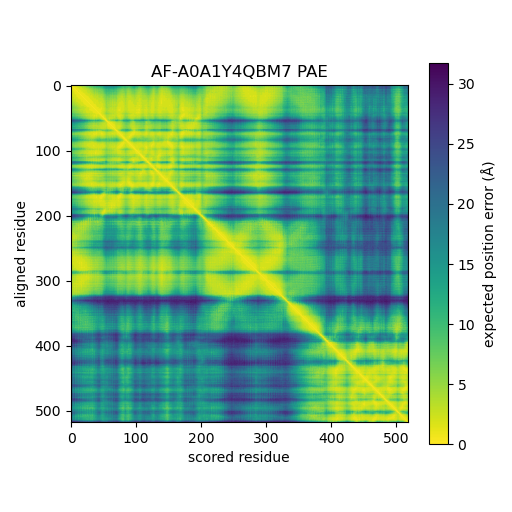27 1.00 71.31 353 VAL A CA 1
ATOM 2886 C C . VAL A 1 353 ? -23.238 8.947 11.461 1.00 71.31 353 VAL A C 1
ATOM 2888 O O . VAL A 1 353 ? -22.167 8.996 10.869 1.00 71.31 353 VAL A O 1
ATOM 2891 N N . LEU A 1 354 ? -23.872 7.792 11.682 1.00 70.00 354 LEU A N 1
ATOM 2892 C CA . LEU A 1 354 ? -23.393 6.489 11.205 1.00 70.00 354 LEU A CA 1
ATOM 2893 C C . LEU A 1 354 ? -23.596 6.296 9.693 1.00 70.00 354 LEU A C 1
ATOM 2895 O O . LEU A 1 354 ? -22.861 5.528 9.073 1.00 70.00 354 LEU A O 1
ATOM 2899 N N . LEU A 1 355 ? -24.564 6.992 9.091 1.00 75.62 355 LEU A N 1
ATOM 2900 C CA . LEU A 1 355 ? -24.864 6.892 7.661 1.00 75.62 355 LEU A CA 1
ATOM 2901 C C . LEU A 1 355 ? -23.769 7.532 6.800 1.00 75.62 355 LEU A C 1
ATOM 2903 O O . LEU A 1 355 ? -23.433 6.994 5.751 1.00 75.62 355 LEU A O 1
ATOM 2907 N N . VAL A 1 356 ? -23.176 8.640 7.256 1.00 75.69 356 VAL A N 1
ATOM 2908 C CA . VAL A 1 356 ? -22.101 9.351 6.538 1.00 75.69 356 VAL A CA 1
ATOM 2909 C C . VAL A 1 356 ? -20.889 8.452 6.231 1.00 75.69 356 VAL A C 1
ATOM 2911 O O . VAL A 1 356 ? -20.553 8.309 5.055 1.00 75.69 356 VAL A O 1
ATOM 2914 N N . PRO A 1 357 ? -20.234 7.796 7.214 1.00 69.00 357 PRO A N 1
ATOM 2915 C CA . PRO A 1 357 ? -19.109 6.910 6.927 1.00 69.00 357 PRO A CA 1
ATOM 2916 C C . PRO A 1 357 ? -19.526 5.691 6.097 1.00 69.00 357 PRO A C 1
ATOM 2918 O O . PRO A 1 357 ? -18.730 5.224 5.290 1.00 69.00 357 PRO A O 1
ATOM 2921 N N . PHE A 1 358 ? -20.765 5.203 6.236 1.00 70.94 358 PHE A N 1
ATOM 2922 C CA . PHE A 1 358 ? -21.277 4.111 5.406 1.00 70.94 358 PHE A CA 1
ATOM 2923 C C . PHE A 1 358 ? -21.405 4.518 3.931 1.00 70.94 358 PHE A C 1
ATOM 2925 O O . PHE A 1 358 ? -20.939 3.794 3.054 1.00 70.94 358 PHE A O 1
ATOM 2932 N N . VAL A 1 359 ? -21.978 5.692 3.651 1.00 76.81 359 VAL A N 1
ATOM 2933 C CA . VAL A 1 359 ? -22.087 6.234 2.287 1.00 76.81 359 VAL A CA 1
ATOM 2934 C C . VAL A 1 359 ? -20.703 6.478 1.692 1.00 76.81 359 VAL A C 1
ATOM 2936 O O . VAL A 1 359 ? -20.461 6.105 0.547 1.00 76.81 359 VAL A O 1
ATOM 2939 N N . ASN A 1 360 ? -19.769 7.023 2.474 1.00 73.00 360 ASN A N 1
ATOM 2940 C CA . ASN A 1 360 ? -18.393 7.227 2.022 1.00 73.00 360 ASN A CA 1
ATOM 2941 C C . ASN A 1 360 ? -17.687 5.897 1.715 1.00 73.00 360 ASN A C 1
ATOM 2943 O O . ASN A 1 360 ? -17.059 5.775 0.666 1.00 73.00 360 ASN A O 1
ATOM 2947 N N . ALA A 1 361 ? -17.830 4.887 2.578 1.00 71.19 361 ALA A N 1
ATOM 2948 C CA . ALA A 1 361 ? -17.272 3.556 2.344 1.00 71.19 361 ALA A CA 1
ATOM 2949 C C . ALA A 1 361 ? -17.880 2.889 1.100 1.00 71.19 361 ALA A C 1
ATOM 2951 O O . ALA A 1 361 ? -17.157 2.277 0.318 1.00 71.19 361 ALA A O 1
ATOM 2952 N N . TYR A 1 362 ? -19.189 3.043 0.880 1.00 74.75 362 TYR A N 1
ATOM 2953 C CA . TYR A 1 362 ? -19.854 2.553 -0.325 1.00 74.75 362 TYR A CA 1
ATOM 2954 C C . TYR A 1 362 ? -19.339 3.256 -1.585 1.00 74.75 362 TYR A C 1
ATOM 2956 O O . TYR A 1 362 ? -18.996 2.586 -2.554 1.00 74.75 362 TYR A O 1
ATOM 2964 N N . ASN A 1 363 ? -19.231 4.587 -1.569 1.00 73.81 363 ASN A N 1
ATOM 2965 C CA . ASN A 1 363 ? -18.732 5.353 -2.711 1.00 73.81 363 ASN A CA 1
ATOM 2966 C C . ASN A 1 363 ? -17.273 5.016 -3.036 1.00 73.81 363 ASN A C 1
ATOM 2968 O O . ASN A 1 363 ? -16.932 4.905 -4.210 1.00 73.81 363 ASN A O 1
ATOM 2972 N N . TYR A 1 364 ? -16.440 4.795 -2.016 1.00 71.56 364 TYR A N 1
ATOM 2973 C CA . TYR A 1 364 ? -15.056 4.362 -2.197 1.00 71.56 364 TYR A CA 1
ATOM 2974 C C . TYR A 1 364 ? -14.960 2.915 -2.702 1.00 71.56 364 TYR A C 1
ATOM 2976 O O . TYR A 1 364 ? -14.168 2.624 -3.588 1.00 71.56 364 TYR A O 1
ATOM 2984 N N . GLY A 1 365 ? -15.782 1.999 -2.176 1.00 69.38 365 GLY A N 1
ATOM 2985 C CA . GLY A 1 365 ? -15.752 0.576 -2.532 1.00 69.38 365 GLY A CA 1
ATOM 2986 C C . GLY A 1 365 ? -16.444 0.228 -3.854 1.00 69.38 365 GLY A C 1
ATOM 2987 O O . GLY A 1 365 ? -16.088 -0.764 -4.489 1.00 69.38 365 GLY A O 1
ATOM 2988 N N . LYS A 1 366 ? -17.424 1.029 -4.292 1.00 78.31 366 LYS A N 1
ATOM 2989 C CA . LYS A 1 366 ? -18.228 0.772 -5.497 1.00 78.31 366 LYS A CA 1
ATOM 2990 C C . LYS A 1 366 ? -17.370 0.590 -6.762 1.00 78.31 366 LYS A C 1
ATOM 2992 O O . LYS A 1 366 ? -17.612 -0.402 -7.448 1.00 78.31 366 LYS A O 1
ATOM 2997 N N . PRO A 1 367 ? -16.384 1.454 -7.082 1.00 72.31 367 PRO A N 1
ATOM 2998 C CA . PRO A 1 367 ? -15.519 1.256 -8.247 1.00 72.31 367 PRO A CA 1
ATOM 2999 C C . PRO A 1 367 ? -14.770 -0.082 -8.216 1.00 72.31 367 PRO A C 1
ATOM 3001 O O . PRO A 1 367 ? -14.800 -0.822 -9.194 1.00 72.31 367 PRO A O 1
ATOM 3004 N N . TYR A 1 368 ? -14.183 -0.453 -7.072 1.00 73.88 368 TYR A N 1
ATOM 3005 C CA . TYR A 1 368 ? -13.473 -1.729 -6.920 1.00 73.88 368 TYR A CA 1
ATOM 3006 C C . TYR A 1 368 ? -14.399 -2.937 -7.072 1.00 73.88 368 TYR A C 1
ATOM 3008 O O . TYR A 1 368 ? -14.028 -3.924 -7.702 1.00 73.88 368 TYR A O 1
ATOM 3016 N N . LEU A 1 369 ? -15.620 -2.860 -6.530 1.00 77.25 369 LEU A N 1
ATOM 3017 C CA . LEU A 1 369 ? -16.621 -3.913 -6.694 1.00 77.25 369 LEU A CA 1
ATOM 3018 C C . LEU A 1 369 ? -17.029 -4.070 -8.163 1.00 77.25 369 LEU A C 1
ATOM 3020 O O . LEU A 1 369 ? -17.127 -5.196 -8.643 1.00 77.25 369 LEU A O 1
ATOM 3024 N N . ILE A 1 370 ? -17.249 -2.962 -8.877 1.00 78.50 370 ILE A N 1
ATOM 3025 C CA . ILE A 1 370 ? -17.557 -2.982 -10.314 1.00 78.50 370 ILE A CA 1
ATOM 3026 C C . ILE A 1 370 ? -16.408 -3.636 -11.088 1.00 78.50 370 ILE A C 1
ATOM 3028 O O . ILE A 1 370 ? -16.656 -4.542 -11.881 1.00 78.50 370 ILE A O 1
ATOM 3032 N N . ASN A 1 371 ? -15.163 -3.248 -10.806 1.00 73.69 371 ASN A N 1
ATOM 3033 C CA . ASN A 1 371 ? -13.982 -3.828 -11.445 1.00 73.69 371 ASN A CA 1
ATOM 3034 C C . ASN A 1 371 ? -13.866 -5.330 -11.165 1.00 73.69 371 ASN A C 1
ATOM 3036 O O . ASN A 1 371 ? -13.691 -6.112 -12.094 1.00 73.69 371 ASN A O 1
ATOM 3040 N N . TYR A 1 372 ? -14.045 -5.755 -9.912 1.00 78.62 372 TYR A N 1
ATOM 3041 C CA . TYR A 1 372 ? -14.048 -7.172 -9.548 1.00 78.62 372 TYR A CA 1
ATOM 3042 C C . TYR A 1 372 ? -15.130 -7.960 -10.298 1.00 78.62 372 TYR A C 1
ATOM 3044 O O . TYR A 1 372 ? -14.863 -9.047 -10.808 1.00 78.62 372 TYR A O 1
ATOM 3052 N N . LEU A 1 373 ? -16.350 -7.422 -10.382 1.00 82.38 373 LEU A N 1
ATOM 3053 C CA . LEU A 1 373 ? -17.445 -8.061 -11.113 1.00 82.38 373 LEU A CA 1
ATOM 3054 C C . LEU A 1 373 ? -17.145 -8.158 -12.613 1.00 82.38 373 LEU A C 1
ATOM 3056 O O . LEU A 1 373 ? -17.451 -9.190 -13.208 1.00 82.38 373 LEU A O 1
ATOM 3060 N N . ASN A 1 374 ? -16.518 -7.134 -13.202 1.00 78.88 374 ASN A N 1
ATOM 3061 C CA . ASN A 1 374 ? -16.076 -7.164 -14.596 1.00 78.88 374 ASN A CA 1
ATOM 3062 C C . ASN A 1 374 ? -15.004 -8.249 -14.810 1.00 78.88 374 ASN A C 1
ATOM 3064 O O . ASN A 1 374 ? -15.214 -9.135 -15.629 1.00 78.88 374 ASN A O 1
ATOM 3068 N N . VAL A 1 375 ? -13.922 -8.265 -14.017 1.00 75.12 375 VAL A N 1
ATOM 3069 C CA . VAL A 1 375 ? -12.863 -9.295 -14.110 1.00 75.12 375 VAL A CA 1
ATOM 3070 C C . VAL A 1 375 ? -13.438 -10.699 -13.941 1.00 75.12 375 VAL A C 1
ATOM 3072 O O . VAL A 1 375 ? -13.104 -11.614 -14.688 1.00 75.12 375 VAL A O 1
ATOM 3075 N N . ARG A 1 376 ? -14.344 -10.879 -12.975 1.00 79.12 376 ARG A N 1
ATOM 3076 C CA . ARG A 1 376 ? -14.999 -12.167 -12.739 1.00 79.12 376 ARG A CA 1
ATOM 3077 C C . ARG A 1 376 ? -15.840 -12.616 -13.933 1.00 79.12 376 ARG A C 1
ATOM 3079 O O . ARG A 1 376 ? -15.846 -13.808 -14.219 1.00 79.12 376 ARG A O 1
ATOM 3086 N N . ALA A 1 377 ? -16.550 -11.700 -14.591 1.00 77.50 377 ALA A N 1
ATOM 3087 C CA . ALA A 1 377 ? -17.339 -12.014 -15.781 1.00 77.50 377 ALA A CA 1
ATOM 3088 C C . ALA A 1 377 ? -16.458 -12.481 -16.950 1.00 77.50 377 ALA A C 1
ATOM 3090 O O . ALA A 1 377 ? -16.886 -13.315 -17.735 1.00 77.50 377 ALA A O 1
ATOM 3091 N N . MET A 1 378 ? -15.219 -11.995 -17.014 1.00 72.94 378 MET A N 1
ATOM 3092 C CA . MET A 1 378 ? -14.268 -12.277 -18.091 1.00 72.94 378 MET A CA 1
ATOM 3093 C C . MET A 1 378 ? -13.330 -13.452 -17.793 1.00 72.94 378 MET A C 1
ATOM 3095 O O . MET A 1 378 ? -12.467 -13.767 -18.606 1.00 72.94 378 MET A O 1
ATOM 3099 N N . LYS A 1 379 ? -13.446 -14.087 -16.619 1.00 72.88 379 LYS A N 1
ATOM 3100 C CA . LYS A 1 379 ? -12.472 -15.075 -16.129 1.00 72.88 379 LYS A CA 1
ATOM 3101 C C . LYS A 1 379 ? -12.203 -16.197 -17.139 1.00 72.88 379 LYS A C 1
ATOM 3103 O O . LYS A 1 379 ? -11.048 -16.561 -17.345 1.00 72.88 379 LYS A O 1
ATOM 3108 N N . ASP A 1 380 ? -13.261 -16.738 -17.734 1.00 71.62 380 ASP A N 1
ATOM 3109 C CA . ASP A 1 380 ? -13.165 -17.887 -18.637 1.00 71.62 380 ASP A CA 1
ATOM 3110 C C . ASP A 1 380 ? -12.626 -17.486 -20.023 1.00 71.62 380 ASP A C 1
ATOM 3112 O O . ASP A 1 380 ? -11.958 -18.287 -20.675 1.00 71.62 380 ASP A O 1
ATOM 3116 N N . GLU A 1 381 ? -12.856 -16.234 -20.438 1.00 68.31 381 GLU A N 1
ATOM 3117 C CA . GLU A 1 381 ? -12.326 -15.660 -21.680 1.00 68.31 381 GLU A CA 1
ATOM 3118 C C . GLU A 1 381 ? -10.839 -15.311 -21.535 1.00 68.31 381 GLU A C 1
ATOM 3120 O O . GLU A 1 381 ? -10.030 -15.713 -22.360 1.00 68.31 381 GLU A O 1
ATOM 3125 N N . VAL A 1 382 ? -10.445 -14.627 -20.456 1.00 66.00 382 VAL A N 1
ATOM 3126 C CA . VAL A 1 382 ? -9.070 -14.124 -20.268 1.00 66.00 382 VAL A CA 1
ATOM 3127 C C . VAL A 1 382 ? -8.075 -15.235 -19.927 1.00 66.00 382 VAL A C 1
ATOM 3129 O O . VAL A 1 382 ? -6.911 -15.143 -20.307 1.00 66.00 382 VAL A O 1
ATOM 3132 N N . GLY A 1 383 ? -8.512 -16.311 -19.264 1.00 56.97 383 GLY A N 1
ATOM 3133 C CA . GLY A 1 383 ? -7.623 -17.380 -18.791 1.00 56.97 383 GLY A CA 1
ATOM 3134 C C . GLY A 1 383 ? -6.842 -18.136 -19.877 1.00 56.97 383 GLY A C 1
ATOM 3135 O O . GLY A 1 383 ? -5.906 -18.850 -19.534 1.00 56.97 383 GLY A O 1
ATOM 3136 N N . ASN A 1 384 ? -7.202 -17.983 -21.159 1.00 54.34 384 ASN A N 1
ATOM 3137 C CA . ASN A 1 384 ? -6.602 -18.708 -22.289 1.00 54.34 384 ASN A CA 1
ATOM 3138 C C . ASN A 1 384 ? -6.148 -17.804 -23.454 1.00 54.34 384 ASN A C 1
ATOM 3140 O O . ASN A 1 384 ? -5.818 -18.315 -24.526 1.00 54.34 384 ASN A O 1
ATOM 3144 N N . LEU A 1 385 ? -6.167 -16.476 -23.297 1.00 59.09 385 LEU A N 1
ATOM 3145 C CA . LEU A 1 385 ? -5.898 -15.555 -24.403 1.00 59.09 385 LEU A CA 1
ATOM 3146 C C . LEU A 1 385 ? -4.425 -15.147 -24.482 1.00 59.09 385 LEU A C 1
ATOM 3148 O O . LEU A 1 385 ? -3.849 -14.633 -23.529 1.00 59.09 385 LEU A O 1
ATOM 3152 N N . TYR A 1 386 ? -3.853 -15.284 -25.677 1.00 55.06 386 TYR A N 1
ATOM 3153 C CA . TYR A 1 386 ? -2.683 -14.515 -26.084 1.00 55.06 386 TYR A CA 1
ATOM 3154 C C . TYR A 1 386 ? -3.176 -13.164 -26.619 1.00 55.06 386 TYR A C 1
ATOM 3156 O O . TYR A 1 386 ? -3.896 -13.117 -27.621 1.00 55.06 386 TYR A O 1
ATOM 3164 N N . SER A 1 387 ? -2.830 -12.070 -25.938 1.00 56.34 387 SER A N 1
ATOM 3165 C CA . SER A 1 387 ? -3.187 -10.703 -26.338 1.00 56.34 387 SER A CA 1
ATOM 3166 C C . SER A 1 387 ? -1.975 -9.934 -26.852 1.00 56.34 387 SER A C 1
ATOM 3168 O O . SER A 1 387 ? -0.872 -10.098 -26.330 1.00 56.34 387 SER A O 1
ATOM 3170 N N . ILE A 1 388 ? -2.188 -9.042 -27.818 1.00 56.56 388 ILE A N 1
ATOM 3171 C CA . ILE A 1 388 ? -1.174 -8.073 -28.252 1.00 56.56 388 ILE A CA 1
ATOM 3172 C C . ILE A 1 388 ? -1.416 -6.752 -27.519 1.00 56.56 388 ILE A C 1
ATOM 3174 O O . ILE A 1 388 ? -2.526 -6.222 -27.544 1.00 56.56 388 ILE A O 1
ATOM 3178 N N . ASP A 1 389 ? -0.383 -6.232 -26.857 1.00 54.78 389 ASP A N 1
ATOM 3179 C CA . ASP A 1 389 ? -0.516 -5.109 -25.922 1.00 54.78 389 ASP A CA 1
ATOM 3180 C C . ASP A 1 389 ? -0.581 -3.737 -26.623 1.00 54.78 389 ASP A C 1
ATOM 3182 O O . ASP A 1 389 ? -1.393 -2.882 -26.275 1.00 54.78 389 ASP A O 1
ATOM 3186 N N . SER A 1 390 ? 0.227 -3.509 -27.657 1.00 56.62 390 SER A N 1
ATOM 3187 C CA . SER A 1 390 ? 0.235 -2.245 -28.409 1.00 56.62 390 SER A CA 1
ATOM 3188 C C . SER A 1 390 ? 0.776 -2.447 -29.822 1.00 56.62 390 SER A C 1
ATOM 3190 O O . SER A 1 390 ? 1.284 -3.522 -30.127 1.00 56.62 390 SER A O 1
ATOM 3192 N N . ASN A 1 391 ? 0.662 -1.423 -30.677 1.00 56.94 391 ASN A N 1
ATOM 3193 C CA . ASN A 1 391 ? 1.344 -1.340 -31.972 1.00 56.94 391 ASN A CA 1
ATOM 3194 C C . ASN A 1 391 ? 2.700 -0.620 -31.802 1.00 56.94 391 ASN A C 1
ATOM 3196 O O . ASN A 1 391 ? 2.753 0.606 -31.942 1.00 56.94 391 ASN A O 1
ATOM 3200 N N . PRO A 1 392 ? 3.787 -1.329 -31.450 1.00 57.19 392 PRO A N 1
ATOM 3201 C CA . PRO A 1 392 ? 5.091 -0.721 -31.221 1.00 57.19 392 PRO A CA 1
ATOM 3202 C C . PRO A 1 392 ? 5.686 -0.177 -32.520 1.00 57.19 392 PRO A C 1
ATOM 3204 O O . PRO A 1 392 ? 5.775 -0.879 -33.527 1.00 57.19 392 PRO A O 1
ATOM 3207 N N . GLU A 1 393 ? 6.191 1.058 -32.489 1.00 53.25 393 GLU A N 1
ATOM 3208 C CA . GLU A 1 393 ? 6.813 1.672 -33.669 1.00 53.25 393 GLU A CA 1
ATOM 3209 C C . GLU A 1 393 ? 7.992 0.872 -34.230 1.00 53.25 393 GLU A C 1
ATOM 3211 O O . GLU A 1 393 ? 8.178 0.827 -35.445 1.00 53.25 393 GLU A O 1
ATOM 3216 N N . LYS A 1 394 ? 8.751 0.210 -33.351 1.00 51.09 394 LYS A N 1
ATOM 3217 C CA . LYS A 1 394 ? 9.950 -0.566 -33.696 1.00 51.09 394 LYS A CA 1
ATOM 3218 C C . LYS A 1 394 ? 9.660 -2.015 -34.115 1.00 51.09 394 LYS A C 1
ATOM 3220 O O . LYS A 1 394 ? 10.575 -2.696 -34.563 1.00 51.09 394 LYS A O 1
ATOM 3225 N N . SER A 1 395 ? 8.419 -2.492 -33.995 1.00 61.62 395 SER A N 1
ATOM 3226 C CA . SER A 1 395 ? 8.031 -3.867 -34.355 1.00 61.62 395 SER A CA 1
ATOM 3227 C C . SER A 1 395 ? 6.640 -3.947 -34.994 1.00 61.62 395 SER A C 1
ATOM 3229 O O . SER A 1 395 ? 5.928 -4.939 -34.840 1.00 61.62 395 SER A O 1
ATOM 3231 N N . LYS A 1 396 ? 6.279 -2.922 -35.784 1.00 69.38 396 LYS A N 1
ATOM 3232 C CA . LYS A 1 396 ? 5.036 -2.879 -36.576 1.00 69.38 396 LYS A CA 1
ATOM 3233 C C . LYS A 1 396 ? 4.845 -4.133 -37.429 1.00 69.38 396 LYS A C 1
ATOM 3235 O O . LYS A 1 396 ? 3.734 -4.634 -37.517 1.00 69.38 396 LYS A O 1
ATOM 3240 N N . GLU A 1 397 ? 5.918 -4.658 -38.022 1.00 70.56 397 GLU A N 1
ATOM 3241 C CA . GLU A 1 397 ? 5.867 -5.888 -38.827 1.00 70.56 397 GLU A CA 1
ATOM 3242 C C . GLU A 1 397 ? 5.374 -7.089 -38.011 1.00 70.56 397 GLU A C 1
ATOM 3244 O O . GLU A 1 397 ? 4.476 -7.797 -38.455 1.00 70.56 397 GLU A O 1
ATOM 3249 N N . ILE A 1 398 ? 5.881 -7.261 -36.785 1.00 68.44 398 ILE A N 1
ATOM 3250 C CA . ILE A 1 398 ? 5.429 -8.313 -35.865 1.00 68.44 398 ILE A CA 1
ATOM 3251 C C . ILE A 1 398 ? 3.984 -8.036 -35.441 1.00 68.44 398 ILE A C 1
ATOM 3253 O O . ILE A 1 398 ? 3.151 -8.932 -35.472 1.00 68.44 398 ILE A O 1
ATOM 3257 N N . PHE A 1 399 ? 3.642 -6.794 -35.095 1.00 74.50 399 PHE A N 1
ATOM 3258 C CA . PHE A 1 399 ? 2.266 -6.445 -34.731 1.00 74.50 399 PHE A CA 1
ATOM 3259 C C . PHE A 1 399 ? 1.263 -6.838 -35.827 1.00 74.50 399 PHE A C 1
ATOM 3261 O O . PHE A 1 399 ? 0.300 -7.554 -35.554 1.00 74.50 399 PHE A O 1
ATOM 3268 N N . TYR A 1 400 ? 1.513 -6.430 -37.073 1.00 77.44 400 TYR A N 1
ATOM 3269 C CA . TYR A 1 400 ? 0.652 -6.757 -38.209 1.00 77.44 400 TYR A CA 1
ATOM 3270 C C . TYR A 1 400 ? 0.703 -8.244 -38.590 1.00 77.44 400 TYR A C 1
ATOM 3272 O O . TYR A 1 400 ? -0.277 -8.768 -39.108 1.00 77.44 400 TYR A O 1
ATOM 3280 N N . GLU A 1 401 ? 1.777 -8.973 -38.273 1.00 78.06 401 GLU A N 1
ATOM 3281 C CA . GLU A 1 401 ? 1.809 -10.432 -38.439 1.00 78.06 401 GLU A CA 1
ATOM 3282 C C . GLU A 1 401 ? 0.780 -11.149 -37.542 1.00 78.06 401 GLU A C 1
ATOM 3284 O O . GLU A 1 401 ? 0.238 -12.197 -37.923 1.00 78.06 401 GLU A O 1
ATOM 3289 N N . TYR A 1 402 ? 0.515 -10.604 -36.351 1.00 74.12 402 TYR A N 1
ATOM 3290 C CA . TYR A 1 402 ? -0.356 -11.219 -35.347 1.00 74.12 402 TYR A CA 1
ATOM 3291 C C . TYR A 1 402 ? -1.724 -10.537 -35.196 1.00 74.12 402 TYR A C 1
ATOM 3293 O O . TYR A 1 402 ? -2.598 -11.121 -34.552 1.00 74.12 402 TYR A O 1
ATOM 3301 N N . ILE A 1 403 ? -1.958 -9.367 -35.807 1.00 81.12 403 ILE A N 1
ATOM 3302 C CA . ILE A 1 403 ? -3.197 -8.586 -35.629 1.00 81.12 403 ILE A CA 1
ATOM 3303 C C . ILE A 1 403 ? -4.465 -9.351 -36.014 1.00 81.12 403 ILE A C 1
ATOM 3305 O O . ILE A 1 403 ? -5.501 -9.128 -35.411 1.00 81.12 403 ILE A O 1
ATOM 3309 N N . ASP A 1 404 ? -4.400 -10.292 -36.956 1.00 78.38 404 ASP A N 1
ATOM 3310 C CA . ASP A 1 404 ? -5.543 -11.144 -37.319 1.00 78.38 404 ASP A CA 1
ATOM 3311 C C . ASP A 1 404 ? -5.503 -12.536 -36.654 1.00 78.38 404 ASP A C 1
ATOM 3313 O O . ASP A 1 404 ? -6.404 -13.349 -36.857 1.00 78.38 404 ASP A O 1
ATOM 3317 N N . LYS A 1 405 ? -4.464 -12.834 -35.860 1.00 78.88 405 LYS A N 1
ATOM 3318 C CA . LYS A 1 405 ? -4.236 -14.144 -35.216 1.00 78.88 405 LYS A CA 1
ATOM 3319 C C . LYS A 1 405 ? -4.495 -14.140 -33.708 1.00 78.88 405 LYS A C 1
ATOM 3321 O O . LYS A 1 405 ? -4.774 -15.195 -33.145 1.00 78.88 405 LYS A O 1
ATOM 3326 N N . ALA A 1 406 ? -4.371 -12.989 -33.057 1.00 78.31 406 ALA A N 1
ATOM 3327 C CA . ALA A 1 406 ? -4.520 -12.828 -31.614 1.00 78.31 406 ALA A CA 1
ATOM 3328 C C . ALA A 1 406 ? -5.604 -11.799 -31.291 1.00 78.31 406 ALA A C 1
ATOM 3330 O O . ALA A 1 406 ? -6.021 -11.037 -32.157 1.00 78.31 406 ALA A O 1
ATOM 3331 N N . VAL A 1 407 ? -6.073 -11.757 -30.047 1.00 81.81 407 VAL A N 1
ATOM 3332 C CA . VAL A 1 407 ? -7.029 -10.726 -29.627 1.00 81.81 407 VAL A CA 1
ATOM 3333 C C . VAL A 1 407 ? -6.305 -9.388 -29.463 1.00 81.81 407 VAL A C 1
ATOM 3335 O O . VAL A 1 407 ? -5.294 -9.305 -28.762 1.00 81.81 407 VAL A O 1
ATOM 3338 N N . TYR A 1 408 ? -6.845 -8.339 -30.089 1.00 85.50 408 TYR A N 1
ATOM 3339 C CA . TYR A 1 408 ? -6.399 -6.962 -29.903 1.00 85.50 408 TYR A CA 1
ATOM 3340 C C . TYR A 1 408 ? -7.566 -6.107 -29.412 1.00 85.50 408 TYR A C 1
ATOM 3342 O O . TYR A 1 408 ? -8.591 -5.971 -30.083 1.00 85.50 408 TYR A O 1
ATOM 3350 N N . CYS A 1 409 ? -7.401 -5.522 -28.230 1.00 85.88 409 CYS A N 1
ATOM 3351 C CA . CYS A 1 409 ? -8.303 -4.521 -27.685 1.00 85.88 409 CYS A CA 1
ATOM 3352 C C . CYS A 1 409 ? -7.488 -3.488 -26.900 1.00 85.88 409 CYS A C 1
ATOM 3354 O O . CYS A 1 409 ? -6.755 -3.820 -25.968 1.00 85.88 409 CYS A O 1
ATOM 3356 N N . ASP A 1 410 ? -7.616 -2.228 -27.286 1.00 86.31 410 ASP A N 1
ATOM 3357 C CA . ASP A 1 410 ? -6.867 -1.116 -26.731 1.00 86.31 410 ASP A CA 1
ATOM 3358 C C . ASP A 1 410 ? -7.831 0.001 -26.319 1.00 86.31 410 ASP A C 1
ATOM 3360 O O . ASP A 1 410 ? -8.536 0.608 -27.132 1.00 86.31 410 ASP A O 1
ATOM 3364 N N . PHE A 1 411 ? -7.867 0.215 -25.004 1.00 88.44 411 PHE A N 1
ATOM 3365 C CA . PHE A 1 411 ? -8.701 1.190 -24.308 1.00 88.44 411 PHE A CA 1
ATOM 3366 C C . PHE A 1 411 ? -7.893 2.439 -23.911 1.00 88.44 411 PHE A C 1
ATOM 3368 O O . PHE A 1 411 ? -8.449 3.340 -23.280 1.00 88.44 411 PHE A O 1
ATOM 3375 N N . GLN A 1 412 ? -6.604 2.522 -24.272 1.00 82.44 412 GLN A N 1
ATOM 3376 C CA . GLN A 1 412 ? -5.693 3.576 -23.817 1.00 82.44 412 GLN A CA 1
ATOM 3377 C C . GLN A 1 412 ? -6.198 4.966 -24.204 1.00 82.44 412 GLN A C 1
ATOM 3379 O O . GLN A 1 412 ? -6.235 5.857 -23.367 1.00 82.44 412 GLN A O 1
ATOM 3384 N N . THR A 1 413 ? -6.709 5.132 -25.430 1.00 83.25 413 THR A N 1
ATOM 3385 C CA . THR A 1 413 ? -7.282 6.415 -25.879 1.00 83.25 413 THR A CA 1
ATOM 3386 C C . THR A 1 413 ? -8.413 6.896 -24.965 1.00 83.25 413 THR A C 1
ATOM 3388 O O . THR A 1 413 ? -8.509 8.083 -24.674 1.00 83.25 413 THR A O 1
ATOM 3391 N N . TYR A 1 414 ? -9.276 5.994 -24.491 1.00 82.81 414 TYR A N 1
ATOM 3392 C CA . TYR A 1 414 ? -10.321 6.357 -23.536 1.00 82.81 414 TYR A CA 1
ATOM 3393 C C . TYR A 1 414 ? -9.735 6.698 -22.161 1.00 82.81 414 TYR A C 1
ATOM 3395 O O . TYR A 1 414 ? -10.142 7.690 -21.557 1.00 82.81 414 TYR A O 1
ATOM 3403 N N . PHE A 1 415 ? -8.782 5.898 -21.678 1.00 77.38 415 PHE A N 1
ATOM 3404 C CA . PHE A 1 415 ? -8.138 6.118 -20.385 1.00 77.38 415 PHE A CA 1
ATOM 3405 C C . PHE A 1 415 ? -7.434 7.478 -20.324 1.00 77.38 415 PHE A C 1
ATOM 3407 O O . PHE A 1 415 ? -7.706 8.256 -19.411 1.00 77.38 415 PHE A O 1
ATOM 3414 N N . ASP A 1 416 ? -6.625 7.795 -21.335 1.00 80.31 416 ASP A N 1
ATOM 3415 C CA . ASP A 1 416 ? -5.902 9.064 -21.443 1.00 80.31 416 ASP A CA 1
ATOM 3416 C C . ASP A 1 416 ? -6.867 10.253 -21.463 1.00 80.31 416 ASP A C 1
ATOM 3418 O O . ASP A 1 416 ? -6.632 11.241 -20.778 1.00 80.31 416 ASP A O 1
ATOM 3422 N N . ASN A 1 417 ? -7.999 10.151 -22.174 1.00 82.00 417 ASN A N 1
ATOM 3423 C CA . ASN A 1 417 ? -9.019 11.207 -22.161 1.00 82.00 417 ASN A CA 1
ATOM 3424 C C . ASN A 1 417 ? -9.605 11.438 -20.766 1.00 82.00 417 ASN A C 1
ATOM 3426 O O . ASN A 1 417 ? -9.786 12.583 -20.356 1.00 82.00 417 ASN A O 1
ATOM 3430 N N . VAL A 1 418 ? -9.938 10.363 -20.043 1.00 78.00 418 VAL A N 1
ATOM 3431 C CA . VAL A 1 418 ? -10.488 10.467 -18.683 1.00 78.00 418 VAL A CA 1
ATOM 3432 C C . VAL A 1 418 ? -9.459 11.060 -17.725 1.00 78.00 418 VAL A C 1
ATOM 3434 O O . VAL A 1 418 ? -9.842 11.824 -16.840 1.00 78.00 418 VAL A O 1
ATOM 3437 N N . ASP A 1 419 ? -8.182 10.717 -17.887 1.00 75.88 419 ASP A N 1
ATOM 3438 C CA . ASP A 1 419 ? -7.109 11.219 -17.032 1.00 75.88 419 ASP A CA 1
ATOM 3439 C C . ASP A 1 419 ? -6.768 12.683 -17.338 1.00 75.88 419 ASP A C 1
ATOM 3441 O O . ASP A 1 419 ? -6.718 13.499 -16.421 1.00 75.88 419 ASP A O 1
ATOM 3445 N N . MET A 1 420 ? -6.675 13.061 -18.617 1.00 76.38 420 MET A N 1
ATOM 3446 C CA . MET A 1 420 ? -6.486 14.452 -19.047 1.00 76.38 420 MET A CA 1
ATOM 3447 C C . MET A 1 420 ? -7.593 15.375 -18.521 1.00 76.38 420 MET A C 1
ATOM 3449 O O . MET A 1 420 ? -7.313 16.477 -18.060 1.00 76.38 420 MET A O 1
ATOM 3453 N N . LEU A 1 421 ? -8.847 14.913 -18.497 1.00 73.88 421 LEU A N 1
ATOM 3454 C CA . LEU A 1 421 ? -9.978 15.676 -17.951 1.00 73.88 421 LEU A CA 1
ATOM 3455 C C . LEU A 1 421 ? -9.910 15.928 -16.431 1.00 73.88 421 LEU A C 1
ATOM 3457 O O . LEU A 1 421 ? -10.770 16.634 -15.903 1.00 73.88 421 LEU A O 1
ATOM 3461 N N . ARG A 1 422 ? -8.936 15.355 -15.710 1.00 70.75 422 ARG A N 1
ATOM 3462 C CA . ARG A 1 422 ? -8.709 15.627 -14.279 1.00 70.75 422 ARG A CA 1
ATOM 3463 C C . ARG A 1 422 ? -7.868 16.874 -14.026 1.00 70.75 422 ARG A C 1
ATOM 3465 O O . ARG A 1 422 ? -7.818 17.321 -12.883 1.00 70.75 422 ARG A O 1
ATOM 3472 N N . TYR A 1 423 ? -7.211 17.406 -15.052 1.00 73.19 423 TYR A N 1
ATOM 3473 C CA . TYR A 1 423 ? -6.374 18.595 -14.952 1.00 73.19 423 TYR A CA 1
ATOM 3474 C C . TYR A 1 423 ? -7.178 19.841 -15.342 1.00 73.19 423 TYR A C 1
ATOM 3476 O O . TYR A 1 423 ? -7.830 19.862 -16.386 1.00 73.19 423 TYR A O 1
ATOM 3484 N N . ASP A 1 424 ? -7.120 20.883 -14.508 1.00 66.25 424 ASP A N 1
ATOM 3485 C CA . ASP A 1 424 ? -7.953 22.091 -14.646 1.00 66.25 424 ASP A CA 1
ATOM 3486 C C . ASP A 1 424 ? -7.674 22.902 -15.933 1.00 66.25 424 ASP A C 1
ATOM 3488 O O . ASP A 1 424 ? -8.540 23.651 -16.385 1.00 66.25 424 ASP A O 1
ATOM 3492 N N . ASP A 1 425 ? -6.502 22.718 -16.553 1.00 75.06 425 ASP A N 1
ATOM 3493 C CA . ASP A 1 425 ? -6.026 23.507 -17.700 1.00 75.06 425 ASP A CA 1
ATOM 3494 C C . ASP A 1 425 ? -6.221 22.824 -19.070 1.00 75.06 425 ASP A C 1
ATOM 3496 O O . ASP A 1 425 ? -5.801 23.360 -20.098 1.00 75.06 425 ASP A O 1
ATOM 3500 N N . VAL A 1 426 ? -6.844 21.643 -19.121 1.00 71.25 426 VAL A N 1
ATOM 3501 C CA . VAL A 1 426 ? -7.015 20.902 -20.382 1.00 71.25 426 VAL A CA 1
ATOM 3502 C C . VAL A 1 426 ? -8.215 21.430 -21.167 1.00 71.25 426 VAL A C 1
ATOM 3504 O O . VAL A 1 426 ? -9.347 21.463 -20.672 1.00 71.25 426 VAL A O 1
ATOM 3507 N N . SER A 1 427 ? -7.993 21.808 -22.431 1.00 73.62 427 SER A N 1
ATOM 3508 C CA . SER A 1 427 ? -9.092 22.192 -23.315 1.00 73.62 427 SER A CA 1
ATOM 3509 C C . SER A 1 427 ? -9.959 20.977 -23.636 1.00 73.62 427 SER A C 1
ATOM 3511 O O . SER A 1 427 ? -9.468 19.889 -23.940 1.00 73.62 427 SER A O 1
ATOM 3513 N N . LYS A 1 428 ? -11.282 21.169 -23.678 1.00 67.88 428 LYS A N 1
ATOM 3514 C CA . LYS A 1 428 ? -12.200 20.141 -24.202 1.00 67.88 428 LYS A CA 1
ATOM 3515 C C . LYS A 1 428 ? -11.900 19.790 -25.665 1.00 67.88 428 LYS A C 1
ATOM 3517 O O . LYS A 1 428 ? -12.250 18.701 -26.113 1.00 67.88 428 LYS A O 1
ATOM 3522 N N . ASP A 1 429 ? -11.209 20.679 -26.376 1.00 72.62 429 ASP A N 1
ATOM 3523 C CA . ASP A 1 429 ? -10.748 20.461 -27.743 1.00 72.62 429 ASP A CA 1
ATOM 3524 C C . ASP A 1 429 ? -9.506 19.561 -27.830 1.00 72.62 429 ASP A C 1
ATOM 3526 O O . ASP A 1 429 ? -9.168 19.139 -28.934 1.00 72.62 429 ASP A O 1
ATOM 3530 N N . ASP A 1 430 ? -8.889 19.165 -26.714 1.00 73.62 430 ASP A N 1
ATOM 3531 C CA . ASP A 1 430 ? -7.728 18.261 -26.699 1.00 73.62 430 ASP A CA 1
ATOM 3532 C C . ASP A 1 430 ? -8.124 16.789 -26.489 1.00 73.62 430 ASP A C 1
ATOM 3534 O O . ASP A 1 430 ? -7.386 15.882 -26.867 1.00 73.62 430 ASP A O 1
ATOM 3538 N N . VAL A 1 431 ? -9.340 16.527 -25.995 1.00 81.88 431 VAL A N 1
ATOM 3539 C CA . VAL A 1 431 ? -9.830 15.171 -25.678 1.00 81.88 431 VAL A CA 1
ATOM 3540 C C . VAL A 1 431 ? -10.853 14.655 -26.689 1.00 81.88 431 VAL A C 1
ATOM 3542 O O . VAL A 1 431 ? -11.536 15.430 -27.365 1.00 81.88 431 VAL A O 1
ATOM 3545 N N . TYR A 1 432 ? -10.983 13.336 -26.831 1.00 84.50 432 TYR A N 1
ATOM 3546 C CA . TYR A 1 432 ? -12.010 12.768 -27.707 1.00 84.50 432 TYR A CA 1
ATOM 3547 C C . TYR A 1 432 ? -13.403 12.891 -27.052 1.00 84.50 432 TYR A C 1
ATOM 3549 O O . TYR A 1 432 ? -13.562 12.517 -25.889 1.00 84.50 432 TYR A O 1
ATOM 3557 N N . PRO A 1 433 ? -14.424 13.387 -27.776 1.00 84.38 433 PRO A N 1
ATOM 3558 C CA . PRO A 1 433 ? -15.744 13.693 -27.203 1.00 84.38 433 PRO A CA 1
ATOM 3559 C C . PRO A 1 433 ? -16.594 12.462 -26.832 1.00 84.38 433 PRO A C 1
ATOM 3561 O O . PRO A 1 433 ? -17.504 12.556 -26.011 1.00 84.38 433 PRO A O 1
ATOM 3564 N N . TYR A 1 434 ? -16.304 11.314 -27.435 1.00 89.75 434 TYR A N 1
ATOM 3565 C CA . TYR A 1 434 ? -17.016 10.038 -27.317 1.00 89.75 434 TYR A CA 1
ATOM 3566 C C . TYR A 1 434 ? -16.047 8.893 -26.972 1.00 89.75 434 TYR A C 1
ATOM 3568 O O . TYR A 1 434 ? -14.897 8.902 -27.436 1.00 89.75 434 TYR A O 1
ATOM 3576 N N . PRO A 1 435 ? -16.495 7.881 -26.207 1.00 90.25 435 PRO A N 1
ATOM 3577 C CA . PRO A 1 435 ? -15.676 6.723 -25.868 1.00 90.25 435 PRO A CA 1
ATOM 3578 C C . PRO A 1 435 ? -15.320 5.909 -27.117 1.00 90.25 435 PRO A C 1
ATOM 3580 O O . PRO A 1 435 ? -16.164 5.664 -27.979 1.00 90.25 435 PRO A O 1
ATOM 3583 N N . MET A 1 436 ? -14.068 5.462 -27.197 1.00 91.12 436 MET A N 1
ATOM 3584 C CA . MET A 1 436 ? -13.539 4.697 -28.324 1.00 91.12 436 MET A CA 1
ATOM 3585 C C . MET A 1 436 ? -12.664 3.558 -27.829 1.00 91.12 436 MET A C 1
ATOM 3587 O O . MET A 1 436 ? -11.876 3.739 -26.899 1.00 91.12 436 MET A O 1
ATOM 3591 N N . ILE A 1 437 ? -12.763 2.424 -28.515 1.00 92.12 437 ILE A N 1
ATOM 3592 C CA . ILE A 1 437 ? -11.800 1.331 -28.407 1.00 92.12 437 ILE A CA 1
ATOM 3593 C C . ILE A 1 437 ? -11.191 1.036 -29.771 1.00 92.12 437 ILE A C 1
ATOM 3595 O O . ILE A 1 437 ? -11.881 1.059 -30.795 1.00 92.12 437 ILE A O 1
ATOM 3599 N N . ARG A 1 438 ? -9.891 0.752 -29.784 1.00 91.06 438 ARG A N 1
ATOM 3600 C CA . ARG A 1 438 ? -9.204 0.193 -30.952 1.00 91.06 438 ARG A CA 1
ATOM 3601 C C . ARG A 1 438 ? -9.166 -1.312 -30.797 1.00 91.06 438 ARG A C 1
ATOM 3603 O O . ARG A 1 438 ? -8.867 -1.816 -29.719 1.00 91.06 438 ARG A O 1
ATOM 3610 N N . THR A 1 439 ? -9.529 -2.038 -31.837 1.00 91.44 439 THR A N 1
ATOM 3611 C CA . THR A 1 439 ? -9.702 -3.481 -31.739 1.00 91.44 439 THR A CA 1
ATOM 3612 C C . THR A 1 439 ? -9.551 -4.166 -33.089 1.00 91.44 439 THR A C 1
ATOM 3614 O O . THR A 1 439 ? -9.300 -3.509 -34.091 1.00 91.44 439 THR A O 1
ATOM 3617 N N . ASN A 1 440 ? -9.675 -5.487 -33.131 1.00 89.94 440 ASN A N 1
ATOM 3618 C CA . ASN A 1 440 ? -9.629 -6.290 -34.341 1.00 89.94 440 ASN A CA 1
ATOM 3619 C C . ASN A 1 440 ? -10.862 -7.196 -34.458 1.00 89.94 440 ASN A C 1
ATOM 3621 O O . ASN A 1 440 ? -11.694 -7.295 -33.556 1.00 89.94 440 ASN A O 1
ATOM 3625 N N . ALA A 1 441 ? -10.976 -7.908 -35.577 1.00 89.31 441 ALA A N 1
ATOM 3626 C CA . ALA A 1 441 ? -12.088 -8.834 -35.773 1.00 89.31 441 ALA A CA 1
ATOM 3627 C C . ALA A 1 441 ? -12.078 -10.025 -34.812 1.00 89.31 441 ALA A C 1
ATOM 3629 O O . ALA A 1 441 ? -13.146 -10.530 -34.480 1.00 89.31 441 ALA A O 1
ATOM 3630 N N . VAL A 1 442 ? -10.899 -10.459 -34.352 1.00 87.19 442 VAL A N 1
ATOM 3631 C CA . VAL A 1 442 ? -10.775 -11.586 -33.417 1.00 87.19 442 VAL A CA 1
ATOM 3632 C C . VAL A 1 442 ? -11.490 -11.270 -32.102 1.00 87.19 442 VAL A C 1
ATOM 3634 O O . VAL A 1 442 ? -12.260 -12.094 -31.622 1.00 87.19 442 VAL A O 1
ATOM 3637 N N . TYR A 1 443 ? -11.309 -10.061 -31.564 1.00 88.69 443 TYR A N 1
ATOM 3638 C CA . TYR A 1 443 ? -12.016 -9.587 -30.371 1.00 88.69 443 TYR A CA 1
ATOM 3639 C C . TYR A 1 443 ? -13.532 -9.456 -30.587 1.00 88.69 443 TYR A C 1
ATOM 3641 O O . TYR A 1 443 ? -14.336 -9.780 -29.717 1.00 88.69 443 TYR A O 1
ATOM 3649 N N . LEU A 1 444 ? -13.942 -8.995 -31.769 1.00 91.00 444 LEU A N 1
ATOM 3650 C CA . LEU A 1 444 ? -15.347 -8.720 -32.079 1.00 91.00 444 LEU A CA 1
ATOM 3651 C C . LEU A 1 444 ? -16.153 -9.952 -32.515 1.00 91.00 444 LEU A C 1
ATOM 3653 O O . LEU A 1 444 ? -17.366 -9.840 -32.685 1.00 91.00 444 LEU A O 1
ATOM 3657 N N . LYS A 1 445 ? -15.520 -11.116 -32.689 1.00 85.69 445 LYS A N 1
ATOM 3658 C CA . LYS A 1 445 ? -16.124 -12.312 -33.300 1.00 85.69 445 LYS A CA 1
ATOM 3659 C C . LYS A 1 445 ? -17.450 -12.740 -32.661 1.00 85.69 445 LYS A C 1
ATOM 3661 O O . LYS A 1 445 ? -18.395 -13.084 -33.374 1.00 85.69 445 LYS A O 1
ATOM 3666 N N . ASP A 1 446 ? -17.525 -12.676 -31.335 1.00 84.06 446 ASP A N 1
ATOM 3667 C CA . ASP A 1 446 ? -18.692 -13.122 -30.566 1.00 84.06 446 ASP A CA 1
ATOM 3668 C C . ASP A 1 446 ? -19.674 -11.984 -30.224 1.00 84.06 446 ASP A C 1
ATOM 3670 O O . ASP A 1 446 ? -20.707 -12.215 -29.594 1.00 84.06 446 ASP A O 1
ATOM 3674 N N . HIS A 1 447 ? -19.409 -10.758 -30.687 1.00 90.12 447 HIS A N 1
ATOM 3675 C CA . HIS A 1 447 ? -20.277 -9.605 -30.449 1.00 90.12 447 HIS A CA 1
ATOM 3676 C C . HIS A 1 447 ? -21.412 -9.531 -31.493 1.00 90.12 447 HIS A C 1
ATOM 3678 O O . HIS A 1 447 ? -21.193 -9.656 -32.702 1.00 90.12 447 HIS A O 1
ATOM 3684 N N . ASP A 1 448 ? -22.657 -9.302 -31.047 1.00 91.56 448 ASP A N 1
ATOM 3685 C CA . ASP A 1 448 ? -23.819 -9.121 -31.940 1.00 91.56 448 ASP A CA 1
ATOM 3686 C C . ASP A 1 448 ? -23.926 -7.669 -32.427 1.00 91.56 448 ASP A C 1
ATOM 3688 O O . ASP A 1 448 ? -24.764 -6.890 -31.972 1.00 91.56 448 ASP A O 1
ATOM 3692 N N . ILE A 1 449 ? -23.044 -7.292 -33.352 1.00 95.00 449 ILE A N 1
ATOM 3693 C CA . ILE A 1 449 ? -23.014 -5.947 -33.932 1.00 95.00 449 ILE A CA 1
ATOM 3694 C C . ILE A 1 449 ? -23.977 -5.874 -35.118 1.00 95.00 449 ILE A C 1
ATOM 3696 O O . ILE A 1 449 ? -23.896 -6.671 -36.058 1.00 95.00 449 ILE A O 1
ATOM 3700 N N . ARG A 1 450 ? -24.881 -4.889 -35.093 1.00 96.12 450 ARG A N 1
ATOM 3701 C CA . ARG A 1 450 ? -25.926 -4.704 -36.108 1.00 96.12 450 ARG A CA 1
ATOM 3702 C C . ARG A 1 450 ? -25.915 -3.301 -36.694 1.00 96.12 450 ARG A C 1
ATOM 3704 O O . ARG A 1 450 ? -25.685 -2.333 -35.972 1.00 96.12 450 ARG A O 1
ATOM 3711 N N . ASP A 1 451 ? -26.218 -3.198 -37.981 1.00 94.88 451 ASP A N 1
ATOM 3712 C CA . ASP A 1 451 ? -26.456 -1.916 -38.647 1.00 94.88 451 ASP A CA 1
ATOM 3713 C C . ASP A 1 451 ? -27.754 -1.240 -38.143 1.00 94.88 451 ASP A C 1
ATOM 3715 O O . ASP A 1 451 ? -28.516 -1.797 -37.340 1.00 94.88 451 ASP A O 1
ATOM 3719 N N . LEU A 1 452 ? -28.020 -0.020 -38.619 1.00 94.62 452 LEU A N 1
ATOM 3720 C CA . LEU A 1 452 ? -29.232 0.736 -38.267 1.00 94.62 452 LEU A CA 1
ATOM 3721 C C . LEU A 1 452 ? -30.535 0.048 -38.720 1.00 94.62 452 LEU A C 1
ATOM 3723 O O . LEU A 1 452 ? -31.579 0.228 -38.086 1.00 94.62 452 LEU A O 1
ATOM 3727 N N . ASP A 1 453 ? -30.475 -0.813 -39.733 1.00 94.88 453 ASP A N 1
ATOM 3728 C CA . ASP A 1 453 ? -31.618 -1.590 -40.218 1.00 94.88 453 ASP A CA 1
ATOM 3729 C C . ASP A 1 453 ? -31.833 -2.883 -39.399 1.00 94.88 453 ASP A C 1
ATOM 3731 O O . ASP A 1 453 ? -32.908 -3.480 -39.420 1.00 94.88 453 ASP A O 1
ATOM 3735 N N . GLY A 1 454 ? -30.869 -3.266 -38.555 1.00 91.12 454 GLY A N 1
ATOM 3736 C CA . GLY A 1 454 ? -30.905 -4.446 -37.689 1.00 91.12 454 GLY A CA 1
ATOM 3737 C C . GLY A 1 454 ? -30.261 -5.704 -38.276 1.00 91.12 454 GLY A C 1
ATOM 3738 O O . GLY A 1 454 ? -30.351 -6.765 -37.639 1.00 91.12 454 GLY A O 1
ATOM 3739 N N . ASN A 1 455 ? -29.606 -5.607 -39.434 1.00 95.19 455 ASN A N 1
ATOM 3740 C CA . ASN A 1 455 ? -28.847 -6.707 -40.019 1.00 95.19 455 ASN A CA 1
ATOM 3741 C C . ASN A 1 455 ? -27.521 -6.878 -39.277 1.00 95.19 455 ASN A C 1
ATOM 3743 O O . ASN A 1 455 ? -26.861 -5.902 -38.920 1.00 95.19 455 ASN A O 1
ATOM 3747 N N . LYS A 1 456 ? -27.119 -8.133 -39.051 1.00 93.25 456 LYS A N 1
ATOM 3748 C CA . LYS A 1 456 ? -25.833 -8.441 -38.421 1.00 93.25 456 LYS A CA 1
ATOM 3749 C C . LYS A 1 456 ? -24.692 -8.077 -39.372 1.00 93.25 456 LYS A C 1
ATOM 3751 O O . LYS A 1 456 ? -24.689 -8.514 -40.524 1.00 93.25 456 LYS A O 1
ATOM 3756 N N . ILE A 1 457 ? -23.726 -7.313 -38.874 1.00 92.75 457 ILE A N 1
ATOM 3757 C CA . ILE A 1 457 ? -22.519 -6.963 -39.620 1.00 92.75 457 ILE A CA 1
ATOM 3758 C C . ILE A 1 457 ? -21.540 -8.131 -39.536 1.00 92.75 457 ILE A C 1
ATOM 3760 O O . ILE A 1 457 ? -21.217 -8.628 -38.459 1.00 92.75 457 ILE A O 1
ATOM 3764 N N . ASP A 1 458 ? -21.069 -8.569 -40.698 1.00 90.44 458 ASP A N 1
ATOM 3765 C CA . ASP A 1 458 ? -20.056 -9.611 -40.814 1.00 90.44 458 ASP A CA 1
ATOM 3766 C C . ASP A 1 458 ? -18.659 -8.992 -40.677 1.00 90.44 458 ASP A C 1
ATOM 3768 O O . ASP A 1 458 ? -18.065 -8.524 -41.652 1.00 90.44 458 ASP A O 1
ATOM 3772 N N . ILE A 1 459 ? -18.160 -8.947 -39.440 1.00 89.56 459 ILE A N 1
ATOM 3773 C CA . ILE A 1 459 ? -16.887 -8.304 -39.093 1.00 89.56 459 ILE A CA 1
ATOM 3774 C C . ILE A 1 459 ? -15.703 -8.956 -39.828 1.00 89.56 459 ILE A C 1
ATOM 3776 O O . ILE A 1 459 ? -14.755 -8.266 -40.206 1.00 89.56 459 ILE A O 1
ATOM 3780 N N . GLU A 1 460 ? -15.765 -10.262 -40.112 1.00 85.62 460 GLU A N 1
ATOM 3781 C CA . GLU A 1 460 ? -14.705 -10.982 -40.832 1.00 85.62 460 GLU A CA 1
ATOM 3782 C C . GLU A 1 460 ? -14.547 -10.501 -42.285 1.00 85.62 460 GLU A C 1
ATOM 3784 O O . GLU A 1 460 ? -13.461 -10.611 -42.854 1.00 85.62 460 GLU A O 1
ATOM 3789 N N . LYS A 1 461 ? -15.591 -9.908 -42.883 1.00 87.44 461 LYS A N 1
ATOM 3790 C CA . LYS A 1 461 ? -15.541 -9.358 -44.250 1.00 87.44 461 LYS A CA 1
ATOM 3791 C C . LYS A 1 461 ? -14.940 -7.957 -44.347 1.00 87.44 461 LYS A C 1
ATOM 3793 O O . LYS A 1 461 ? -14.644 -7.519 -45.459 1.00 87.44 461 LYS A O 1
ATOM 3798 N N . ILE A 1 462 ? -14.761 -7.257 -43.229 1.00 87.44 462 ILE A N 1
ATOM 3799 C CA . ILE A 1 462 ? -14.149 -5.924 -43.196 1.00 87.44 462 ILE A CA 1
ATOM 3800 C C . ILE A 1 462 ? -12.638 -6.084 -43.386 1.00 87.44 462 ILE A C 1
ATOM 3802 O O . ILE A 1 462 ? -11.978 -6.638 -42.509 1.00 87.44 462 ILE A O 1
ATOM 3806 N N . LYS A 1 463 ? -12.099 -5.632 -44.525 1.00 83.69 463 LYS A N 1
ATOM 3807 C CA . LYS A 1 463 ? -10.688 -5.838 -44.914 1.00 83.69 463 LYS A CA 1
ATOM 3808 C C . LYS A 1 463 ? -9.771 -4.643 -44.667 1.00 83.69 463 LYS A C 1
ATOM 3810 O O . LYS A 1 463 ? -8.563 -4.810 -44.715 1.00 83.69 463 LYS A O 1
ATOM 3815 N N . GLU A 1 464 ? -10.339 -3.469 -44.441 1.00 88.00 464 GLU A N 1
ATOM 3816 C CA . GLU A 1 464 ? -9.613 -2.219 -44.218 1.00 88.00 464 GLU A CA 1
ATOM 3817 C C . GLU A 1 464 ? -9.967 -1.634 -42.850 1.00 88.00 464 GLU A C 1
ATOM 3819 O O . GLU A 1 464 ? -10.993 -2.002 -42.264 1.00 88.00 464 GLU A O 1
ATOM 3824 N N . ASP A 1 465 ? -9.125 -0.729 -42.349 1.00 90.31 465 ASP A N 1
ATOM 3825 C CA . ASP A 1 465 ? -9.386 -0.010 -41.103 1.00 90.31 465 ASP A CA 1
ATOM 3826 C C . ASP A 1 465 ? -10.759 0.664 -41.173 1.00 90.31 465 ASP A C 1
ATOM 3828 O O . ASP A 1 465 ? -11.010 1.459 -42.073 1.00 90.31 465 ASP A O 1
ATOM 3832 N N . THR A 1 466 ? -11.667 0.333 -40.255 1.00 93.69 466 THR A N 1
ATOM 3833 C CA . THR A 1 466 ? -13.075 0.762 -40.323 1.00 93.69 466 THR A CA 1
ATOM 3834 C C . THR A 1 466 ? -13.563 1.234 -38.965 1.00 93.69 466 THR A C 1
ATOM 3836 O O . THR A 1 466 ? -13.285 0.610 -37.940 1.00 93.69 466 THR A O 1
ATOM 3839 N N . ILE A 1 467 ? -14.347 2.311 -38.954 1.00 95.00 467 ILE A N 1
ATOM 3840 C CA . ILE A 1 467 ? -14.920 2.891 -37.741 1.00 95.00 467 ILE A CA 1
ATOM 3841 C C . ILE A 1 467 ? -16.400 2.525 -37.661 1.00 95.00 467 ILE A C 1
ATOM 3843 O O . ILE A 1 467 ? -17.199 2.916 -38.513 1.00 95.00 467 ILE A O 1
ATOM 3847 N N . LEU A 1 468 ? -16.784 1.802 -36.613 1.00 95.94 468 LEU A N 1
ATOM 3848 C CA . LEU A 1 468 ? -18.181 1.538 -36.295 1.00 95.94 468 LEU A CA 1
ATOM 3849 C C . LEU A 1 468 ? -18.670 2.547 -35.257 1.00 95.94 468 LEU A C 1
ATOM 3851 O O . LEU A 1 468 ? -18.142 2.612 -34.145 1.00 95.94 468 LEU A O 1
ATOM 3855 N N . VAL A 1 469 ? -19.681 3.331 -35.624 1.00 96.25 469 VAL A N 1
ATOM 3856 C CA . VAL A 1 469 ? -20.189 4.445 -34.816 1.00 96.25 469 VAL A CA 1
ATOM 3857 C C . VAL A 1 469 ? -21.610 4.138 -34.341 1.00 96.25 469 VAL A C 1
ATOM 3859 O O . VAL A 1 469 ? -22.515 4.028 -35.173 1.00 96.25 469 VAL A O 1
ATOM 3862 N N . PRO A 1 470 ? -21.839 4.017 -33.024 1.00 96.75 470 PRO A N 1
ATOM 3863 C CA . PRO A 1 470 ? -23.175 3.909 -32.455 1.00 96.75 470 PRO A CA 1
ATOM 3864 C C . PRO A 1 470 ? -24.125 5.019 -32.909 1.00 96.75 470 PRO A C 1
ATOM 3866 O O . PRO A 1 470 ? -23.732 6.176 -33.061 1.00 96.75 470 PRO A O 1
ATOM 3869 N N . GLU A 1 471 ? -25.401 4.673 -33.076 1.00 94.50 471 GLU A N 1
ATOM 3870 C CA . GLU A 1 471 ? -26.466 5.580 -33.520 1.00 94.50 471 GLU A CA 1
ATOM 3871 C C . GLU A 1 471 ? -26.520 6.879 -32.701 1.00 94.50 471 GLU A C 1
ATOM 3873 O O . GLU A 1 471 ? -26.729 7.954 -33.263 1.00 94.50 471 GLU A O 1
ATOM 3878 N N . GLU A 1 472 ? -26.253 6.797 -31.394 1.00 93.56 472 GLU A N 1
ATOM 3879 C CA . GLU A 1 472 ? -26.230 7.954 -30.493 1.00 93.56 472 GLU A CA 1
ATOM 3880 C C . GLU A 1 472 ? -25.171 9.010 -30.855 1.00 93.56 472 GLU A C 1
ATOM 3882 O O . GLU A 1 472 ? -25.365 10.189 -30.561 1.00 93.56 472 GLU A O 1
ATOM 3887 N N . PHE A 1 473 ? -24.095 8.623 -31.549 1.00 93.06 473 PHE A N 1
ATOM 3888 C CA . PHE A 1 473 ? -23.006 9.515 -31.963 1.00 93.06 473 PHE A CA 1
ATOM 3889 C C . PHE A 1 473 ? -23.052 9.875 -33.453 1.00 93.06 473 PHE A C 1
ATOM 3891 O O . PHE A 1 473 ? -22.176 10.585 -33.943 1.00 93.06 473 PHE A O 1
ATOM 3898 N N . LYS A 1 474 ? -24.079 9.433 -34.193 1.00 89.00 474 LYS A N 1
ATOM 3899 C CA . LYS A 1 474 ? -24.167 9.589 -35.656 1.00 89.00 474 LYS A CA 1
ATOM 3900 C C . LYS A 1 474 ? -24.053 11.037 -36.146 1.00 89.00 474 LYS A C 1
ATOM 3902 O O . LYS A 1 474 ? -23.488 11.275 -37.209 1.00 89.00 474 LYS A O 1
ATOM 3907 N N . ASN A 1 475 ? -24.595 11.982 -35.378 1.00 87.06 475 ASN A N 1
ATOM 3908 C CA . ASN A 1 475 ? -24.605 13.414 -35.704 1.00 87.06 475 ASN A CA 1
ATOM 3909 C C . ASN A 1 475 ? -23.503 14.206 -34.973 1.00 87.06 475 ASN A C 1
ATOM 3911 O O . ASN A 1 475 ? -23.549 15.435 -34.945 1.00 87.06 475 ASN A O 1
ATOM 3915 N N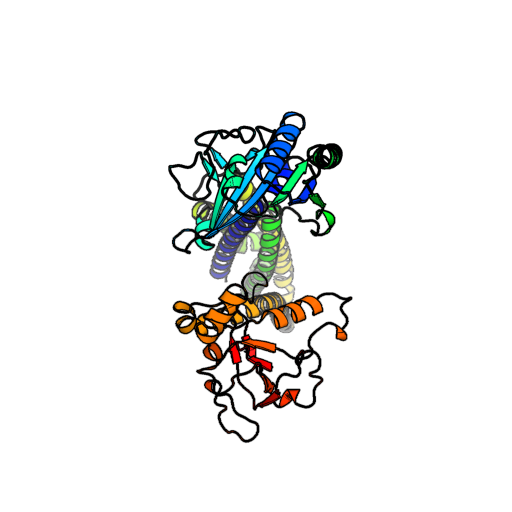 . GLY A 1 476 ? -22.574 13.507 -34.321 1.00 85.44 476 GLY A N 1
ATOM 3916 C CA . GLY A 1 476 ? -21.461 14.092 -33.587 1.00 85.44 476 GLY A CA 1
ATOM 3917 C C . GLY A 1 476 ? -20.276 14.478 -34.471 1.00 85.44 476 GLY A C 1
ATOM 3918 O O . GLY A 1 476 ? -20.213 14.105 -35.642 1.00 85.44 476 GLY A O 1
ATOM 3919 N N . ASP A 1 477 ? -19.310 15.197 -33.896 1.00 86.88 477 ASP A N 1
ATOM 3920 C CA . ASP A 1 477 ? -18.031 15.460 -34.562 1.00 86.88 477 ASP A CA 1
ATOM 3921 C C . ASP A 1 477 ? -17.117 14.228 -34.473 1.00 86.88 477 ASP A C 1
ATOM 3923 O O . ASP A 1 477 ? -16.698 13.816 -33.388 1.00 86.88 477 ASP A O 1
ATOM 3927 N N . LEU A 1 478 ? -16.812 13.643 -35.633 1.00 86.88 478 LEU A N 1
ATOM 3928 C CA . LEU A 1 478 ? -15.975 12.453 -35.762 1.00 86.88 478 LEU A CA 1
ATOM 3929 C C . LEU A 1 478 ? -14.550 12.756 -36.264 1.00 86.88 478 LEU A C 1
ATOM 3931 O O . LEU A 1 478 ? -13.763 11.823 -36.442 1.00 86.88 478 LEU A O 1
ATOM 3935 N N . ALA A 1 479 ? -14.178 14.028 -36.456 1.00 86.12 479 ALA A N 1
ATOM 3936 C CA . ALA A 1 479 ? -12.911 14.417 -37.088 1.00 86.12 479 ALA A CA 1
ATOM 3937 C C . ALA A 1 479 ? -11.667 13.852 -36.379 1.00 86.12 479 ALA A C 1
ATOM 3939 O O . ALA A 1 479 ? -10.675 13.516 -37.021 1.00 86.12 479 ALA A O 1
ATOM 3940 N N . LYS A 1 480 ? -11.721 13.691 -35.051 1.00 85.19 480 LYS A N 1
ATOM 3941 C CA . LYS A 1 480 ? -10.610 13.123 -34.265 1.00 85.19 480 LYS A CA 1
ATOM 3942 C C . LYS A 1 480 ? -10.433 11.614 -34.446 1.00 85.19 480 LYS A C 1
ATOM 3944 O O . LYS A 1 480 ? -9.335 11.098 -34.230 1.00 85.19 480 LYS A O 1
ATOM 3949 N N . TYR A 1 481 ? -11.497 10.910 -34.823 1.00 85.81 481 TYR A N 1
ATOM 3950 C CA . TYR A 1 481 ? -11.524 9.451 -34.945 1.00 85.81 481 TYR A CA 1
ATOM 3951 C C . TYR A 1 481 ? -11.087 8.990 -36.335 1.00 85.81 481 TYR A C 1
ATOM 3953 O O . TYR A 1 481 ? -10.449 7.947 -36.455 1.00 85.81 481 TYR A O 1
ATOM 3961 N N . GLN A 1 482 ? -11.399 9.780 -37.363 1.00 84.75 482 GLN A N 1
ATOM 3962 C CA . GLN A 1 482 ? -11.141 9.469 -38.765 1.00 84.75 482 GLN A CA 1
ATOM 3963 C C . GLN A 1 482 ? -9.871 10.187 -39.251 1.00 84.75 482 GLN A C 1
ATOM 3965 O O . GLN A 1 482 ? -9.925 11.300 -39.773 1.00 84.75 482 GLN A O 1
ATOM 3970 N N . LYS A 1 483 ? -8.701 9.570 -39.044 1.00 79.44 483 LYS A N 1
ATOM 3971 C CA . LYS A 1 483 ? -7.397 10.190 -39.354 1.00 79.44 483 LYS A CA 1
ATOM 3972 C C . LYS A 1 483 ? -6.958 9.987 -40.804 1.00 79.44 483 LYS A C 1
ATOM 3974 O O . LYS A 1 483 ? -6.128 10.751 -41.294 1.00 79.44 483 LYS A O 1
ATOM 3979 N N . ARG A 1 484 ? -7.455 8.946 -41.476 1.00 78.62 484 ARG A N 1
ATOM 3980 C CA . ARG A 1 484 ? -7.016 8.508 -42.814 1.00 78.62 484 ARG A CA 1
ATOM 3981 C C . ARG A 1 484 ? -8.175 8.326 -43.795 1.00 78.62 484 ARG A C 1
ATOM 3983 O O . ARG A 1 484 ? -8.016 7.627 -44.789 1.00 78.62 484 ARG A O 1
ATOM 3990 N N . ASN A 1 485 ? -9.313 8.975 -43.543 1.00 81.06 485 ASN A N 1
ATOM 3991 C CA . ASN A 1 485 ? -10.563 8.773 -44.286 1.00 81.06 485 ASN A CA 1
ATOM 3992 C C . ASN A 1 485 ? -11.058 7.316 -44.233 1.00 81.06 485 ASN A C 1
ATOM 3994 O O . ASN A 1 485 ? -11.595 6.806 -45.215 1.00 81.06 485 ASN A O 1
ATOM 3998 N N . GLU A 1 486 ? -10.891 6.658 -43.084 1.00 88.88 486 GLU A N 1
ATOM 3999 C CA . GLU A 1 486 ? -11.403 5.309 -42.830 1.00 88.88 486 GLU A CA 1
ATOM 4000 C C . GLU A 1 486 ? -12.923 5.242 -43.091 1.00 88.88 486 GLU A C 1
ATOM 4002 O O . GLU A 1 486 ? -13.634 6.194 -42.740 1.00 88.88 486 GLU A O 1
ATOM 4007 N N . PRO A 1 487 ? -13.461 4.158 -43.681 1.00 91.81 487 PRO A N 1
ATOM 4008 C CA . PRO A 1 487 ? -14.899 3.968 -43.807 1.00 91.81 487 PRO A CA 1
ATOM 4009 C C . PRO A 1 487 ? -15.610 4.032 -42.453 1.00 91.81 487 PRO A C 1
ATOM 4011 O O . PRO A 1 487 ? -15.163 3.446 -41.465 1.00 91.81 487 PRO A O 1
ATOM 4014 N N . VAL A 1 488 ? -16.755 4.717 -42.426 1.00 93.19 488 VAL A N 1
ATOM 4015 C CA . VAL A 1 488 ? -17.609 4.840 -41.240 1.00 93.19 488 VAL A CA 1
ATOM 4016 C C . VAL A 1 488 ? -18.901 4.064 -41.466 1.00 93.19 488 VAL A C 1
ATOM 4018 O O . VAL A 1 488 ? -19.618 4.309 -42.438 1.00 93.19 488 VAL A O 1
ATOM 4021 N N . ILE A 1 489 ? -19.221 3.151 -40.552 1.00 94.44 489 ILE A N 1
ATOM 4022 C CA . ILE A 1 489 ? -20.473 2.390 -40.555 1.00 94.44 489 ILE A CA 1
ATOM 4023 C C . ILE A 1 489 ? -21.246 2.728 -39.287 1.00 94.44 489 ILE A C 1
ATOM 4025 O O . ILE A 1 489 ? -20.750 2.556 -38.175 1.00 94.44 489 ILE A O 1
ATOM 4029 N N . TYR A 1 490 ? -22.486 3.184 -39.447 1.00 96.19 490 TYR A N 1
ATOM 4030 C CA . TYR A 1 490 ? -23.356 3.449 -38.308 1.00 96.19 490 TYR A CA 1
ATOM 4031 C C . TYR A 1 490 ? -24.048 2.172 -37.841 1.00 96.19 490 TYR A C 1
ATOM 4033 O O . TYR A 1 490 ? -24.615 1.426 -38.643 1.00 96.19 490 TYR A O 1
ATOM 4041 N N . ILE A 1 491 ? -24.020 1.950 -36.535 1.00 96.75 491 ILE A N 1
ATOM 4042 C CA . ILE A 1 491 ? -24.494 0.724 -35.897 1.00 96.75 491 ILE A CA 1
ATOM 4043 C C . ILE A 1 491 ? -25.503 1.034 -34.797 1.00 96.75 491 ILE A C 1
ATOM 4045 O O . ILE A 1 491 ? -25.516 2.124 -34.226 1.00 96.75 491 ILE A O 1
ATOM 4049 N N . LYS A 1 492 ? -26.360 0.062 -34.486 1.00 95.94 492 LYS A N 1
ATOM 4050 C CA . LYS A 1 492 ? -27.179 0.101 -33.267 1.00 95.94 492 LYS A CA 1
ATOM 4051 C C . LYS A 1 492 ? -26.290 -0.014 -32.032 1.00 95.94 492 LYS A C 1
ATOM 4053 O O . LYS A 1 492 ? -25.086 -0.237 -32.140 1.00 95.94 492 LYS A O 1
ATOM 4058 N N . ASN A 1 493 ? -26.908 0.114 -30.858 1.00 93.38 493 ASN A N 1
ATOM 4059 C CA . ASN A 1 493 ? -26.221 -0.116 -29.595 1.00 93.38 493 ASN A CA 1
ATOM 4060 C C . ASN A 1 493 ? -25.491 -1.471 -29.624 1.00 93.38 493 ASN A C 1
ATOM 4062 O O . ASN A 1 493 ? -26.130 -2.507 -29.819 1.00 93.38 493 ASN A O 1
ATOM 4066 N N . ASN A 1 494 ? -24.166 -1.442 -29.473 1.00 92.56 494 ASN A N 1
ATOM 4067 C CA . ASN A 1 494 ? -23.291 -2.612 -29.589 1.00 92.56 494 ASN A CA 1
ATOM 4068 C C . ASN A 1 494 ? -22.984 -3.278 -28.241 1.00 92.56 494 ASN A C 1
ATOM 4070 O O . ASN A 1 494 ? -22.180 -4.206 -28.177 1.00 92.56 494 ASN A O 1
ATOM 4074 N N . GLY A 1 495 ? -23.667 -2.860 -27.177 1.00 92.12 495 GLY A N 1
ATOM 4075 C CA . GLY A 1 495 ? -23.574 -3.468 -25.862 1.00 92.12 495 GLY A CA 1
ATOM 4076 C C . GLY A 1 495 ? -22.329 -3.031 -25.104 1.00 92.12 495 GLY A C 1
ATOM 4077 O O . GLY A 1 495 ? -21.939 -1.867 -25.141 1.00 92.12 495 GLY A O 1
ATOM 4078 N N . LYS A 1 496 ? -21.749 -3.960 -24.348 1.00 91.06 496 LYS A N 1
ATOM 4079 C CA . LYS A 1 496 ? -20.673 -3.687 -23.399 1.00 91.06 496 LYS A CA 1
ATOM 4080 C C . LYS A 1 496 ? -19.396 -4.396 -23.825 1.00 91.06 496 LYS A C 1
ATOM 4082 O O . LYS A 1 496 ? -19.423 -5.595 -24.079 1.00 91.06 496 LYS A O 1
ATOM 4087 N N . PHE A 1 497 ? -18.292 -3.659 -23.829 1.00 91.06 497 PHE A N 1
ATOM 4088 C CA . PHE A 1 497 ? -16.968 -4.139 -24.215 1.00 91.06 497 PHE A CA 1
ATOM 4089 C C . PHE A 1 497 ? -16.022 -4.106 -23.029 1.00 91.06 497 PHE A C 1
ATOM 4091 O O . PHE A 1 497 ? -16.089 -3.201 -22.196 1.00 91.06 497 PHE A O 1
ATOM 4098 N N . TYR A 1 498 ? -15.122 -5.079 -22.968 1.00 86.25 498 TYR A N 1
ATOM 4099 C CA . TYR A 1 498 ? -14.255 -5.321 -21.822 1.00 86.25 498 TYR A CA 1
ATOM 4100 C C . TYR A 1 498 ? -12.777 -5.189 -22.183 1.00 86.25 498 TYR A C 1
ATOM 4102 O O . TYR A 1 498 ? -12.319 -5.786 -23.156 1.00 86.25 498 TYR A O 1
ATOM 4110 N N . ASN A 1 499 ? -12.017 -4.453 -21.374 1.00 82.38 499 ASN A N 1
ATOM 4111 C CA . ASN A 1 499 ? -10.567 -4.399 -21.505 1.00 82.38 499 ASN A CA 1
ATOM 4112 C C . ASN A 1 499 ? -9.947 -5.682 -20.948 1.00 82.38 499 ASN A C 1
ATOM 4114 O O . ASN A 1 499 ? -9.988 -5.918 -19.740 1.00 82.38 499 ASN A O 1
ATOM 4118 N N . TYR A 1 500 ? -9.347 -6.493 -21.817 1.00 76.50 500 TYR A N 1
ATOM 4119 C CA . TYR A 1 500 ? -8.719 -7.753 -21.415 1.00 76.50 500 TYR A CA 1
ATOM 4120 C C . TYR A 1 500 ? -7.379 -7.552 -20.679 1.00 76.50 500 TYR A C 1
ATOM 4122 O O . TYR A 1 500 ? -6.864 -8.495 -20.080 1.00 76.50 500 TYR A O 1
ATOM 4130 N N . LYS A 1 501 ? -6.849 -6.318 -20.627 1.00 72.00 501 LYS A N 1
ATOM 4131 C CA . LYS A 1 501 ? -5.691 -5.950 -19.796 1.00 72.00 501 LYS A CA 1
ATOM 4132 C C . LYS A 1 501 ? -6.100 -5.833 -18.323 1.00 72.00 501 LYS A C 1
ATOM 4134 O O . LYS A 1 501 ? -6.622 -4.809 -17.878 1.00 72.00 501 LYS A O 1
ATOM 4139 N N . LEU A 1 502 ? -5.847 -6.886 -17.545 1.00 63.25 502 LEU A N 1
ATOM 4140 C CA . LEU A 1 502 ? -6.310 -7.007 -16.154 1.00 63.25 502 LEU A CA 1
ATOM 4141 C C . LEU A 1 502 ? -5.708 -5.989 -15.171 1.00 63.25 502 LEU A C 1
ATOM 4143 O O . LEU A 1 502 ? -6.289 -5.782 -14.107 1.00 63.25 502 LEU A O 1
ATOM 4147 N N . TRP A 1 503 ? -4.596 -5.328 -15.506 1.00 58.81 503 TRP A N 1
ATOM 4148 C CA . TRP A 1 503 ? -4.051 -4.230 -14.693 1.00 58.81 503 TRP A CA 1
ATOM 4149 C C . TRP A 1 503 ? -4.894 -2.945 -14.780 1.00 58.81 503 TRP A C 1
ATOM 4151 O O . TRP A 1 503 ? -4.769 -2.062 -13.933 1.00 58.81 503 TRP A O 1
ATOM 4161 N N . GLN A 1 504 ? -5.799 -2.849 -15.760 1.00 64.81 504 GLN A N 1
ATOM 4162 C CA . GLN A 1 504 ? -6.753 -1.751 -15.940 1.00 64.81 504 GLN A CA 1
ATOM 4163 C C . GLN A 1 504 ? -8.125 -2.305 -16.373 1.00 64.81 504 GLN A C 1
ATOM 4165 O O . GLN A 1 504 ? -8.554 -2.097 -17.514 1.00 64.81 504 GLN A O 1
ATOM 4170 N N . PRO A 1 505 ? -8.841 -3.019 -15.483 1.00 69.38 505 PRO A N 1
ATOM 4171 C CA . PRO A 1 505 ? -10.068 -3.718 -15.839 1.00 69.38 505 PRO A CA 1
ATOM 4172 C C . PRO A 1 505 ? -11.233 -2.731 -15.965 1.00 69.38 505 PRO A C 1
ATOM 4174 O O . PRO A 1 505 ? -12.000 -2.506 -15.027 1.00 69.38 505 PRO A O 1
ATOM 4177 N N . TYR A 1 506 ? -11.362 -2.138 -17.145 1.00 74.75 506 TYR A N 1
ATOM 4178 C CA . TYR A 1 506 ? -12.446 -1.235 -17.504 1.00 74.75 506 TYR A CA 1
ATOM 4179 C C . TYR A 1 506 ? -13.394 -1.899 -18.492 1.00 74.75 506 TYR A C 1
ATOM 4181 O O . TYR A 1 506 ? -13.031 -2.816 -19.228 1.00 74.75 506 TYR A O 1
ATOM 4189 N N . ALA A 1 507 ? -14.628 -1.412 -18.504 1.00 86.19 507 ALA A N 1
ATOM 4190 C CA . ALA A 1 507 ? -15.597 -1.773 -19.514 1.00 86.19 507 ALA A CA 1
ATOM 4191 C C . ALA A 1 507 ? -16.290 -0.514 -20.021 1.00 86.19 507 ALA A C 1
ATOM 4193 O O . ALA A 1 507 ? -16.524 0.418 -19.247 1.00 86.19 507 ALA A O 1
ATOM 4194 N N . LEU A 1 508 ? -16.601 -0.504 -21.310 1.00 88.94 508 LEU A N 1
ATOM 4195 C CA . LEU A 1 508 ? -17.281 0.595 -21.974 1.00 88.94 508 LEU A CA 1
ATOM 4196 C C . LEU A 1 508 ? -18.619 0.115 -22.503 1.00 88.94 508 LEU A C 1
ATOM 4198 O O . LEU A 1 508 ? -18.691 -0.892 -23.206 1.00 88.94 508 LEU A O 1
ATOM 4202 N N . ASP A 1 509 ? -19.661 0.857 -22.154 1.00 91.44 509 ASP A N 1
ATOM 4203 C CA . ASP A 1 509 ? -20.983 0.680 -22.725 1.00 91.44 509 ASP A CA 1
ATOM 4204 C C . ASP A 1 509 ? -21.070 1.519 -24.000 1.00 91.44 509 ASP A C 1
ATOM 4206 O O . ASP A 1 509 ? -20.749 2.707 -24.006 1.00 91.44 509 ASP A O 1
ATOM 4210 N N . ASN A 1 510 ? -21.495 0.872 -25.073 1.00 93.88 510 ASN A N 1
ATOM 4211 C CA . ASN A 1 510 ? -21.755 1.449 -26.376 1.00 93.88 510 ASN A CA 1
ATOM 4212 C C . ASN A 1 510 ? -20.618 2.298 -27.006 1.00 93.88 510 ASN A C 1
ATOM 4214 O O . ASN A 1 510 ? -20.886 3.407 -27.464 1.00 93.88 510 ASN A O 1
ATOM 4218 N N . PRO A 1 511 ? -19.340 1.861 -27.021 1.00 95.00 511 PRO A N 1
ATOM 4219 C CA . PRO A 1 511 ? -18.243 2.667 -27.556 1.00 95.00 511 PRO A CA 1
ATOM 4220 C C . PRO A 1 511 ? -18.216 2.709 -29.093 1.00 95.00 511 PRO A C 1
ATOM 4222 O O . PRO A 1 511 ? -18.708 1.805 -29.777 1.00 95.00 511 PRO A O 1
ATOM 4225 N N . ILE A 1 512 ? -17.537 3.725 -29.639 1.00 95.19 512 ILE A N 1
ATOM 4226 C CA . ILE A 1 512 ? -17.052 3.716 -31.027 1.00 95.19 512 ILE A CA 1
ATOM 4227 C C . ILE A 1 512 ? -15.984 2.622 -31.163 1.00 95.19 512 ILE A C 1
ATOM 4229 O O . ILE A 1 512 ? -15.048 2.555 -30.361 1.00 95.19 512 ILE A O 1
ATOM 4233 N N . LEU A 1 513 ? -16.099 1.782 -32.191 1.00 94.88 513 LEU A N 1
ATOM 4234 C CA . LEU A 1 513 ? -15.152 0.698 -32.460 1.00 94.88 513 LEU A CA 1
ATOM 4235 C C . LEU A 1 513 ? -14.275 1.074 -33.651 1.00 94.88 513 LEU A C 1
ATOM 4237 O O . LEU A 1 513 ? -14.783 1.238 -34.756 1.00 94.88 513 LEU A O 1
ATOM 4241 N N . TYR A 1 514 ? -12.966 1.176 -33.450 1.00 93.81 514 TYR A N 1
ATOM 4242 C CA . TYR A 1 514 ? -12.001 1.274 -34.545 1.00 93.81 514 TYR A CA 1
ATOM 4243 C C . TYR A 1 514 ? -11.420 -0.105 -34.807 1.00 93.81 514 TYR A C 1
ATOM 4245 O O . TYR A 1 514 ? -10.632 -0.611 -34.008 1.00 93.81 514 TYR A O 1
ATOM 4253 N N . ILE A 1 515 ? -11.839 -0.720 -35.906 1.00 92.44 515 ILE A N 1
ATOM 4254 C CA . ILE A 1 515 ? -11.357 -2.029 -36.331 1.00 92.44 515 ILE A CA 1
ATOM 4255 C C . ILE A 1 515 ? -10.064 -1.809 -37.100 1.00 92.44 515 ILE A C 1
ATOM 4257 O O . ILE A 1 515 ? -10.095 -1.214 -38.171 1.00 92.44 515 ILE A O 1
ATOM 4261 N N . GLN A 1 516 ? -8.957 -2.296 -36.553 1.00 87.94 516 GLN A N 1
ATOM 4262 C CA . GLN A 1 516 ? -7.639 -2.240 -37.163 1.00 87.94 516 GLN A CA 1
ATOM 4263 C C . GLN A 1 516 ? -7.365 -3.515 -37.967 1.00 87.94 516 GLN A C 1
ATOM 4265 O O . GLN A 1 516 ? -7.619 -4.627 -37.488 1.00 87.94 516 GLN A O 1
ATOM 4270 N N . ARG A 1 517 ? -6.841 -3.344 -39.180 1.00 82.94 517 ARG A N 1
ATOM 4271 C CA . ARG A 1 517 ? -6.473 -4.394 -40.138 1.00 82.94 517 ARG A CA 1
ATOM 4272 C C . ARG A 1 517 ? -5.036 -4.199 -40.639 1.00 82.94 517 ARG A C 1
ATOM 4274 O O . ARG A 1 517 ? -4.404 -3.183 -40.351 1.00 82.94 517 ARG A O 1
ATOM 4281 N N . THR A 1 518 ? -4.502 -5.222 -41.310 1.00 69.00 518 THR A N 1
ATOM 4282 C CA . THR A 1 518 ? -3.181 -5.206 -41.969 1.00 69.00 518 THR A CA 1
ATOM 4283 C C . THR A 1 518 ? -3.124 -4.307 -43.188 1.00 69.00 518 THR A C 1
ATOM 4285 O O . THR A 1 518 ? -4.083 -4.383 -43.992 1.00 69.00 518 THR A O 1
#

Organism: NCBI:txid29348

Foldseek 3Di:
DLVVLLVVLLVLLLVLLVQLLVLQQVLQVVCLLVVLVLLQVVVVWDKWKKKKFFPDPVLVVVLVLVLQVVDFKKKWFWDWDADPVNQAIEIEIAMAGNDQCSCVSFWKAFQARDHLNDQPDFEKEKCDPDPRHRIHGDGLDSVVCVVVRYMYMYGRNNCCVVPPDRITTMMMTDHPVSVVVSVVSQVVSDVRIDMDICSVVDDPDDNDDSLVSSVVSLVVSVVLSLLVVLLVLLVVLLVCLVVLLVVVVVVDALLNVLCVPCVVSLVSSLVSSQVSNVVSLCVRRVDDTPCSVVSSVSSVVSSVVVNVSSVVSSVVSSVSSVVSNHNVCPPDPPVNVVSVVVSVVSVVVSVVVVVVVVVVCCVVCVVVVVLVVLCVVCVVVLVDFDEDADCDPVPVVVCQVCQAPGWYKAQVLVVVLVVLVVDPPDDPVVHDPFREMETACVQCVPFQWAAPVGHGDDRVPDAAWAKEAEPVCPPPDCPVVCPPVHHYTYTHFRAKAFDSPSVDTDIDGRGIYTHHHD

Solvent-accessible surface area (backbone atoms only — not comparable to full-atom values): 28842 Å² total; per-residue (Å²): 105,73,72,54,52,46,54,51,44,44,52,48,26,43,50,44,44,53,53,33,55,51,45,35,38,52,41,52,53,47,40,62,74,39,41,53,58,40,42,10,60,69,70,73,41,44,61,39,38,32,40,43,33,48,93,46,67,69,60,56,52,50,52,55,52,61,55,34,77,77,44,80,38,32,40,33,34,75,49,78,45,63,43,99,82,69,68,34,44,36,40,38,34,27,31,34,23,60,51,92,64,64,62,72,61,51,52,60,54,72,76,47,91,78,65,36,66,49,65,90,60,90,60,30,33,24,49,52,98,51,92,84,39,30,20,35,46,51,52,58,46,60,68,55,34,68,76,70,32,46,35,47,32,48,31,28,39,62,60,51,77,77,57,92,64,74,64,44,65,36,33,37,30,29,48,68,74,57,49,55,52,50,55,53,47,48,56,72,71,39,87,60,49,45,78,45,83,48,51,86,78,53,75,91,79,74,85,70,54,53,67,58,49,35,51,58,54,44,51,58,54,50,55,54,48,54,53,57,48,51,53,53,51,52,53,52,51,61,76,41,30,69,62,45,23,52,45,36,73,74,69,48,51,54,65,61,52,41,46,74,74,41,41,69,54,55,54,48,47,51,52,44,31,46,50,39,36,55,53,48,41,57,69,67,40,73,63,89,46,85,59,46,63,57,53,51,52,59,56,51,51,48,48,56,54,50,49,54,51,52,53,53,51,49,53,54,48,38,55,48,48,51,63,67,23,38,70,88,55,78,84,38,75,77,53,60,52,50,53,52,51,52,49,51,52,51,51,50,53,49,52,55,62,55,44,52,62,50,53,50,51,46,65,65,44,46,62,58,51,51,31,51,54,52,52,62,74,38,44,81,65,59,76,77,60,65,68,56,87,68,80,46,89,93,43,45,69,60,39,52,70,37,45,84,77,31,38,30,67,41,53,58,72,38,53,53,37,62,55,50,70,71,45,94,83,59,56,78,88,77,44,75,94,64,57,42,34,42,30,18,50,62,58,46,66,86,56,82,42,26,33,78,90,64,51,75,61,64,57,86,74,60,70,58,50,32,36,38,36,26,58,93,53,68,89,53,92,55,71,88,76,46,84,79,76,48,55,75,44,59,18,37,81,60,49,75,47,70,45,81,52,74,96,59,53,48,71,42,74,49,46,30,37,37,35,57,57,113